Protein AF-A0A2V8FG40-F1 (afdb_monomer_lite)

Radius of gyration: 34.97 Å; chains: 1; bounding box: 81×65×98 Å

Sequence (656 aa):
MHMAAQNCEMTGKLGSESTKFAVLLLALVCLGGAVWPSAQQGVVAGVGQDVTSVRITSPLGRTGLVTKVRIVAQIHVQTGSSISAVSFFVDGMLVGMVETGPPYAVDWVDDNPFERRELVVQAADASGQVFKDTIVLPPFEVNDKTEVTSILLETSVYDKSGKFVSNLKPELFGVTENGSPQKIDLVARETIPTNLLLLVDNSQSMGRRMDFVRAAAERLARSLRENDRAIVAPFNAHVGTITGPTDDPATIAQAIAAMQAKGGTAMFDAMIEGMRLLNGLEGRRAVVLITDGYDENSAAGVDDVLRAAEQAGATVYTVAIGGVAGVSLKGQTILKKITEVTGGRSYIPPREAELAPLADAIATDTHSRYLITYTPVNQKKDGTWRGIAIDVPEGLKVRTRSGYFAPAAPPIRPTIEFTIMDSARNYLDVTSEDLDVIEDGIKQSVDTFQEAVDPVSIVMALDSSGSMKKAADLVRATAKEFVVAIRPEDSLALVTFADEPKFAHTLAKNREWSLEAIEKYKADGRTALYDAMWNSLKHLQGVQGRRAIVLLSDGKDEDNPGMAPGSQHTFEEVLELTRTVGAIAKVSGGQVFYATNEMQLSNQFHQVVEGLRRRYVLSYVSTNSNHNGAWRKVEIKPRANGRVVSTRGGYFAPEN

pLDDT: mean 78.53, std 18.27, range [21.08, 96.5]

Structure (mmCIF, N/CA/C/O backbone):
data_AF-A0A2V8FG40-F1
#
_entry.id   AF-A0A2V8FG40-F1
#
loop_
_atom_site.group_PDB
_atom_site.id
_atom_site.type_symbol
_atom_site.label_atom_id
_atom_site.label_alt_id
_atom_site.label_comp_id
_atom_site.label_asym_id
_atom_site.label_entity_id
_atom_site.label_seq_id
_atom_site.pdbx_PDB_ins_code
_atom_site.Cartn_x
_atom_site.Cartn_y
_atom_site.Cartn_z
_atom_site.occupancy
_atom_site.B_iso_or_equiv
_atom_site.auth_seq_id
_atom_site.auth_comp_id
_atom_site.auth_asym_id
_atom_site.auth_atom_id
_atom_site.pdbx_PDB_model_num
ATOM 1 N N . MET A 1 1 ? -7.934 -30.411 19.807 1.00 30.98 1 MET A N 1
ATOM 2 C CA . MET A 1 1 ? -9.319 -29.997 20.145 1.00 30.98 1 MET A CA 1
ATOM 3 C C . MET A 1 1 ? -9.949 -30.833 21.281 1.00 30.98 1 MET A C 1
ATOM 5 O O . MET A 1 1 ? -11.145 -31.074 21.244 1.00 30.98 1 MET A O 1
ATOM 9 N N . HIS A 1 2 ? -9.207 -31.267 22.315 1.00 21.08 2 HIS A N 1
ATOM 10 C CA . HIS A 1 2 ? -9.780 -32.144 23.368 1.00 21.08 2 HIS A CA 1
ATOM 11 C C . HIS A 1 2 ? -9.228 -31.915 24.793 1.00 21.08 2 HIS A C 1
ATOM 13 O O . HIS A 1 2 ? -9.386 -32.759 25.660 1.00 21.08 2 HIS A O 1
ATOM 19 N N . MET A 1 3 ? -8.581 -30.770 25.047 1.00 21.30 3 MET A N 1
ATOM 20 C CA . MET A 1 3 ? -7.924 -30.468 26.336 1.00 21.30 3 MET A CA 1
ATOM 21 C C . MET A 1 3 ? -8.326 -29.092 26.912 1.00 21.30 3 MET A C 1
ATOM 23 O O . MET A 1 3 ? -7.710 -28.596 27.844 1.00 21.30 3 MET A O 1
ATOM 27 N N . ALA A 1 4 ? -9.352 -28.450 26.338 1.00 23.64 4 ALA A N 1
ATOM 28 C CA . ALA A 1 4 ? -9.807 -27.110 26.735 1.00 23.64 4 ALA A CA 1
ATOM 29 C C . ALA A 1 4 ? -11.120 -27.107 27.545 1.00 23.64 4 ALA A C 1
ATOM 31 O O . ALA A 1 4 ? -11.476 -26.076 28.107 1.00 23.64 4 ALA A O 1
ATOM 32 N N . ALA A 1 5 ? -11.830 -28.240 27.609 1.00 23.78 5 ALA A N 1
ATOM 33 C CA . ALA A 1 5 ? -13.157 -28.343 28.227 1.00 23.78 5 ALA A CA 1
ATOM 34 C C . ALA A 1 5 ? -13.129 -28.607 29.748 1.00 23.78 5 ALA A C 1
ATOM 36 O O . ALA A 1 5 ? -14.079 -28.273 30.444 1.00 23.78 5 ALA A O 1
ATOM 37 N N . GLN A 1 6 ? -12.041 -29.170 30.287 1.00 22.25 6 GLN A N 1
ATOM 38 C CA . GLN A 1 6 ? -12.010 -29.687 31.667 1.00 22.25 6 GLN A CA 1
ATOM 39 C C . GLN A 1 6 ? -11.861 -28.621 32.770 1.00 22.25 6 GLN A C 1
ATOM 41 O O . GLN A 1 6 ? -12.043 -28.937 33.939 1.00 22.25 6 GLN A O 1
ATOM 46 N N . ASN A 1 7 ? -11.580 -27.356 32.431 1.00 23.38 7 ASN A N 1
ATOM 47 C CA . ASN A 1 7 ? -11.340 -26.293 33.422 1.00 23.38 7 ASN A CA 1
ATOM 48 C C . ASN A 1 7 ? -12.563 -25.386 33.688 1.00 23.38 7 ASN A C 1
ATOM 50 O O . ASN A 1 7 ? -12.395 -24.281 34.201 1.00 23.38 7 ASN A O 1
ATOM 54 N N . CYS A 1 8 ? -13.779 -25.822 33.338 1.00 24.41 8 CYS A N 1
ATOM 55 C CA . CYS A 1 8 ? -15.023 -25.152 33.752 1.00 24.41 8 CYS A CA 1
ATOM 56 C C . CYS A 1 8 ? -15.696 -25.829 34.963 1.00 24.41 8 CYS A C 1
ATOM 58 O O . CYS A 1 8 ? -16.346 -25.153 35.756 1.00 24.41 8 CYS A O 1
ATOM 60 N N . GLU A 1 9 ? -15.478 -27.130 35.179 1.00 23.14 9 GLU A N 1
ATOM 61 C CA . GLU A 1 9 ? -16.038 -27.872 36.318 1.00 23.14 9 GLU A CA 1
ATOM 62 C C . GLU A 1 9 ? -15.198 -27.719 37.601 1.00 23.14 9 GLU A C 1
ATOM 64 O O . GLU A 1 9 ? -14.628 -28.673 38.124 1.00 23.14 9 GLU A O 1
ATOM 69 N N . MET A 1 10 ? -15.151 -26.506 38.155 1.00 22.27 10 MET A N 1
ATOM 70 C CA . MET A 1 10 ? -14.698 -26.275 39.535 1.00 22.27 10 MET A CA 1
ATOM 71 C C . MET A 1 10 ? -15.908 -26.070 40.449 1.00 22.27 10 MET A C 1
ATOM 73 O O . MET A 1 10 ? -16.240 -24.953 40.848 1.00 22.27 10 MET A O 1
ATOM 77 N N . THR A 1 11 ? -16.574 -27.178 40.787 1.00 31.20 11 THR A N 1
ATOM 78 C CA . THR A 1 11 ? -17.776 -27.251 41.640 1.00 31.20 11 THR A CA 1
ATOM 79 C C . THR A 1 11 ? -17.473 -26.996 43.124 1.00 31.20 11 THR A C 1
ATOM 81 O O . THR A 1 11 ? -17.709 -27.821 44.009 1.00 31.20 11 THR A O 1
ATOM 84 N N . GLY A 1 12 ? -16.965 -25.800 43.426 1.00 23.89 12 GLY A N 1
ATOM 85 C CA . GLY A 1 12 ? -16.813 -25.318 44.793 1.00 23.89 12 GLY A CA 1
ATOM 86 C C . GLY A 1 12 ? -18.175 -25.157 45.470 1.00 23.89 12 GLY A C 1
ATOM 87 O O . GLY A 1 12 ? -18.923 -24.237 45.141 1.00 23.89 12 GLY A O 1
ATOM 88 N N . LYS A 1 13 ? -18.484 -26.025 46.445 1.00 29.53 13 LYS A N 1
ATOM 89 C CA . LYS A 1 13 ? -19.649 -25.890 47.336 1.00 29.53 13 LYS A CA 1
ATOM 90 C C . LYS A 1 13 ? -19.553 -24.594 48.149 1.00 29.53 13 LYS A C 1
ATOM 92 O O . LYS A 1 13 ? -19.018 -24.581 49.255 1.00 29.53 13 LYS A O 1
ATOM 97 N N . LEU A 1 14 ? -20.084 -23.510 47.598 1.00 28.17 14 LEU A N 1
ATOM 98 C CA . LEU A 1 14 ? -20.317 -22.262 48.311 1.00 28.17 14 LEU A CA 1
ATOM 99 C C . LEU A 1 14 ? -21.638 -22.368 49.077 1.00 28.17 14 LEU A C 1
ATOM 101 O O . LEU A 1 14 ? -22.657 -22.767 48.515 1.00 28.17 14 LEU A O 1
ATOM 105 N N . GLY A 1 15 ? -21.599 -22.038 50.368 1.00 23.53 15 GLY A N 1
ATOM 106 C CA . GLY A 1 15 ? -22.796 -21.976 51.202 1.00 23.53 15 GLY A CA 1
ATOM 107 C C . GLY A 1 15 ? -23.762 -20.881 50.745 1.00 23.53 15 GLY A C 1
ATOM 108 O O . GLY A 1 15 ? -23.388 -19.956 50.022 1.00 23.53 15 GLY A O 1
ATOM 109 N N . SER A 1 16 ? -25.010 -20.988 51.196 1.00 29.00 16 SER A N 1
ATOM 110 C CA . SER A 1 16 ? -25.998 -19.915 51.093 1.00 29.00 16 SER A CA 1
ATOM 111 C C . SER A 1 16 ? -25.505 -18.620 51.756 1.00 29.00 16 SER A C 1
ATOM 113 O O . SER A 1 16 ? -24.651 -18.660 52.637 1.00 29.00 16 SER A O 1
ATOM 115 N N . GLU A 1 17 ? -26.111 -17.492 51.370 1.00 29.67 17 GLU A N 1
ATOM 116 C CA . GLU A 1 17 ? -25.859 -16.139 51.909 1.00 29.67 17 GLU A CA 1
ATOM 117 C C . GLU A 1 17 ? -24.615 -15.399 51.371 1.00 29.67 17 GLU A C 1
ATOM 119 O O . GLU A 1 17 ? -23.776 -14.887 52.104 1.00 29.67 17 GLU A O 1
ATOM 124 N N . SER A 1 18 ? -24.544 -15.235 50.046 1.00 26.83 18 SER A N 1
ATOM 125 C CA . SER A 1 18 ? -24.143 -13.948 49.437 1.00 26.83 18 SER A CA 1
ATOM 126 C C . SER A 1 18 ? -24.507 -13.906 47.950 1.00 26.83 18 SER A C 1
ATOM 128 O O . SER A 1 18 ? -24.046 -14.739 47.170 1.00 26.83 18 SER A O 1
ATOM 130 N N . THR A 1 19 ? -25.316 -12.925 47.536 1.00 30.84 19 THR A N 1
ATOM 131 C CA . THR A 1 19 ? -25.503 -12.620 46.108 1.00 30.84 19 THR A CA 1
ATOM 132 C C . THR A 1 19 ? -24.211 -11.998 45.582 1.00 30.84 19 THR A C 1
ATOM 134 O O . THR A 1 19 ? -23.696 -11.052 46.177 1.00 30.84 19 THR A O 1
ATOM 137 N N . LYS A 1 20 ? -23.667 -12.544 44.493 1.00 33.12 20 LYS A N 1
ATOM 138 C CA . LYS A 1 20 ? -22.465 -12.033 43.823 1.00 33.12 20 LYS A CA 1
ATOM 139 C C . LYS A 1 20 ? -22.878 -11.501 42.460 1.00 33.12 20 LYS A C 1
ATOM 141 O O . LYS A 1 20 ? -23.588 -12.197 41.745 1.00 33.12 20 LYS A O 1
ATOM 146 N N . PHE A 1 21 ? -22.427 -10.304 42.113 1.00 36.81 21 PHE A N 1
ATOM 147 C CA . PHE A 1 21 ? -22.710 -9.687 40.819 1.00 36.81 21 PHE A CA 1
ATOM 148 C C . PHE A 1 21 ? -21.544 -9.898 39.863 1.00 36.81 21 PHE A C 1
ATOM 150 O O . PHE A 1 21 ? -20.389 -9.905 40.299 1.00 36.81 21 PHE A O 1
ATOM 157 N N . ALA A 1 22 ? -21.846 -10.042 38.576 1.00 29.78 22 ALA A N 1
ATOM 158 C CA . ALA A 1 22 ? -20.873 -10.162 37.503 1.00 29.78 22 ALA A CA 1
ATOM 159 C C . ALA A 1 22 ? -21.049 -9.012 36.500 1.00 29.78 22 ALA A C 1
ATOM 161 O O . ALA A 1 22 ? -22.148 -8.745 36.012 1.00 29.78 22 ALA A O 1
ATOM 162 N N . VAL A 1 23 ? -19.944 -8.342 36.176 1.00 34.31 23 VAL A N 1
ATOM 163 C CA . VAL A 1 23 ? -19.878 -7.334 35.112 1.00 34.31 23 VAL A CA 1
ATOM 164 C C . VAL A 1 23 ? -18.970 -7.878 34.018 1.00 34.31 23 VAL A C 1
ATOM 166 O O . VAL A 1 23 ? -17.782 -8.108 34.255 1.00 34.31 23 VAL A O 1
ATOM 169 N N . LEU A 1 24 ? -19.524 -8.106 32.829 1.00 32.56 24 LEU A N 1
ATOM 170 C CA . LEU A 1 24 ? -18.806 -8.637 31.671 1.00 32.56 24 LEU A CA 1
ATOM 171 C C . LEU A 1 24 ? -18.622 -7.540 30.617 1.00 32.56 24 LEU A C 1
ATOM 173 O O . LEU A 1 24 ? -19.589 -6.935 30.156 1.00 32.56 24 LEU A O 1
ATOM 177 N N . LEU A 1 25 ? -17.373 -7.316 30.210 1.00 36.22 25 LEU A N 1
ATOM 178 C CA . LEU A 1 25 ? -16.998 -6.357 29.174 1.00 36.22 25 LEU A CA 1
ATOM 179 C C . LEU A 1 25 ? -16.476 -7.085 27.928 1.00 36.22 25 LEU A C 1
ATOM 181 O O . LEU A 1 25 ? -15.444 -7.755 27.995 1.00 36.22 25 LEU A O 1
ATOM 185 N N . LEU A 1 26 ? -17.128 -6.895 26.778 1.00 36.22 26 LEU A N 1
ATOM 186 C CA . LEU A 1 26 ? -16.591 -7.251 25.454 1.00 36.22 26 LEU A CA 1
ATOM 187 C C . LEU A 1 26 ? -16.301 -5.975 24.647 1.00 36.22 26 LEU A C 1
ATOM 189 O O . LEU A 1 26 ? -17.120 -5.064 24.638 1.00 36.22 26 LEU A O 1
ATOM 193 N N . ALA A 1 27 ? -15.179 -5.929 23.921 1.00 33.78 27 ALA A N 1
ATOM 194 C CA . ALA A 1 27 ? -14.814 -4.829 23.014 1.00 33.78 27 ALA A CA 1
ATOM 195 C C . ALA A 1 27 ? -14.564 -5.334 21.575 1.00 33.78 27 ALA A C 1
ATOM 197 O O . ALA A 1 27 ? -14.144 -6.475 21.383 1.00 33.78 27 ALA A O 1
ATOM 198 N N . LEU A 1 28 ? -14.857 -4.493 20.575 1.00 31.00 28 LEU A N 1
ATOM 199 C CA . LEU A 1 28 ? -14.966 -4.803 19.132 1.00 31.00 28 LEU A CA 1
ATOM 200 C C . LEU A 1 28 ? -14.716 -3.525 18.296 1.00 31.00 28 LEU A C 1
ATOM 202 O O . LEU A 1 28 ? -15.010 -2.458 18.807 1.00 31.00 28 LEU A O 1
ATOM 206 N N . VAL A 1 29 ? -14.212 -3.551 17.046 1.00 30.41 29 VAL A N 1
ATOM 207 C CA . VAL A 1 29 ? -13.865 -2.300 16.293 1.00 30.41 29 VAL A CA 1
ATOM 208 C C . VAL A 1 29 ? -13.925 -2.443 14.753 1.00 30.41 29 VAL A C 1
ATOM 210 O O . VAL A 1 29 ? -13.377 -3.411 14.233 1.00 30.41 29 VAL A O 1
ATOM 213 N N . CYS A 1 30 ? -14.500 -1.457 14.030 1.00 25.72 30 CYS A N 1
ATOM 214 C CA . CYS A 1 30 ? -14.302 -1.125 12.584 1.00 25.72 30 CYS A CA 1
ATOM 215 C C . CYS A 1 30 ? -14.551 0.401 12.364 1.00 25.72 30 CYS A C 1
ATOM 217 O O . CYS A 1 30 ? -15.226 0.979 13.190 1.00 25.72 30 CYS A O 1
ATOM 219 N N . LEU A 1 31 ? -14.053 1.102 11.328 1.00 25.11 31 LEU A N 1
ATOM 220 C CA . LEU A 1 31 ? -13.895 2.593 11.312 1.00 25.11 31 LEU A CA 1
ATOM 221 C C . LEU A 1 31 ? -14.983 3.458 10.598 1.00 25.11 31 LEU A C 1
ATOM 223 O O . LEU A 1 31 ? -15.507 3.055 9.563 1.00 25.11 31 LEU A O 1
ATOM 227 N N . GLY A 1 32 ? -15.248 4.696 11.082 1.00 23.61 32 GLY A N 1
ATOM 228 C CA . GLY A 1 32 ? -16.048 5.758 10.396 1.00 23.61 32 GLY A CA 1
ATOM 229 C C . GLY A 1 32 ? -16.691 6.840 11.316 1.00 23.61 32 GLY A C 1
ATOM 230 O O . GLY A 1 32 ? -16.946 6.548 12.481 1.00 23.61 32 GLY A O 1
ATOM 231 N N . GLY A 1 33 ? -16.984 8.078 10.843 1.00 24.97 33 GLY A N 1
ATOM 232 C CA . GLY A 1 33 ? -17.600 9.145 11.689 1.00 24.97 33 GLY A CA 1
ATOM 233 C C . GLY A 1 33 ? -17.928 10.531 11.057 1.00 24.97 33 GLY A C 1
ATOM 234 O O . GLY A 1 33 ? -17.705 10.726 9.868 1.00 24.97 33 GLY A O 1
ATOM 235 N N . ALA A 1 34 ? -18.468 11.475 11.869 1.00 26.38 34 ALA A N 1
ATOM 236 C CA . ALA A 1 34 ? -18.610 12.957 11.697 1.00 26.38 34 ALA A CA 1
ATOM 237 C C . ALA A 1 34 ? -19.174 13.609 13.018 1.00 26.38 34 ALA A C 1
ATOM 239 O O . ALA A 1 34 ? -19.929 12.928 13.713 1.00 26.38 34 ALA A O 1
ATOM 240 N N . VAL A 1 35 ? -18.671 14.733 13.595 1.00 26.47 35 VAL A N 1
ATOM 241 C CA . VAL A 1 35 ? -19.031 16.202 13.476 1.00 26.47 35 VAL A CA 1
ATOM 242 C C . VAL A 1 35 ? -20.560 16.499 13.400 1.00 26.47 35 VAL A C 1
ATOM 244 O O . VAL A 1 35 ? -21.235 15.742 12.715 1.00 26.47 35 VAL A O 1
ATOM 247 N N . TRP A 1 36 ? -21.250 17.484 14.033 1.00 28.55 36 TRP A N 1
ATOM 248 C CA . TRP A 1 36 ? -21.038 18.859 14.612 1.00 28.55 36 TRP A CA 1
ATOM 249 C C . TRP A 1 36 ? -21.997 19.112 15.847 1.00 28.55 36 TRP A C 1
ATOM 251 O O . TRP A 1 36 ? -22.617 18.131 16.258 1.00 28.55 36 TRP A O 1
ATOM 261 N N . PRO A 1 37 ? -22.348 20.350 16.329 1.00 31.59 37 PRO A N 1
ATOM 262 C CA . PRO A 1 37 ? -21.608 21.530 16.864 1.00 31.59 37 PRO A CA 1
ATOM 263 C C . PRO A 1 37 ? -21.968 21.878 18.361 1.00 31.59 37 PRO A C 1
ATOM 265 O O . PRO A 1 37 ? -22.418 21.001 19.092 1.00 31.59 37 PRO A O 1
ATOM 268 N N . SER A 1 38 ? -21.760 23.126 18.849 1.00 27.50 38 SER A N 1
ATOM 269 C CA . SER A 1 38 ? -21.720 23.515 20.292 1.00 27.50 38 SER A CA 1
ATOM 270 C C . SER A 1 38 ? -22.297 24.911 20.689 1.00 27.50 38 SER A C 1
ATOM 272 O O . SER A 1 38 ? -22.577 25.740 19.826 1.00 27.50 38 SER A O 1
ATOM 274 N N . ALA A 1 39 ? -22.420 25.177 22.011 1.00 25.05 39 ALA A N 1
ATOM 275 C CA . ALA A 1 39 ? -22.556 26.492 22.697 1.00 25.05 39 ALA A CA 1
ATOM 276 C C . ALA A 1 39 ? -22.123 26.346 24.196 1.00 25.05 39 ALA A C 1
ATOM 278 O O . ALA A 1 39 ? -22.530 25.372 24.818 1.00 25.05 39 ALA A O 1
ATOM 279 N N . GLN A 1 40 ? -21.116 27.072 24.733 1.00 24.88 40 GLN A N 1
ATOM 280 C CA . GLN A 1 40 ? -21.181 28.351 25.509 1.00 24.88 40 GLN A CA 1
ATOM 281 C C . GLN A 1 40 ? -22.032 28.301 26.808 1.00 24.88 40 GLN A C 1
ATOM 283 O O . GLN A 1 40 ? -23.150 27.811 26.738 1.00 24.88 40 GLN A O 1
ATOM 288 N N . GLN A 1 41 ? -21.663 28.808 28.008 1.00 25.16 41 GLN A N 1
ATOM 289 C CA . GLN A 1 41 ? -20.518 29.555 28.630 1.00 25.16 41 GLN A CA 1
ATOM 290 C C . GLN A 1 41 ? -20.582 29.328 30.187 1.00 25.16 41 GLN A C 1
ATOM 292 O O . GLN A 1 41 ? -21.553 28.723 30.630 1.00 25.16 41 GLN A O 1
ATOM 297 N N . GLY A 1 42 ? -19.698 29.765 31.114 1.00 23.55 42 GLY A N 1
ATOM 298 C CA . GLY A 1 42 ? -18.415 30.513 31.112 1.00 23.55 42 GLY A CA 1
ATOM 299 C C . GLY A 1 42 ? -18.123 31.199 32.491 1.00 23.55 42 GLY A C 1
ATOM 300 O O . GLY A 1 42 ? -19.072 31.428 33.233 1.00 23.55 42 GLY A O 1
ATOM 301 N N . VAL A 1 43 ? -16.854 31.582 32.789 1.00 24.61 43 VAL A N 1
ATOM 302 C CA . VAL A 1 43 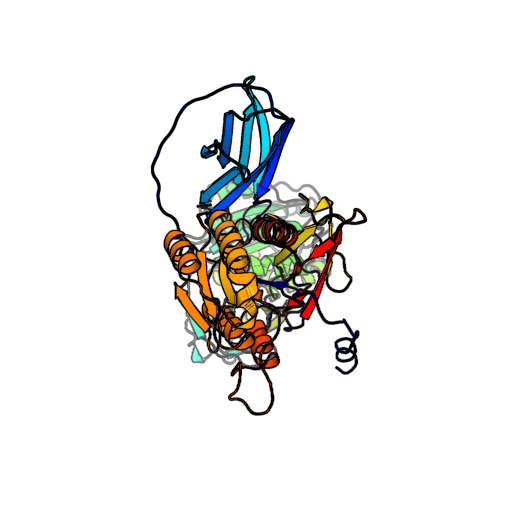? -16.324 32.388 33.959 1.00 24.61 43 VAL A CA 1
ATOM 303 C C . VAL A 1 43 ? -16.505 31.773 35.390 1.00 24.61 43 VAL A C 1
ATOM 305 O O . VAL A 1 43 ? -17.464 31.051 35.615 1.00 24.61 43 VAL A O 1
ATOM 308 N N . VAL A 1 44 ? -15.654 31.926 36.437 1.00 25.20 44 VAL A N 1
ATOM 309 C CA . VAL A 1 44 ? -14.577 32.883 36.853 1.00 25.20 44 VAL A CA 1
ATOM 310 C C . VAL A 1 44 ? -13.344 32.146 37.468 1.00 25.20 44 VAL A C 1
ATOM 312 O O . VAL A 1 44 ? -13.441 30.968 37.794 1.00 25.20 44 VAL A O 1
ATOM 315 N N . ALA A 1 45 ? -12.181 32.813 37.611 1.00 25.94 45 ALA A N 1
ATOM 316 C CA . ALA A 1 45 ? -10.834 32.213 37.763 1.00 25.94 45 ALA A CA 1
ATOM 317 C C . ALA A 1 45 ? -10.106 32.347 39.138 1.00 25.94 45 ALA A C 1
ATOM 319 O O . ALA A 1 45 ? -10.514 33.116 40.007 1.00 25.94 45 ALA A O 1
ATOM 320 N N . GLY A 1 46 ? -8.963 31.640 39.270 1.00 24.89 46 GLY A N 1
ATOM 321 C CA . GLY A 1 46 ? -7.938 31.701 40.340 1.00 24.89 46 GLY A CA 1
ATOM 322 C C . GLY A 1 46 ? -6.626 30.980 39.920 1.00 24.89 46 GLY A C 1
ATOM 323 O O . GLY A 1 46 ? -6.660 30.192 38.979 1.00 24.89 46 GLY A O 1
ATOM 324 N N . VAL A 1 47 ? -5.469 31.260 40.549 1.00 29.52 47 VAL A N 1
ATOM 325 C CA . VAL A 1 47 ? -4.086 30.885 40.098 1.00 29.52 47 VAL A CA 1
ATOM 326 C C . VAL A 1 47 ? -3.191 30.569 41.323 1.00 29.52 47 VAL A C 1
ATOM 328 O O . VAL A 1 47 ? -3.475 31.122 42.384 1.00 29.52 47 VAL A O 1
ATOM 331 N N . GLY A 1 48 ? -2.115 29.756 41.321 1.00 29.98 48 GLY A N 1
ATOM 332 C CA . GLY A 1 48 ? -1.408 28.914 40.314 1.00 29.98 48 GLY A CA 1
ATOM 333 C C . GLY A 1 48 ? -0.824 27.655 41.009 1.00 29.98 48 GLY A C 1
ATOM 334 O O . GLY A 1 48 ? -1.364 27.286 42.045 1.00 29.98 48 GLY A O 1
ATOM 335 N N . GLN A 1 49 ? 0.237 26.938 40.594 1.00 37.75 49 GLN A N 1
ATOM 336 C CA . GLN A 1 49 ? 1.365 27.158 39.657 1.00 37.75 49 GLN A CA 1
ATOM 337 C C . GLN A 1 49 ? 1.837 25.823 39.012 1.00 37.75 49 GLN A C 1
ATOM 339 O O . GLN A 1 49 ? 2.177 24.894 39.735 1.00 37.75 49 GLN A O 1
ATOM 344 N N . ASP A 1 50 ? 1.971 25.788 37.685 1.00 53.84 50 ASP A N 1
ATOM 345 C CA . ASP A 1 50 ? 3.108 25.220 36.914 1.00 53.84 50 ASP A CA 1
ATOM 346 C C . ASP A 1 50 ? 3.229 23.745 36.421 1.00 53.84 50 ASP A C 1
ATOM 348 O O . ASP A 1 50 ? 3.049 22.757 37.132 1.00 53.84 50 ASP A O 1
ATOM 352 N N . VAL A 1 51 ? 3.566 23.627 35.122 1.00 56.31 51 VAL A N 1
ATOM 353 C CA . VAL A 1 51 ? 3.648 22.410 34.274 1.00 56.31 51 VAL A CA 1
ATOM 354 C C . VAL A 1 51 ? 5.057 21.793 34.316 1.00 56.31 51 VAL A C 1
ATOM 356 O O . VAL A 1 51 ? 6.033 22.497 34.553 1.00 56.31 51 VAL A O 1
ATOM 359 N N . THR A 1 52 ? 5.201 20.483 34.060 1.00 70.94 52 THR A N 1
ATOM 360 C CA . THR A 1 52 ? 6.520 19.812 33.987 1.00 70.94 52 THR A CA 1
ATOM 361 C C . THR A 1 52 ? 6.860 19.164 32.647 1.00 70.94 52 THR A C 1
ATOM 363 O O . THR A 1 52 ? 8.038 19.151 32.288 1.00 70.94 52 THR A O 1
ATOM 366 N N . SER A 1 53 ? 5.896 18.640 31.883 1.00 82.31 53 SER A N 1
ATOM 367 C CA . SER A 1 53 ? 6.158 18.183 30.507 1.00 82.31 53 SER A CA 1
ATOM 368 C C . SER A 1 53 ? 4.899 18.093 29.647 1.00 82.31 53 SER A C 1
ATOM 370 O O . SER A 1 53 ? 3.820 17.769 30.136 1.00 82.31 53 SER A O 1
ATOM 372 N N . VAL A 1 54 ? 5.060 18.331 28.344 1.00 86.06 54 VAL A N 1
ATOM 373 C CA . VAL A 1 54 ? 4.071 18.039 27.293 1.00 86.06 54 VAL A CA 1
ATOM 374 C C . VAL A 1 54 ? 4.577 16.835 26.504 1.00 86.06 54 VAL A C 1
ATOM 376 O O . VAL A 1 54 ? 5.781 16.726 26.276 1.00 86.06 54 VAL A O 1
ATOM 379 N N . ARG A 1 55 ? 3.677 15.942 26.085 1.00 87.69 55 ARG A N 1
ATOM 380 C CA . ARG A 1 55 ? 3.990 14.828 25.185 1.00 87.69 55 ARG A CA 1
ATOM 381 C C . ARG A 1 55 ? 2.818 14.508 24.265 1.00 87.69 55 ARG A C 1
ATOM 383 O O . ARG A 1 55 ? 1.712 14.298 24.750 1.00 87.69 55 ARG A O 1
ATOM 390 N N . ILE A 1 56 ? 3.058 14.393 22.965 1.00 85.25 56 ILE A N 1
ATOM 391 C CA . ILE A 1 56 ? 2.074 13.911 21.990 1.00 85.25 56 ILE A CA 1
ATOM 392 C C . ILE A 1 56 ? 1.994 12.379 22.088 1.00 85.25 56 ILE A C 1
ATOM 394 O O . ILE A 1 56 ? 3.015 11.692 22.127 1.00 85.25 56 ILE A O 1
ATOM 398 N N . THR A 1 57 ? 0.778 11.835 22.160 1.00 82.12 57 THR A N 1
ATOM 399 C CA . THR A 1 57 ? 0.508 10.386 22.280 1.00 82.12 57 THR A CA 1
ATOM 400 C C . THR A 1 57 ? -0.421 9.843 21.192 1.00 82.12 57 THR A C 1
ATOM 402 O O . THR A 1 57 ? -0.583 8.629 21.065 1.00 82.12 57 THR A O 1
ATOM 405 N N . SER A 1 58 ? -0.999 10.718 20.368 1.00 79.69 58 SER A N 1
ATOM 406 C CA . SER A 1 58 ? -1.663 10.365 19.111 1.00 79.69 58 SER A CA 1
ATOM 407 C C . SER A 1 58 ? -1.581 11.534 18.126 1.00 79.69 58 SER A C 1
ATOM 409 O O . SER A 1 58 ? -1.711 12.679 18.563 1.00 79.69 58 SER A O 1
ATOM 411 N N . PRO A 1 59 ? -1.449 11.278 16.814 1.00 82.19 59 PRO A N 1
ATOM 412 C CA . PRO A 1 59 ? -0.835 10.073 16.236 1.00 82.19 59 PRO A CA 1
ATOM 413 C C . PRO A 1 59 ? 0.670 10.015 16.570 1.00 82.19 59 PRO A C 1
ATOM 415 O O . PRO A 1 59 ? 1.230 11.032 16.952 1.00 82.19 59 PRO A O 1
ATOM 418 N N . LEU A 1 60 ? 1.357 8.884 16.353 1.00 78.50 60 LEU A N 1
ATOM 419 C CA . LEU A 1 60 ? 2.831 8.863 16.160 1.00 78.50 60 LEU A CA 1
ATOM 420 C C . LEU A 1 60 ? 3.224 8.260 14.793 1.00 78.50 60 LEU A C 1
ATOM 422 O O . LEU A 1 60 ? 4.339 7.788 14.600 1.00 78.50 60 LEU A O 1
ATOM 426 N N . GLY A 1 61 ? 2.284 8.236 13.848 1.00 75.12 61 GLY A N 1
ATOM 427 C CA . GLY A 1 61 ? 2.422 7.694 12.495 1.00 75.12 61 GLY A CA 1
ATOM 428 C C . GLY A 1 61 ? 1.064 7.695 11.785 1.00 75.12 61 GLY A C 1
ATOM 429 O O . GLY A 1 61 ? 0.044 7.975 12.412 1.00 75.12 61 GLY A O 1
ATOM 430 N N . ARG A 1 62 ? 1.017 7.400 10.481 1.00 72.94 62 ARG A N 1
ATOM 431 C CA . ARG A 1 62 ? -0.245 7.386 9.715 1.00 72.94 62 ARG A CA 1
ATOM 432 C C . ARG A 1 62 ? -0.787 5.966 9.550 1.00 72.94 62 ARG A C 1
ATOM 434 O O . ARG A 1 62 ? -0.174 5.137 8.885 1.00 72.94 62 ARG A O 1
ATOM 441 N N . THR A 1 63 ? -1.961 5.689 10.116 1.00 57.38 63 THR A N 1
ATOM 442 C CA . THR A 1 63 ? -2.653 4.395 9.993 1.00 57.38 63 THR A CA 1
ATOM 443 C C . THR A 1 63 ? -3.747 4.443 8.921 1.00 57.38 63 THR A C 1
ATOM 445 O O . THR A 1 63 ? -4.928 4.604 9.230 1.00 57.38 63 THR A O 1
ATOM 448 N N . GLY A 1 64 ? -3.354 4.282 7.655 1.00 58.06 64 GLY A N 1
ATOM 449 C CA . GLY A 1 64 ? -4.267 4.260 6.505 1.00 58.06 64 GLY A CA 1
ATOM 450 C C . GLY A 1 64 ? -4.640 5.645 5.955 1.00 58.06 64 GLY A C 1
ATOM 451 O O . GLY A 1 64 ? -4.163 6.671 6.430 1.00 58.06 64 GLY A O 1
ATOM 452 N N . LEU A 1 65 ? -5.540 5.663 4.964 1.00 50.78 65 LEU A N 1
ATOM 453 C CA . LEU A 1 65 ? -6.047 6.855 4.251 1.00 50.78 65 LEU A CA 1
ATOM 454 C C . LEU A 1 65 ? -6.980 7.761 5.091 1.00 50.78 65 LEU A C 1
ATOM 456 O O . LEU A 1 65 ? -7.875 8.415 4.553 1.00 50.78 65 LEU A O 1
ATOM 460 N N . VAL A 1 66 ? -6.840 7.775 6.417 1.00 54.06 66 VAL A N 1
ATOM 461 C CA . VAL A 1 66 ? -7.763 8.495 7.302 1.00 54.06 66 VAL A CA 1
ATOM 462 C C . VAL A 1 66 ? -7.441 9.990 7.278 1.00 54.06 66 VAL A C 1
ATOM 464 O O . VAL A 1 66 ? -6.541 10.454 7.968 1.00 54.06 66 VAL A O 1
ATOM 467 N N . THR A 1 67 ? -8.219 10.756 6.512 1.00 61.56 67 THR A N 1
ATOM 468 C CA . THR A 1 67 ? -8.062 12.216 6.384 1.00 61.56 67 THR A CA 1
ATOM 469 C C . THR A 1 67 ? -8.379 12.989 7.661 1.00 61.56 67 THR A C 1
ATOM 471 O O . THR A 1 67 ? -8.066 14.167 7.734 1.00 61.56 67 THR A O 1
ATOM 474 N N . LYS A 1 68 ? -8.992 12.380 8.684 1.00 70.44 68 LYS A N 1
ATOM 475 C CA . LYS A 1 68 ? -9.254 13.038 9.971 1.00 70.44 68 LYS A CA 1
ATOM 476 C C . LYS A 1 68 ? -8.342 12.483 11.065 1.00 70.44 68 LYS A C 1
ATOM 478 O O . LYS A 1 68 ? -8.503 11.347 11.500 1.00 70.44 68 LYS A O 1
ATOM 483 N N . VAL A 1 69 ? -7.424 13.317 11.539 1.00 77.06 69 VAL A N 1
ATOM 484 C CA . VAL A 1 69 ? -6.385 12.973 12.512 1.00 77.06 69 VAL A CA 1
ATOM 485 C C . VAL A 1 69 ? -6.715 13.623 13.853 1.00 77.06 69 VAL A C 1
ATOM 487 O O . VAL A 1 69 ? -6.732 14.848 13.968 1.00 77.06 69 VAL A O 1
ATOM 490 N N . ARG A 1 70 ? -6.949 12.815 14.893 1.00 79.56 70 ARG A N 1
ATOM 491 C CA . ARG A 1 70 ? -7.138 13.317 16.262 1.00 79.56 70 ARG A CA 1
ATOM 492 C C . ARG A 1 70 ? -5.793 13.365 16.985 1.00 79.56 70 ARG A C 1
ATOM 494 O O . ARG A 1 70 ? -5.258 12.336 17.411 1.00 79.56 70 ARG A O 1
ATOM 501 N N . ILE A 1 71 ? -5.249 14.575 17.085 1.00 86.44 71 ILE A N 1
ATOM 502 C CA . ILE A 1 71 ? -4.004 14.871 17.792 1.00 86.44 71 ILE A CA 1
ATOM 503 C C . ILE A 1 71 ? -4.317 14.896 19.288 1.00 86.44 71 ILE A C 1
ATOM 505 O O . ILE A 1 71 ? -5.242 15.590 19.705 1.00 86.44 71 ILE A O 1
ATOM 509 N N . VAL A 1 72 ? -3.569 14.149 20.098 1.00 84.69 72 VAL A N 1
ATOM 510 C CA . VAL A 1 72 ? -3.745 14.074 21.556 1.00 84.69 72 VAL A CA 1
ATOM 511 C C . VAL A 1 72 ? -2.406 14.244 22.246 1.00 84.69 72 VAL A C 1
ATOM 513 O O . VAL A 1 72 ? -1.406 13.662 21.824 1.00 84.69 72 VAL A O 1
ATOM 516 N N . ALA A 1 73 ? -2.404 15.033 23.317 1.00 86.31 73 ALA A N 1
ATOM 517 C CA . ALA A 1 73 ? -1.256 15.214 24.183 1.00 86.31 73 ALA A CA 1
ATOM 518 C C . ALA A 1 73 ? -1.585 14.883 25.642 1.00 86.31 73 ALA A C 1
ATOM 520 O O . ALA A 1 73 ? -2.613 15.292 26.193 1.00 86.31 73 ALA A O 1
ATOM 521 N N . GLN A 1 74 ? -0.653 14.186 26.280 1.00 83.38 74 GLN A N 1
ATOM 522 C CA . GLN A 1 74 ? -0.563 14.091 27.726 1.00 83.38 74 GLN A CA 1
ATOM 523 C C . GLN A 1 74 ? 0.284 15.251 28.245 1.00 83.38 74 GLN A C 1
ATOM 525 O O . GLN A 1 74 ? 1.279 15.642 27.629 1.00 83.38 74 GLN A O 1
ATOM 530 N N . ILE A 1 75 ? -0.106 15.806 29.389 1.00 83.31 75 ILE A N 1
ATOM 531 C CA . ILE A 1 75 ? 0.639 16.880 30.041 1.00 83.31 75 ILE A CA 1
ATOM 532 C C . ILE A 1 75 ? 0.792 16.517 31.504 1.00 83.31 75 ILE A C 1
ATOM 534 O O . ILE A 1 75 ? -0.197 16.305 32.206 1.00 83.31 75 ILE A O 1
ATOM 538 N N . HIS A 1 76 ? 2.041 16.448 31.946 1.00 77.31 76 HIS A N 1
ATOM 539 C CA . HIS A 1 76 ? 2.374 16.262 33.344 1.00 77.31 76 HIS A CA 1
ATOM 540 C C . HIS A 1 76 ? 2.501 17.639 33.991 1.00 77.31 76 HIS A C 1
ATOM 542 O O . HIS A 1 76 ? 3.146 18.549 33.465 1.00 77.31 76 HIS A O 1
ATOM 548 N N . VAL A 1 77 ? 1.826 17.785 35.123 1.00 70.19 77 VAL A N 1
ATOM 549 C CA . VAL A 1 77 ? 1.679 19.020 35.898 1.00 70.19 77 VAL A CA 1
ATOM 550 C C . VAL A 1 77 ? 1.989 18.665 37.353 1.00 70.19 77 VAL A C 1
ATOM 552 O O . VAL A 1 77 ? 1.774 17.513 37.744 1.00 70.19 77 VAL A O 1
ATOM 555 N N . GLN A 1 78 ? 2.519 19.587 38.162 1.00 65.00 78 GLN A N 1
ATOM 556 C CA . GLN A 1 78 ? 2.743 19.277 39.579 1.00 65.00 78 GLN A CA 1
ATOM 557 C C . GLN A 1 78 ? 1.431 19.278 40.384 1.00 65.00 78 GLN A C 1
ATOM 559 O O . GLN A 1 78 ? 0.361 19.694 39.932 1.00 65.00 78 GLN A O 1
ATOM 564 N N . THR A 1 79 ? 1.485 18.722 41.594 1.00 53.25 79 THR A N 1
ATOM 565 C CA . THR A 1 79 ? 0.309 18.604 42.461 1.00 53.25 79 THR A CA 1
ATOM 566 C C . THR A 1 79 ? -0.062 19.974 43.030 1.00 53.25 79 THR A C 1
ATOM 568 O O . THR A 1 79 ? 0.647 20.494 43.888 1.00 53.25 79 THR A O 1
ATOM 571 N N . GLY A 1 80 ? -1.190 20.531 42.581 1.00 54.06 80 GLY A N 1
ATOM 572 C CA . GLY A 1 80 ? -1.649 21.887 42.929 1.00 54.06 80 GLY A CA 1
ATOM 573 C C . GLY A 1 80 ? -1.529 22.903 41.787 1.00 54.06 80 GLY A C 1
ATOM 574 O O . GLY A 1 80 ? -1.872 24.066 41.963 1.00 54.06 80 GLY A O 1
ATOM 575 N N . SER A 1 81 ? -1.061 22.465 40.622 1.00 58.50 81 SER A N 1
ATOM 576 C CA . SER A 1 81 ? -0.772 23.294 39.456 1.00 58.50 81 SER A CA 1
ATOM 577 C C . SER A 1 81 ? -1.951 23.429 38.486 1.00 58.50 81 SER A C 1
ATOM 579 O O . SER A 1 81 ? -2.817 22.557 38.421 1.00 58.50 81 SER A O 1
ATOM 581 N N . SER A 1 82 ? -1.951 24.484 37.664 1.00 62.31 82 SER A N 1
ATOM 582 C CA . SER A 1 82 ? -2.914 24.680 36.571 1.00 62.31 82 SER A CA 1
ATOM 583 C C . SER A 1 82 ? -2.227 25.044 35.251 1.00 62.31 82 SER A C 1
ATOM 585 O O . SER A 1 82 ? -1.151 25.644 35.232 1.00 62.31 82 SER A O 1
ATOM 587 N N . ILE A 1 83 ? -2.860 24.658 34.140 1.00 66.12 83 ILE A N 1
ATOM 588 C CA . ILE A 1 83 ? -2.465 25.015 32.770 1.00 66.12 83 ILE A CA 1
ATOM 589 C C . ILE A 1 83 ? -3.349 26.181 32.316 1.00 66.12 83 ILE A C 1
ATOM 591 O O . ILE A 1 83 ? -4.530 26.210 32.658 1.00 66.12 83 ILE A O 1
ATOM 595 N N . SER A 1 84 ? -2.803 27.124 31.546 1.00 66.94 84 SER A N 1
ATOM 596 C CA . SER A 1 84 ? -3.594 28.222 30.970 1.00 66.94 84 SER A CA 1
ATOM 597 C C . SER A 1 84 ? -4.361 27.785 29.715 1.00 66.94 84 SER A C 1
ATOM 599 O O . SER A 1 84 ? -5.581 27.910 29.661 1.00 66.94 84 SER A O 1
ATOM 601 N N . ALA A 1 85 ? -3.656 27.232 28.726 1.00 78.88 85 ALA A N 1
ATOM 602 C CA . ALA A 1 85 ? -4.220 26.595 27.539 1.00 78.88 85 ALA A CA 1
ATOM 603 C C . ALA A 1 85 ? -3.204 25.641 26.890 1.00 78.88 85 ALA A C 1
ATOM 605 O O . ALA A 1 85 ? -1.987 25.793 27.049 1.00 78.88 85 ALA A O 1
ATOM 606 N N . VAL A 1 86 ? -3.713 24.690 26.106 1.00 88.50 86 VAL A N 1
ATOM 607 C CA . VAL A 1 86 ? -2.923 23.767 25.282 1.00 88.50 86 VAL A CA 1
ATOM 608 C C . VAL A 1 86 ? -3.191 24.059 23.812 1.00 88.50 86 VAL A C 1
ATOM 610 O O . VAL A 1 86 ? -4.315 23.909 23.344 1.00 88.50 86 VAL A O 1
ATOM 613 N N . SER A 1 87 ? -2.168 24.489 23.080 1.00 93.75 87 SER A N 1
ATOM 614 C CA . SER A 1 87 ? -2.251 24.892 21.674 1.00 93.75 87 SER A CA 1
ATOM 615 C C . SER A 1 87 ? -1.682 23.812 20.759 1.00 93.75 87 SER A C 1
ATOM 617 O O . SER A 1 87 ? -0.553 23.359 20.951 1.00 93.75 87 SER A O 1
ATOM 619 N N . PHE A 1 88 ? -2.455 23.427 19.748 1.00 95.44 88 PHE A N 1
ATOM 620 C CA . PHE A 1 88 ? -2.122 22.390 18.776 1.00 95.44 88 PHE A CA 1
ATOM 621 C C . PHE A 1 88 ? -1.856 23.044 17.422 1.00 95.44 88 PHE A C 1
ATOM 623 O O . PHE A 1 88 ? -2.690 23.806 16.928 1.00 95.44 88 PHE A O 1
ATOM 630 N N . PHE A 1 89 ? -0.714 22.735 16.812 1.00 95.50 89 PHE A N 1
ATOM 631 C CA . PHE A 1 89 ? -0.290 23.288 15.529 1.00 95.50 89 PHE A CA 1
ATOM 632 C C . PHE A 1 89 ? 0.071 22.180 14.540 1.00 95.50 89 PHE A C 1
ATOM 634 O O . PHE A 1 89 ? 0.615 21.146 14.936 1.00 95.50 89 PHE A O 1
ATOM 641 N N . VAL A 1 90 ? -0.166 22.439 13.254 1.00 93.19 90 VAL A N 1
ATOM 642 C CA . VAL A 1 90 ? 0.277 21.604 12.133 1.00 93.19 90 VAL A CA 1
ATOM 643 C C . VAL A 1 90 ? 0.965 22.476 11.094 1.00 93.19 90 VAL A C 1
ATOM 645 O O . VAL A 1 90 ? 0.410 23.494 10.688 1.00 93.19 90 VAL A O 1
ATOM 648 N N . ASP A 1 91 ? 2.194 22.120 10.717 1.00 92.00 91 ASP A N 1
ATOM 649 C CA . ASP A 1 91 ? 3.065 22.903 9.824 1.00 92.00 91 ASP A CA 1
ATOM 650 C C . ASP A 1 91 ? 3.169 24.392 10.247 1.00 92.00 91 ASP A C 1
ATOM 652 O O . ASP A 1 91 ? 3.261 25.309 9.433 1.00 92.00 91 ASP A O 1
ATOM 656 N N . GLY A 1 92 ? 3.120 24.641 11.563 1.00 91.00 92 GLY A N 1
ATOM 657 C CA . GLY A 1 92 ? 3.127 25.973 12.181 1.00 91.00 92 GLY A CA 1
ATOM 658 C C . GLY A 1 92 ? 1.765 26.681 12.265 1.00 91.00 92 GLY A C 1
ATOM 659 O O . GLY A 1 92 ? 1.650 27.674 12.983 1.00 91.00 92 GLY A O 1
ATOM 660 N N . MET A 1 93 ? 0.718 26.179 11.605 1.00 93.62 93 MET A N 1
ATOM 661 C CA . MET A 1 93 ? -0.641 26.728 11.680 1.00 93.62 93 MET A CA 1
ATOM 662 C C . MET A 1 93 ? -1.387 26.193 12.906 1.00 93.62 93 MET A C 1
ATOM 664 O O . MET A 1 93 ? -1.422 24.987 13.130 1.00 93.62 93 MET A O 1
ATOM 668 N N . LEU A 1 94 ? -2.015 27.071 13.693 1.00 94.50 94 LEU A N 1
ATOM 669 C CA . LEU A 1 94 ? -2.839 26.676 14.840 1.00 94.50 94 LEU A CA 1
ATOM 670 C C . LEU A 1 94 ? -4.105 25.945 14.357 1.00 94.50 94 LEU A C 1
ATOM 672 O O . LEU A 1 94 ? -4.949 26.552 13.700 1.00 94.50 94 LEU A O 1
ATOM 676 N N . VAL A 1 95 ? -4.260 24.672 14.726 1.00 92.88 95 VAL A N 1
ATOM 677 C CA . VAL A 1 95 ? -5.449 23.857 14.405 1.00 92.88 95 VAL A CA 1
ATOM 678 C C . VAL A 1 95 ? -6.472 23.815 15.542 1.00 92.88 95 VAL A C 1
ATOM 680 O O . VAL A 1 95 ? -7.639 23.521 15.304 1.00 92.88 95 VAL A O 1
ATOM 683 N N . GLY A 1 96 ? -6.070 24.148 16.772 1.00 91.44 96 GLY A N 1
ATOM 684 C CA . GLY A 1 96 ? -6.998 24.299 17.890 1.00 91.44 96 GLY A CA 1
ATOM 685 C C . GLY A 1 96 ? -6.320 24.636 19.215 1.00 91.44 96 GLY A C 1
ATOM 686 O O . GLY A 1 96 ? -5.106 24.498 19.366 1.00 91.44 96 GLY A O 1
ATOM 687 N N . MET A 1 97 ? -7.128 25.061 20.185 1.00 90.38 97 MET A N 1
ATOM 688 C CA . MET A 1 97 ? -6.727 25.230 21.581 1.00 90.38 97 MET A CA 1
ATOM 689 C C . MET A 1 97 ? -7.670 24.440 22.490 1.00 90.38 97 MET A C 1
ATOM 691 O O . MET A 1 97 ? -8.863 24.336 22.208 1.00 90.38 97 MET A O 1
ATOM 695 N N . VAL A 1 98 ? -7.130 23.892 23.577 1.00 85.94 98 VAL A N 1
ATOM 696 C CA . VAL A 1 98 ? -7.868 23.125 24.583 1.00 85.94 98 VAL A CA 1
ATOM 697 C C . VAL A 1 98 ? -7.529 23.672 25.966 1.00 85.94 98 VAL A C 1
ATOM 699 O O . VAL A 1 98 ? -6.381 23.614 26.401 1.00 85.94 98 VAL A O 1
ATOM 702 N N . GLU A 1 99 ? -8.534 24.213 26.649 1.00 79.56 99 GLU A N 1
ATOM 703 C CA . GLU A 1 99 ? -8.413 24.787 27.998 1.00 79.56 99 GLU A CA 1
ATOM 704 C C . GLU A 1 99 ? -8.632 23.731 29.098 1.00 79.56 99 GLU A C 1
ATOM 706 O O . GLU A 1 99 ? -8.135 23.875 30.211 1.00 79.56 99 GLU A O 1
ATOM 711 N N . THR A 1 100 ? -9.357 22.647 28.795 1.00 69.25 100 THR A N 1
ATOM 712 C CA . THR A 1 100 ? -9.766 21.620 29.766 1.00 69.25 100 THR A CA 1
ATOM 713 C C . THR A 1 100 ? -9.404 20.205 29.307 1.00 69.25 100 THR A C 1
ATOM 715 O O . THR A 1 100 ? -9.608 19.823 28.158 1.00 69.25 100 THR A O 1
ATOM 718 N N . GLY A 1 101 ? -8.872 19.401 30.227 1.00 62.88 101 GLY A N 1
ATOM 719 C CA . GLY A 1 101 ? -8.461 18.018 29.988 1.00 62.88 101 GLY A CA 1
ATOM 720 C C . GLY A 1 101 ? -8.008 17.342 31.290 1.00 62.88 101 GLY A C 1
ATOM 721 O O . GLY A 1 101 ? -8.143 17.943 32.358 1.00 62.88 101 GLY A O 1
ATOM 722 N N . PRO A 1 102 ? -7.456 16.115 31.238 1.00 65.25 102 PRO A N 1
ATOM 723 C CA . PRO A 1 102 ? -7.213 15.299 30.045 1.00 65.25 102 PRO A CA 1
ATOM 724 C C . PRO A 1 102 ? -8.484 14.595 29.509 1.00 65.25 102 PRO A C 1
ATOM 726 O O . PRO A 1 102 ? -9.465 14.456 30.240 1.00 65.25 102 PRO A O 1
ATOM 729 N N . PRO A 1 103 ? -8.470 14.086 28.259 1.00 65.88 103 PRO A N 1
ATOM 730 C CA . PRO A 1 103 ? -7.388 14.193 27.279 1.00 65.88 103 PRO A CA 1
ATOM 731 C C . PRO A 1 103 ? -7.364 15.578 26.620 1.00 65.88 103 PRO A C 1
ATOM 733 O O . PRO A 1 103 ? -8.400 16.078 26.189 1.00 65.88 103 PRO A O 1
ATOM 736 N N . TYR A 1 104 ? -6.180 16.180 26.491 1.00 83.50 104 TYR A N 1
ATOM 737 C CA . TYR A 1 104 ? -6.022 17.382 25.674 1.00 83.50 104 TYR A CA 1
ATOM 738 C C . TYR A 1 104 ? -5.944 16.937 24.214 1.00 83.50 104 TYR A C 1
ATOM 740 O O . TYR A 1 104 ? -4.987 16.267 23.826 1.00 83.50 104 TYR A O 1
ATOM 748 N N . ALA A 1 105 ? -6.977 17.237 23.425 1.00 83.56 105 ALA A N 1
ATOM 749 C CA . ALA A 1 105 ? -7.155 16.657 22.098 1.00 83.56 105 ALA A CA 1
ATOM 750 C C . ALA A 1 105 ? -7.777 17.635 21.094 1.00 83.56 105 ALA A C 1
ATOM 752 O O . ALA A 1 105 ? -8.784 18.273 21.398 1.00 83.56 105 ALA A O 1
ATOM 753 N N . VAL A 1 106 ? -7.239 17.673 19.873 1.00 86.12 106 VAL A N 1
ATOM 754 C CA . VAL A 1 106 ? -7.792 18.428 18.738 1.00 86.12 106 VAL A CA 1
ATOM 755 C C . VAL A 1 106 ? -7.985 17.506 17.539 1.00 86.12 106 VAL A C 1
ATOM 757 O O . VAL A 1 106 ? -7.097 16.746 17.159 1.00 86.12 106 VAL A O 1
ATOM 760 N N . ASP A 1 107 ? -9.163 17.599 16.930 1.00 84.56 107 ASP A N 1
ATOM 761 C CA . ASP A 1 107 ? -9.456 17.003 15.632 1.00 84.56 107 ASP A CA 1
ATOM 762 C C . ASP A 1 107 ? -8.928 17.914 14.513 1.00 84.56 107 ASP A C 1
ATOM 764 O O . ASP A 1 107 ? -9.419 19.027 14.336 1.00 84.56 107 ASP A O 1
ATOM 768 N N . TRP A 1 108 ? -7.976 17.423 13.726 1.00 88.00 108 TRP A N 1
ATOM 769 C CA . TRP A 1 108 ? -7.467 18.070 12.516 1.00 88.00 108 TRP A CA 1
ATOM 770 C C . TRP A 1 108 ? -7.826 17.228 11.275 1.00 88.00 108 TRP A C 1
ATOM 772 O O . TRP A 1 108 ? -8.181 16.051 11.381 1.00 88.00 108 TRP A O 1
ATOM 782 N N . VAL A 1 109 ? -7.787 17.842 10.090 1.00 83.12 109 VAL A N 1
ATOM 783 C CA . VAL A 1 109 ? -8.007 17.173 8.801 1.00 83.12 109 VAL A CA 1
ATOM 784 C C . VAL A 1 109 ? -6.722 17.247 7.982 1.00 83.12 109 VAL A C 1
ATOM 786 O O . VAL A 1 109 ? -6.335 18.326 7.541 1.00 83.12 109 VAL A O 1
ATOM 789 N N . ASP A 1 110 ? -6.085 16.093 7.790 1.00 81.44 110 ASP A N 1
ATOM 790 C CA . ASP A 1 110 ? -4.951 15.901 6.892 1.00 81.44 110 ASP A CA 1
ATOM 791 C C . ASP A 1 110 ? -5.471 15.900 5.451 1.00 81.44 110 ASP A C 1
ATOM 793 O O . ASP A 1 110 ? -5.999 14.910 4.937 1.00 81.44 110 ASP A O 1
ATOM 797 N N . ASP A 1 111 ? -5.398 17.081 4.846 1.00 80.19 111 ASP A N 1
ATOM 798 C CA . ASP A 1 111 ? -5.852 17.409 3.498 1.00 80.19 111 ASP A CA 1
ATOM 799 C C . ASP A 1 111 ? -4.970 16.789 2.406 1.00 80.19 111 ASP A C 1
ATOM 801 O O . ASP A 1 111 ? -5.469 16.418 1.342 1.00 80.19 111 ASP A O 1
ATOM 805 N N . ASN A 1 112 ? -3.677 16.618 2.696 1.00 81.12 112 ASN A N 1
ATOM 806 C CA . ASN A 1 112 ? -2.728 15.898 1.862 1.00 81.12 112 ASN A CA 1
ATOM 807 C C . ASN A 1 112 ? -1.884 14.910 2.699 1.00 81.12 112 ASN A C 1
ATOM 809 O O . ASN A 1 112 ? -0.727 15.197 3.025 1.00 81.12 112 ASN A O 1
ATOM 813 N N . PRO A 1 113 ? -2.403 13.699 2.995 1.00 77.38 113 PRO A N 1
ATOM 814 C CA . PRO A 1 113 ? -1.660 12.691 3.752 1.00 77.38 113 PRO A CA 1
ATOM 815 C C . PRO A 1 113 ? -0.393 12.189 3.035 1.00 77.38 113 PRO A C 1
ATOM 817 O O . PRO A 1 113 ? 0.438 11.520 3.648 1.00 77.38 113 PRO A O 1
ATOM 820 N N . PHE A 1 114 ? -0.210 12.524 1.754 1.00 79.44 114 PHE A N 1
ATOM 821 C CA . PHE A 1 114 ? 0.979 12.202 0.964 1.00 79.44 114 PHE A CA 1
ATOM 822 C C . PHE A 1 114 ? 2.151 13.179 1.203 1.00 79.44 114 PHE A C 1
ATOM 824 O O . PHE A 1 114 ? 3.250 12.945 0.706 1.00 79.44 114 PHE A O 1
ATOM 831 N N . GLU A 1 115 ? 1.965 14.248 1.984 1.00 82.62 115 GLU A N 1
ATOM 832 C CA . GLU A 1 115 ? 3.032 15.174 2.395 1.00 82.62 115 GLU A CA 1
ATOM 833 C C . GLU A 1 115 ? 3.591 14.858 3.789 1.00 82.62 115 GLU A C 1
ATOM 835 O O . GLU A 1 115 ? 2.924 14.263 4.639 1.00 82.62 115 GLU A O 1
ATOM 840 N N . ARG A 1 116 ? 4.825 15.302 4.063 1.00 87.56 116 ARG A N 1
ATOM 841 C CA . ARG A 1 116 ? 5.363 15.365 5.431 1.00 87.56 116 ARG A CA 1
ATOM 842 C C . ARG A 1 116 ? 4.572 16.413 6.219 1.00 87.56 116 ARG A C 1
ATOM 844 O O . ARG A 1 116 ? 4.551 17.563 5.799 1.00 87.56 116 ARG A O 1
ATOM 851 N N . ARG A 1 117 ? 4.028 16.043 7.380 1.00 90.00 117 ARG A N 1
ATOM 852 C CA . ARG A 1 117 ? 3.326 16.963 8.297 1.00 90.00 117 ARG A CA 1
ATOM 853 C C . ARG A 1 117 ? 4.055 17.048 9.635 1.00 90.00 117 ARG A C 1
ATOM 855 O O . ARG A 1 117 ? 4.479 16.026 10.171 1.00 90.00 117 ARG A O 1
ATOM 862 N N . GLU A 1 118 ? 4.212 18.246 10.179 1.00 93.75 118 GLU A N 1
ATOM 863 C CA . GLU A 1 118 ? 4.836 18.502 11.480 1.00 93.75 118 GLU A CA 1
ATOM 864 C C . GLU A 1 118 ? 3.774 18.892 12.503 1.00 93.75 118 GLU A C 1
ATOM 866 O O . GLU A 1 118 ? 3.137 19.935 12.363 1.00 93.75 118 GLU A O 1
ATOM 871 N N . LEU A 1 119 ? 3.576 18.063 13.530 1.00 93.38 119 LEU A N 1
ATOM 872 C CA . LEU A 1 119 ? 2.614 18.333 14.598 1.00 93.38 119 LEU A CA 1
ATOM 873 C C . LEU A 1 119 ? 3.368 18.862 15.820 1.00 93.38 119 LEU A C 1
ATOM 875 O O . LEU A 1 119 ? 4.265 18.194 16.339 1.00 93.38 119 LEU A O 1
ATOM 879 N N . VAL A 1 120 ? 2.988 20.044 16.300 1.00 95.56 120 VAL A N 1
ATOM 880 C CA . VAL A 1 120 ? 3.555 20.667 17.504 1.00 95.56 120 VAL A CA 1
ATOM 881 C C . VAL A 1 120 ? 2.434 20.872 18.509 1.00 95.56 120 VAL A C 1
ATOM 883 O O . VAL A 1 120 ? 1.412 21.473 18.180 1.00 95.56 120 VAL A O 1
ATOM 886 N N . VAL A 1 121 ? 2.633 20.436 19.751 1.00 94.31 121 VAL A N 1
ATOM 887 C CA . VAL A 1 121 ? 1.723 20.770 20.854 1.00 94.31 121 VAL A CA 1
ATOM 888 C C . VAL A 1 121 ? 2.486 21.569 21.893 1.00 94.31 121 VAL A C 1
ATOM 890 O O . VAL A 1 121 ? 3.602 21.212 22.265 1.00 94.31 121 VAL A O 1
ATOM 893 N N . GLN A 1 122 ? 1.886 22.672 22.328 1.00 93.56 122 GLN A N 1
ATOM 894 C CA . GLN A 1 122 ? 2.457 23.614 23.283 1.00 93.56 122 GLN A CA 1
ATOM 895 C C . GLN A 1 122 ? 1.495 23.792 24.457 1.00 93.56 122 GLN A C 1
ATOM 897 O O . GLN A 1 122 ? 0.291 23.915 24.245 1.00 93.56 122 GLN A O 1
ATOM 902 N N . ALA A 1 123 ? 2.008 23.859 25.679 1.00 89.62 123 ALA A N 1
ATOM 903 C CA . ALA A 1 123 ? 1.234 24.224 26.859 1.00 89.62 123 ALA A CA 1
ATOM 904 C C . ALA A 1 123 ? 1.965 25.322 27.626 1.00 89.62 123 ALA A C 1
ATOM 906 O O . ALA A 1 123 ? 3.174 25.224 27.847 1.00 89.62 123 ALA A O 1
ATOM 907 N N . ALA A 1 124 ? 1.226 26.355 28.021 1.00 81.56 124 ALA A N 1
ATOM 908 C CA . ALA A 1 124 ? 1.746 27.451 28.827 1.00 81.56 124 ALA A CA 1
ATOM 909 C C . ALA A 1 124 ? 1.266 27.317 30.275 1.00 81.56 124 ALA A C 1
ATOM 911 O O . ALA A 1 124 ? 0.078 27.086 30.535 1.00 81.56 124 ALA A O 1
ATOM 912 N N . ASP A 1 125 ? 2.189 27.472 31.216 1.00 74.00 125 ASP A N 1
ATOM 913 C CA . ASP A 1 125 ? 1.869 27.468 32.638 1.00 74.00 125 ASP A CA 1
ATOM 914 C C . ASP A 1 125 ? 1.379 28.830 33.169 1.00 74.00 125 ASP A C 1
ATOM 916 O O . ASP A 1 125 ? 1.063 29.737 32.396 1.00 74.00 125 ASP A O 1
ATOM 920 N N . ALA A 1 126 ? 1.267 28.963 34.495 1.00 69.44 126 ALA A N 1
ATOM 921 C CA . ALA A 1 126 ? 0.798 30.184 35.144 1.00 69.44 126 ALA A CA 1
ATOM 922 C C . ALA A 1 126 ? 1.866 31.294 35.185 1.00 69.44 126 ALA A C 1
ATOM 924 O O . ALA A 1 126 ? 1.519 32.462 35.368 1.00 69.44 126 ALA A O 1
ATOM 925 N N . SER A 1 127 ? 3.146 30.951 35.001 1.00 69.69 127 SER A N 1
ATOM 926 C CA . SER A 1 127 ? 4.250 31.907 34.841 1.00 69.69 127 SER A CA 1
ATOM 927 C C . SER A 1 127 ? 4.392 32.427 33.401 1.00 69.69 127 SER A C 1
ATOM 929 O O . SER A 1 127 ? 5.009 33.470 33.173 1.00 69.69 127 SER A O 1
ATOM 931 N N . GLY A 1 128 ? 3.802 31.719 32.430 1.00 70.50 128 GLY A N 1
ATOM 932 C CA . GLY A 1 128 ? 3.958 31.965 30.996 1.00 70.50 128 GLY A CA 1
ATOM 933 C C . GLY A 1 128 ? 5.108 31.179 30.356 1.00 70.50 128 GLY A C 1
ATOM 934 O O . GLY A 1 128 ? 5.444 31.433 29.197 1.00 70.50 128 GLY A O 1
ATOM 935 N N . GLN A 1 129 ? 5.713 30.219 31.066 1.00 77.12 129 GLN A N 1
ATOM 936 C CA . GLN A 1 129 ? 6.691 29.309 30.481 1.00 77.12 129 GLN A CA 1
ATOM 937 C C . GLN A 1 129 ? 5.979 28.319 29.548 1.00 77.12 129 GLN A C 1
ATOM 939 O O . GLN A 1 129 ? 5.018 27.648 29.927 1.00 77.12 129 GLN A O 1
ATOM 944 N N . VAL A 1 130 ? 6.466 28.230 28.306 1.00 84.06 130 VAL A N 1
ATOM 945 C CA . VAL A 1 130 ? 5.915 27.341 27.277 1.00 84.06 130 VAL A CA 1
ATOM 946 C C . VAL A 1 130 ? 6.712 26.043 27.215 1.00 84.06 130 VAL A C 1
ATOM 948 O O . VAL A 1 130 ? 7.890 26.029 26.854 1.00 84.06 130 VAL A O 1
ATOM 951 N N . PHE A 1 131 ? 6.034 24.940 27.505 1.00 87.88 131 PHE A N 1
ATOM 952 C CA . PHE A 1 131 ? 6.507 23.583 27.259 1.00 87.88 131 PHE A CA 1
ATOM 953 C C . PHE A 1 131 ? 5.972 23.121 25.905 1.00 87.88 131 PHE A C 1
ATOM 955 O O . PHE A 1 131 ? 4.829 23.422 25.560 1.00 87.88 131 PHE A O 1
ATOM 962 N N . LYS A 1 132 ? 6.771 22.384 25.128 1.00 91.69 132 LYS A N 1
ATOM 963 C CA . LYS A 1 132 ? 6.326 21.841 23.840 1.00 91.69 132 LYS A CA 1
ATOM 964 C C . LYS A 1 132 ? 6.862 20.445 23.564 1.00 91.69 132 LYS A C 1
ATOM 966 O O . LYS A 1 132 ? 7.958 20.109 24.003 1.00 91.69 132 LYS A O 1
ATOM 971 N N . ASP A 1 133 ? 6.113 19.710 22.756 1.00 92.81 133 ASP A N 1
ATOM 972 C CA . ASP A 1 133 ? 6.558 18.499 22.070 1.00 92.81 133 ASP A CA 1
ATOM 973 C C . ASP A 1 133 ? 6.342 18.658 20.554 1.00 92.81 133 ASP A C 1
ATOM 975 O O . ASP A 1 133 ? 5.610 19.548 20.102 1.00 92.81 133 ASP A O 1
ATOM 979 N N . THR A 1 134 ? 7.044 17.876 19.738 1.00 92.75 134 THR A N 1
ATOM 980 C CA . THR A 1 134 ? 7.035 18.000 18.275 1.00 92.75 134 THR A CA 1
ATOM 981 C C . THR A 1 134 ? 7.311 16.657 17.616 1.00 92.75 134 THR A C 1
ATOM 983 O O . THR A 1 134 ? 8.354 16.050 17.848 1.00 92.75 134 THR A O 1
ATOM 986 N N . ILE A 1 135 ? 6.404 16.229 16.740 1.00 88.94 135 ILE A N 1
ATOM 987 C CA . ILE A 1 135 ? 6.525 14.990 15.968 1.00 88.94 135 ILE A CA 1
ATOM 988 C C . ILE A 1 135 ? 6.359 15.252 14.473 1.00 88.94 135 ILE A C 1
ATOM 990 O O . ILE A 1 135 ? 5.775 16.249 14.049 1.00 88.94 135 ILE A O 1
ATOM 994 N N . VAL A 1 136 ? 6.863 14.324 13.663 1.00 88.56 136 VAL A N 1
ATOM 995 C CA . VAL A 1 136 ? 6.830 14.408 12.203 1.00 88.56 136 VAL A CA 1
ATOM 996 C C . VAL A 1 136 ? 6.132 13.173 11.654 1.00 88.56 136 VAL A C 1
ATOM 998 O O . VAL A 1 136 ? 6.595 12.054 11.866 1.00 88.56 136 VAL A O 1
ATOM 1001 N N . LEU A 1 137 ? 5.041 13.377 10.921 1.00 84.44 137 LEU A N 1
ATOM 1002 C CA . LEU A 1 137 ? 4.382 12.328 10.155 1.00 84.44 137 LEU A CA 1
ATOM 1003 C C . LEU A 1 137 ? 5.057 12.213 8.778 1.00 84.44 137 LEU A C 1
ATOM 1005 O O . LEU A 1 137 ? 5.038 13.187 8.016 1.00 84.44 137 LEU A O 1
ATOM 1009 N N . PRO A 1 138 ? 5.654 11.058 8.430 1.00 81.06 138 PRO A N 1
ATOM 1010 C CA . PRO A 1 138 ? 6.184 10.830 7.091 1.00 81.06 138 PRO A CA 1
ATOM 1011 C C . PRO A 1 138 ? 5.036 10.674 6.074 1.00 81.06 138 PRO A C 1
ATOM 1013 O O . PRO A 1 138 ? 3.951 10.222 6.462 1.00 81.06 138 PRO A O 1
ATOM 1016 N N . PRO A 1 139 ? 5.251 11.032 4.791 1.00 80.56 139 PRO A N 1
ATOM 1017 C CA . PRO A 1 139 ? 4.323 10.780 3.685 1.00 80.56 139 PRO A CA 1
ATOM 1018 C C . PRO A 1 139 ? 3.634 9.411 3.740 1.00 80.56 139 PRO A C 1
ATOM 1020 O O . PRO A 1 139 ? 4.287 8.392 3.957 1.00 80.56 139 PRO A O 1
ATOM 1023 N N . PHE A 1 140 ? 2.318 9.378 3.528 1.00 73.31 140 PHE A N 1
ATOM 1024 C CA . PHE A 1 140 ? 1.570 8.126 3.463 1.00 73.31 140 PHE A CA 1
ATOM 1025 C C . PHE A 1 140 ? 1.759 7.423 2.111 1.00 73.31 140 PHE A C 1
ATOM 1027 O O . PHE A 1 140 ? 1.395 7.957 1.064 1.00 73.31 140 PHE A O 1
ATOM 1034 N N . GLU A 1 141 ? 2.277 6.195 2.129 1.00 65.50 141 GLU A N 1
ATOM 1035 C CA . GLU A 1 141 ? 2.467 5.380 0.925 1.00 65.50 141 GLU A CA 1
ATOM 1036 C C . GLU A 1 141 ? 1.261 4.464 0.650 1.00 65.50 141 GLU A C 1
ATOM 1038 O O . GLU A 1 141 ? 1.069 3.439 1.311 1.00 65.50 141 GLU A O 1
ATOM 1043 N N . VAL A 1 142 ? 0.471 4.778 -0.384 1.00 56.22 142 VAL A N 1
ATOM 1044 C CA . VAL A 1 142 ? -0.559 3.860 -0.905 1.00 56.22 142 VAL A CA 1
ATOM 1045 C C . VAL A 1 142 ? 0.100 2.782 -1.762 1.00 56.22 142 VAL A C 1
ATOM 1047 O O . VAL A 1 142 ? 0.363 2.989 -2.944 1.00 56.22 142 VAL A O 1
ATOM 1050 N N . ASN A 1 143 ? 0.316 1.612 -1.163 1.00 53.31 143 ASN A N 1
ATOM 1051 C CA . ASN A 1 143 ? 0.714 0.395 -1.879 1.00 53.31 143 ASN A CA 1
ATOM 1052 C C . ASN A 1 143 ? -0.476 -0.552 -2.153 1.00 53.31 143 ASN A C 1
ATOM 1054 O O . ASN A 1 143 ? -0.402 -1.393 -3.048 1.00 53.31 143 ASN A O 1
ATOM 1058 N N . ASP A 1 144 ? -1.596 -0.390 -1.440 1.00 46.44 144 ASP A N 1
ATOM 1059 C CA . ASP A 1 144 ? -2.814 -1.173 -1.665 1.00 46.44 144 ASP A CA 1
ATOM 1060 C C . ASP A 1 144 ? -3.670 -0.575 -2.785 1.00 46.44 144 ASP A C 1
ATOM 1062 O O . ASP A 1 144 ? -4.551 0.259 -2.569 1.00 46.44 144 ASP A O 1
ATOM 1066 N N . LYS A 1 145 ? -3.447 -1.077 -4.001 1.00 46.50 145 LYS A N 1
ATOM 1067 C CA . LYS A 1 145 ? -4.458 -1.063 -5.058 1.00 46.50 145 LYS A CA 1
ATOM 1068 C C . LYS A 1 145 ? -4.790 -2.486 -5.501 1.00 46.50 145 LYS A C 1
ATOM 1070 O O . LYS A 1 145 ? -3.912 -3.272 -5.868 1.00 46.50 145 LYS A O 1
ATOM 1075 N N . THR A 1 146 ? -6.078 -2.789 -5.596 1.00 43.69 146 THR A N 1
ATOM 1076 C CA . THR A 1 146 ? -6.611 -3.972 -6.288 1.00 43.69 146 THR A CA 1
ATOM 1077 C C . THR A 1 146 ? -6.608 -3.775 -7.809 1.00 43.69 146 THR A C 1
ATOM 1079 O O . THR A 1 146 ? -7.627 -3.910 -8.481 1.00 43.69 146 THR A O 1
ATOM 1082 N N . GLU A 1 147 ? -5.441 -3.456 -8.377 1.00 55.22 147 GLU A N 1
ATOM 1083 C CA . GLU A 1 147 ? -5.257 -3.446 -9.830 1.00 55.22 147 GLU A CA 1
ATOM 1084 C C . GLU A 1 147 ? -5.332 -4.882 -10.368 1.00 55.22 147 GLU A C 1
ATOM 1086 O O . GLU A 1 147 ? -4.549 -5.757 -9.976 1.00 55.22 147 GLU A O 1
ATOM 1091 N N . VAL A 1 148 ? -6.276 -5.114 -11.289 1.00 56.34 148 VAL A N 1
ATOM 1092 C CA . VAL A 1 148 ? -6.206 -6.239 -12.229 1.00 56.34 148 VAL A CA 1
ATOM 1093 C C . VAL A 1 148 ? -4.932 -6.035 -13.035 1.00 56.34 148 VAL A C 1
ATOM 1095 O O . VAL A 1 148 ? -4.753 -4.988 -13.656 1.00 56.34 148 VAL A O 1
ATOM 1098 N N . THR A 1 149 ? -4.027 -7.010 -13.003 1.00 71.06 149 THR A N 1
ATOM 1099 C CA . THR A 1 149 ? -2.721 -6.853 -13.649 1.00 71.06 149 THR A CA 1
ATOM 1100 C C . THR A 1 149 ? -2.908 -6.993 -15.155 1.00 71.06 149 THR A C 1
ATOM 1102 O O . THR A 1 149 ? -2.930 -8.107 -15.662 1.00 71.06 149 THR A O 1
ATOM 1105 N N . SER A 1 150 ? -3.089 -5.883 -15.872 1.00 81.62 150 SER A N 1
ATOM 1106 C CA . SER A 1 150 ? -3.071 -5.864 -17.339 1.00 81.62 150 SER A CA 1
ATOM 1107 C C . SER A 1 150 ? -1.645 -5.629 -17.828 1.00 81.62 150 SER A C 1
ATOM 1109 O O . SER A 1 150 ? -0.924 -4.784 -17.296 1.00 81.62 150 SER A O 1
ATOM 1111 N N . ILE A 1 151 ? -1.224 -6.393 -18.830 1.00 87.00 151 ILE A N 1
ATOM 1112 C CA . ILE A 1 151 ? 0.143 -6.389 -19.336 1.00 87.00 151 ILE A CA 1
ATOM 1113 C C . ILE A 1 151 ? 0.190 -5.705 -20.696 1.00 87.00 151 ILE A C 1
ATOM 1115 O O . ILE A 1 151 ? -0.316 -6.229 -21.687 1.00 87.00 151 ILE A O 1
ATOM 1119 N N . LEU A 1 152 ? 0.848 -4.544 -20.737 1.00 85.50 152 LEU A N 1
ATOM 1120 C CA . LEU A 1 152 ? 1.197 -3.837 -21.965 1.00 85.50 152 LEU A CA 1
ATOM 1121 C C . LEU A 1 152 ? 2.494 -4.405 -22.561 1.00 85.50 152 LEU A C 1
ATOM 1123 O O . LEU A 1 152 ? 3.523 -4.496 -21.887 1.00 85.50 152 LEU A O 1
ATOM 1127 N N . LEU A 1 153 ? 2.445 -4.760 -23.844 1.00 87.50 153 LEU A N 1
ATOM 1128 C CA . LEU A 1 153 ? 3.562 -5.254 -24.641 1.00 87.50 153 LEU A CA 1
ATOM 1129 C C . LEU A 1 153 ? 3.800 -4.326 -25.835 1.00 87.50 153 LEU A C 1
ATOM 1131 O O . LEU A 1 153 ? 3.092 -4.372 -26.846 1.00 87.50 153 LEU A O 1
ATOM 1135 N N . GLU A 1 154 ? 4.842 -3.503 -25.744 1.00 85.25 154 GLU A N 1
ATOM 1136 C CA . GLU A 1 154 ? 5.349 -2.776 -26.905 1.00 85.25 154 GLU A CA 1
ATOM 1137 C C . GLU A 1 154 ? 5.966 -3.754 -27.909 1.00 85.25 154 GLU A C 1
ATOM 1139 O O . GLU A 1 154 ? 6.871 -4.515 -27.563 1.00 85.25 154 GLU A O 1
ATOM 1144 N N . THR A 1 155 ? 5.477 -3.752 -29.148 1.00 87.44 155 THR A N 1
ATOM 1145 C CA . THR A 1 155 ? 5.778 -4.811 -30.118 1.00 87.44 155 THR A CA 1
ATOM 1146 C C . THR A 1 155 ? 6.147 -4.243 -31.489 1.00 87.44 155 THR A C 1
ATOM 1148 O O . THR A 1 155 ? 5.337 -3.590 -32.147 1.00 87.44 155 THR A O 1
ATOM 1151 N N . SER A 1 156 ? 7.361 -4.529 -31.960 1.00 87.50 156 SER A N 1
ATOM 1152 C CA . SER A 1 156 ? 7.859 -4.142 -33.286 1.00 87.50 156 SER A CA 1
ATOM 1153 C C . SER A 1 156 ? 7.814 -5.338 -34.244 1.00 87.50 156 SER A C 1
ATOM 1155 O O . SER A 1 156 ? 8.351 -6.400 -33.926 1.00 87.50 156 SER A O 1
ATOM 1157 N N . VAL A 1 157 ? 7.215 -5.178 -35.431 1.00 90.00 157 VAL A N 1
ATOM 1158 C CA . VAL A 1 157 ? 7.107 -6.237 -36.456 1.00 90.00 157 VAL A CA 1
ATOM 1159 C C . VAL A 1 157 ? 7.831 -5.814 -37.732 1.00 90.00 157 VAL A C 1
ATOM 1161 O O . VAL A 1 157 ? 7.624 -4.706 -38.223 1.00 90.00 157 VAL A O 1
ATOM 1164 N N . TYR A 1 158 ? 8.654 -6.702 -38.286 1.00 88.19 158 TYR A N 1
ATOM 1165 C CA . TYR A 1 158 ? 9.492 -6.457 -39.460 1.00 88.19 158 TYR A CA 1
ATOM 1166 C C . TYR A 1 158 ? 9.309 -7.529 -40.534 1.00 88.19 158 TYR A C 1
ATOM 1168 O O . TYR A 1 158 ? 9.062 -8.692 -40.221 1.00 88.19 158 TYR A O 1
ATOM 1176 N N . ASP A 1 159 ? 9.484 -7.154 -41.798 1.00 89.19 159 ASP A N 1
ATOM 1177 C CA . ASP A 1 159 ? 9.546 -8.098 -42.916 1.00 89.19 159 ASP A CA 1
ATOM 1178 C C . ASP A 1 159 ? 10.960 -8.688 -43.128 1.00 89.19 159 ASP A C 1
ATOM 1180 O O . ASP A 1 159 ? 11.917 -8.380 -42.409 1.00 89.19 159 ASP A O 1
ATOM 1184 N N . LYS A 1 160 ? 11.114 -9.538 -44.155 1.00 88.19 160 LYS A N 1
ATOM 1185 C CA . LYS A 1 160 ? 12.402 -10.162 -44.524 1.00 88.19 160 LYS A CA 1
ATOM 1186 C C . LYS A 1 160 ? 13.490 -9.156 -44.943 1.00 88.19 160 LYS A C 1
ATOM 1188 O O . LYS A 1 160 ? 14.662 -9.521 -44.908 1.00 88.19 160 LYS A O 1
ATOM 1193 N N . SER A 1 161 ? 13.130 -7.921 -45.310 1.00 83.25 161 SER A N 1
ATOM 1194 C CA . SER A 1 161 ? 14.066 -6.827 -45.625 1.00 83.25 161 SER A CA 1
ATOM 1195 C C . SER A 1 161 ? 14.459 -5.988 -44.401 1.00 83.25 161 SER A C 1
ATOM 1197 O O . SER A 1 161 ? 15.364 -5.162 -44.487 1.00 83.25 161 SER A O 1
ATOM 1199 N N . GLY A 1 162 ? 13.812 -6.210 -43.250 1.00 77.81 162 GLY A N 1
ATOM 1200 C CA . GLY A 1 162 ? 14.012 -5.424 -42.033 1.00 77.81 162 GLY A CA 1
ATOM 1201 C C . GLY A 1 162 ? 13.169 -4.147 -41.969 1.00 77.81 162 GLY A C 1
ATOM 1202 O O . GLY A 1 162 ? 13.387 -3.324 -41.082 1.00 77.81 162 GLY A O 1
ATOM 1203 N N . LYS A 1 163 ? 12.198 -3.968 -42.873 1.00 82.00 163 LYS A N 1
ATOM 1204 C CA . LYS A 1 163 ? 11.271 -2.830 -42.864 1.00 82.00 163 LYS A CA 1
ATOM 1205 C C . LYS A 1 163 ? 10.126 -3.083 -41.881 1.00 82.00 163 LYS A C 1
ATOM 1207 O O . LYS A 1 163 ? 9.598 -4.191 -41.820 1.00 82.00 163 LYS A O 1
ATOM 1212 N N . PHE A 1 164 ? 9.731 -2.057 -41.123 1.00 82.62 164 PHE A N 1
ATOM 1213 C CA . PHE A 1 164 ? 8.608 -2.144 -40.184 1.00 82.62 164 PHE A CA 1
ATOM 1214 C C . PHE A 1 164 ? 7.269 -2.344 -40.916 1.00 82.62 164 PHE A C 1
ATOM 1216 O O . PHE A 1 164 ? 6.945 -1.613 -41.857 1.00 82.62 164 PHE A O 1
ATOM 1223 N N . VAL A 1 165 ? 6.479 -3.317 -40.458 1.00 88.19 165 VAL A N 1
ATOM 1224 C CA . VAL A 1 165 ? 5.157 -3.663 -40.998 1.00 88.19 165 VAL A CA 1
ATOM 1225 C C . VAL A 1 165 ? 4.092 -2.995 -40.136 1.00 88.19 165 VAL A C 1
ATOM 1227 O O . VAL A 1 165 ? 3.875 -3.393 -38.997 1.00 88.19 165 VAL A O 1
ATOM 1230 N N . SER A 1 166 ? 3.428 -1.971 -40.673 1.00 82.50 166 SER A N 1
ATOM 1231 C CA . SER A 1 166 ? 2.610 -1.006 -39.915 1.00 82.50 166 SER A CA 1
ATOM 1232 C C . SER A 1 166 ? 1.088 -1.166 -40.072 1.00 82.50 166 SER A C 1
ATOM 1234 O O . SER A 1 166 ? 0.326 -0.287 -39.655 1.00 82.50 166 SER A O 1
ATOM 1236 N N . ASN A 1 167 ? 0.664 -2.258 -40.712 1.00 83.56 167 ASN A N 1
ATOM 1237 C CA . ASN A 1 167 ? -0.708 -2.564 -41.119 1.00 83.56 167 ASN A CA 1
ATOM 1238 C C . ASN A 1 167 ? -1.097 -4.043 -40.889 1.00 83.56 167 ASN A C 1
ATOM 1240 O O . ASN A 1 167 ? -1.959 -4.567 -41.597 1.00 83.56 167 ASN A O 1
ATOM 1244 N N . LEU A 1 168 ? -0.453 -4.730 -39.939 1.00 89.88 168 LEU A N 1
ATOM 1245 C CA . LEU A 1 168 ? -0.841 -6.083 -39.536 1.00 89.88 168 LEU A CA 1
ATOM 1246 C C . LEU A 1 168 ? -2.140 -6.019 -38.716 1.00 89.88 168 LEU A C 1
ATOM 1248 O O . LEU A 1 168 ? -2.302 -5.132 -37.877 1.00 89.88 168 LEU A O 1
ATOM 1252 N N . LYS A 1 169 ? -3.078 -6.934 -38.977 1.00 89.81 169 LYS A N 1
ATOM 1253 C CA . LYS A 1 169 ? -4.366 -6.971 -38.272 1.00 89.81 169 LYS A CA 1
ATOM 1254 C C . LYS A 1 169 ? -4.225 -7.531 -36.847 1.00 89.81 169 LYS A C 1
ATOM 1256 O O . LYS A 1 169 ? -3.418 -8.445 -36.671 1.00 89.81 169 LYS A O 1
ATOM 1261 N N . PRO A 1 170 ? -5.042 -7.080 -35.873 1.00 87.75 170 PRO A N 1
ATOM 1262 C CA . PRO A 1 170 ? -5.096 -7.650 -34.524 1.00 87.75 170 PRO A CA 1
ATOM 1263 C C . PRO A 1 170 ? -5.209 -9.182 -34.495 1.00 87.75 170 PRO A C 1
ATOM 1265 O O . PRO A 1 170 ? -4.479 -9.833 -33.758 1.00 87.75 170 PRO A O 1
ATOM 1268 N N . GLU A 1 171 ? -6.055 -9.765 -35.352 1.00 91.25 171 GLU A N 1
ATOM 1269 C CA . GLU A 1 171 ? -6.304 -11.220 -35.419 1.00 91.25 171 GLU A CA 1
ATOM 1270 C C . GLU A 1 171 ? -5.088 -12.064 -35.852 1.00 91.25 171 GLU A C 1
ATOM 1272 O O . GLU A 1 171 ? -5.156 -13.291 -35.839 1.00 91.25 171 GLU A O 1
ATOM 1277 N N . LEU A 1 172 ? -3.997 -11.427 -36.291 1.00 94.19 172 LEU A N 1
ATOM 1278 C CA . LEU A 1 172 ? -2.769 -12.086 -36.747 1.00 94.19 172 LEU A CA 1
ATOM 1279 C C . LEU A 1 172 ? -1.666 -12.103 -35.676 1.00 94.19 172 LEU A C 1
ATOM 1281 O O . LEU A 1 172 ? -0.570 -12.586 -35.957 1.00 94.19 172 LEU A O 1
ATOM 1285 N N . PHE A 1 173 ? -1.939 -11.583 -34.478 1.00 95.06 173 PHE A N 1
ATOM 1286 C CA . PHE A 1 173 ? -1.052 -11.678 -33.322 1.00 95.06 173 PHE A CA 1
ATOM 1287 C C . PHE A 1 173 ? -1.506 -12.803 -32.385 1.00 95.06 173 PHE A C 1
ATOM 1289 O O . PHE A 1 173 ? -2.670 -12.857 -31.991 1.00 95.06 173 PHE A O 1
ATOM 1296 N N . GLY A 1 174 ? -0.574 -13.663 -31.977 1.00 95.62 174 GLY A N 1
ATOM 1297 C CA . GLY A 1 174 ? -0.725 -14.517 -30.796 1.00 95.62 174 GLY A CA 1
ATOM 1298 C C . GLY A 1 174 ? 0.101 -13.976 -29.630 1.00 95.62 174 GLY A C 1
ATOM 1299 O O . GLY A 1 174 ? 1.146 -13.371 -29.852 1.00 95.62 174 GLY A O 1
ATOM 1300 N N . VAL A 1 175 ? -0.344 -14.202 -28.393 1.00 96.50 175 VAL A N 1
ATOM 1301 C CA . VAL A 1 175 ? 0.448 -13.973 -27.171 1.00 96.50 175 VAL A CA 1
ATOM 1302 C C . VAL A 1 175 ? 0.516 -15.287 -26.402 1.00 96.50 175 VAL A C 1
ATOM 1304 O O . VAL A 1 175 ? -0.516 -15.925 -26.183 1.00 96.50 175 VAL A O 1
ATOM 1307 N N . THR A 1 176 ? 1.702 -15.665 -25.929 1.00 96.50 176 THR A N 1
ATOM 1308 C CA . THR A 1 176 ? 1.855 -16.727 -24.925 1.00 96.50 176 THR A CA 1
ATOM 1309 C C . THR A 1 176 ? 2.633 -16.225 -23.709 1.00 96.50 176 THR A C 1
ATOM 1311 O O . THR A 1 176 ? 3.636 -15.525 -23.845 1.00 96.50 176 THR A O 1
ATOM 1314 N N . GLU A 1 177 ? 2.176 -16.610 -22.516 1.00 95.38 177 GLU A N 1
ATOM 1315 C CA . GLU A 1 177 ? 2.878 -16.419 -21.241 1.00 95.38 177 GLU A CA 1
ATOM 1316 C C . GLU A 1 177 ? 3.345 -17.787 -20.744 1.00 95.38 177 GLU A C 1
ATOM 1318 O O . GLU A 1 177 ? 2.531 -18.693 -20.558 1.00 95.38 177 GLU A O 1
ATOM 1323 N N . ASN A 1 178 ? 4.656 -17.971 -20.570 1.00 94.62 178 ASN A N 1
ATOM 1324 C CA . ASN A 1 178 ? 5.273 -19.261 -20.241 1.00 94.62 178 ASN A CA 1
ATOM 1325 C C . ASN A 1 178 ? 4.780 -20.410 -21.159 1.00 94.62 178 ASN A C 1
ATOM 1327 O O . ASN A 1 178 ? 4.552 -21.532 -20.710 1.00 94.62 178 ASN A O 1
ATOM 1331 N N . GLY A 1 179 ? 4.563 -20.114 -22.449 1.00 93.69 179 GLY A N 1
ATOM 1332 C CA . GLY A 1 179 ? 4.025 -21.047 -23.450 1.00 93.69 179 GLY A CA 1
ATOM 1333 C C . GLY A 1 179 ? 2.508 -21.288 -23.391 1.00 93.69 179 GLY A C 1
ATOM 1334 O O . GLY A 1 179 ? 1.973 -21.978 -24.254 1.00 93.69 179 GLY A O 1
ATOM 1335 N N . SER A 1 180 ? 1.793 -20.712 -22.420 1.00 95.75 180 SER A N 1
ATOM 1336 C CA . SER A 1 180 ? 0.329 -20.791 -22.322 1.00 95.75 180 SER A CA 1
ATOM 1337 C C . SER A 1 180 ? -0.328 -19.660 -23.127 1.00 95.75 180 SER A C 1
ATOM 1339 O O . SER A 1 180 ? -0.038 -18.494 -22.836 1.00 95.75 180 SER A O 1
ATOM 1341 N N . PRO A 1 181 ? -1.219 -19.943 -24.099 1.00 96.25 181 PRO A N 1
ATOM 1342 C CA . PRO A 1 181 ? -1.906 -18.910 -24.877 1.00 96.25 181 PRO A CA 1
ATOM 1343 C C . PRO A 1 181 ? -2.694 -17.929 -24.006 1.00 96.25 181 PRO A C 1
ATOM 1345 O O . PRO A 1 181 ? -3.410 -18.337 -23.093 1.00 96.25 181 PRO A O 1
ATOM 1348 N N . GLN A 1 182 ? -2.571 -16.640 -24.312 1.00 96.50 182 GLN A N 1
ATOM 1349 C CA . GLN A 1 182 ? -3.275 -15.554 -23.635 1.00 96.50 182 GLN A CA 1
ATOM 1350 C C . GLN A 1 182 ? -4.280 -14.899 -24.585 1.00 96.50 182 GLN A C 1
ATOM 1352 O O . GLN A 1 182 ? -4.045 -14.787 -25.790 1.00 96.50 182 GLN A O 1
ATOM 1357 N N . LYS A 1 183 ? -5.408 -14.435 -24.042 1.00 94.88 183 LYS A N 1
ATOM 1358 C CA . LYS A 1 183 ? -6.390 -13.662 -24.804 1.00 94.88 183 LYS A CA 1
ATOM 1359 C C . LYS A 1 183 ? -5.924 -12.207 -24.884 1.00 94.88 183 LYS A C 1
ATOM 1361 O O . LYS A 1 183 ? -5.844 -11.539 -23.859 1.00 94.88 183 LYS A O 1
ATOM 1366 N N . ILE A 1 184 ? -5.672 -11.715 -26.094 1.00 94.25 184 ILE A N 1
ATOM 1367 C CA . ILE A 1 184 ? -5.411 -10.292 -26.341 1.00 94.25 184 ILE A CA 1
ATOM 1368 C C . ILE A 1 184 ? -6.687 -9.484 -26.064 1.00 94.25 184 ILE A C 1
ATOM 1370 O O . ILE A 1 184 ? -7.773 -9.852 -26.520 1.00 94.25 184 ILE A O 1
ATOM 1374 N N . ASP A 1 185 ? -6.547 -8.379 -25.335 1.00 90.50 185 ASP A N 1
ATOM 1375 C CA . ASP A 1 185 ? -7.637 -7.452 -25.025 1.00 90.50 185 ASP A CA 1
ATOM 1376 C C . ASP A 1 185 ? -7.651 -6.246 -25.982 1.00 90.50 185 ASP A C 1
ATOM 1378 O O . ASP A 1 185 ? -8.726 -5.801 -26.384 1.00 90.50 185 ASP A O 1
ATOM 1382 N N . LEU A 1 186 ? -6.479 -5.765 -26.419 1.00 87.62 186 LEU A N 1
ATOM 1383 C CA . LEU A 1 186 ? -6.337 -4.727 -27.448 1.00 87.62 186 LEU A CA 1
ATOM 1384 C C . LEU A 1 186 ? -5.062 -4.931 -28.281 1.00 87.62 186 LEU A C 1
ATOM 1386 O O . LEU A 1 186 ? -4.008 -5.266 -27.743 1.00 87.62 186 LEU A O 1
ATOM 1390 N N . VAL A 1 187 ? -5.141 -4.636 -29.583 1.00 90.00 187 VAL A N 1
ATOM 1391 C CA . VAL A 1 187 ? -3.975 -4.282 -30.410 1.00 90.00 187 VAL A CA 1
ATOM 1392 C C . VAL A 1 187 ? -4.210 -2.889 -30.982 1.00 90.00 187 VAL A C 1
ATOM 1394 O O . VAL A 1 187 ? -5.056 -2.709 -31.858 1.00 90.00 187 VAL A O 1
ATOM 1397 N N . ALA A 1 188 ? -3.453 -1.909 -30.502 1.00 84.00 188 ALA A N 1
ATOM 1398 C CA . ALA A 1 188 ? -3.423 -0.557 -31.046 1.00 84.00 188 ALA A CA 1
ATOM 1399 C C . ALA A 1 188 ? -2.111 -0.312 -31.806 1.00 84.00 188 ALA A C 1
ATOM 1401 O O . ALA A 1 188 ? -1.093 -0.963 -31.563 1.00 84.00 188 ALA A O 1
ATOM 1402 N N . ARG A 1 189 ? -2.115 0.659 -32.720 1.00 78.50 189 ARG A N 1
ATOM 1403 C CA . ARG A 1 189 ? -0.895 1.235 -33.298 1.00 78.50 189 ARG A CA 1
ATOM 1404 C C . ARG A 1 189 ? -0.845 2.695 -32.888 1.00 78.50 189 ARG A C 1
ATOM 1406 O O . ARG A 1 189 ? -1.756 3.443 -33.229 1.00 78.50 189 ARG A O 1
ATOM 1413 N N . GLU A 1 190 ? 0.235 3.098 -32.231 1.00 67.06 190 GLU A N 1
ATOM 1414 C CA . GLU A 1 190 ? 0.336 4.438 -31.662 1.00 67.06 190 GLU A CA 1
ATOM 1415 C C . GLU A 1 190 ? 1.724 5.047 -31.880 1.00 67.06 190 GLU A C 1
ATOM 1417 O O . GLU A 1 190 ? 2.754 4.378 -31.758 1.00 67.06 190 GLU A O 1
ATOM 1422 N N . THR A 1 191 ? 1.742 6.332 -32.230 1.00 68.12 191 THR A N 1
ATOM 1423 C CA . THR A 1 191 ? 2.951 7.146 -32.415 1.00 68.12 191 THR A CA 1
ATOM 1424 C C . THR A 1 191 ? 3.060 8.136 -31.262 1.00 68.12 191 THR A C 1
ATOM 1426 O O . THR A 1 191 ? 2.912 9.341 -31.449 1.00 68.12 191 THR A O 1
ATOM 1429 N N . ILE A 1 192 ? 3.248 7.592 -30.060 1.00 73.06 192 ILE A N 1
ATOM 1430 C CA . ILE A 1 192 ? 3.396 8.353 -28.818 1.00 73.06 192 ILE A CA 1
ATOM 1431 C C . ILE A 1 192 ? 4.739 9.112 -28.837 1.00 73.06 192 ILE A C 1
ATOM 1433 O O . ILE A 1 192 ? 5.747 8.510 -29.231 1.00 73.06 192 ILE A O 1
ATOM 1437 N N . PRO A 1 193 ? 4.791 10.380 -28.380 1.00 82.88 193 PRO A N 1
ATOM 1438 C CA . PRO A 1 193 ? 6.045 11.076 -28.100 1.00 82.88 193 PRO A CA 1
ATOM 1439 C C . PRO A 1 193 ? 6.970 10.277 -27.173 1.00 82.88 193 PRO A C 1
ATOM 1441 O O . PRO A 1 193 ? 6.519 9.569 -26.270 1.00 82.88 193 PRO A O 1
ATOM 1444 N N . THR A 1 194 ? 8.274 10.376 -27.405 1.00 86.75 194 THR A N 1
ATOM 1445 C CA . THR A 1 194 ? 9.315 9.605 -26.721 1.00 86.75 194 THR A CA 1
ATOM 1446 C C . THR A 1 194 ? 10.183 10.500 -25.844 1.00 86.75 194 THR A C 1
ATOM 1448 O O . THR A 1 194 ? 10.806 11.445 -26.321 1.00 86.75 194 THR A O 1
ATOM 1451 N N . ASN A 1 195 ? 10.293 10.132 -24.569 1.00 91.94 195 ASN A N 1
ATOM 1452 C CA . ASN A 1 195 ? 11.305 10.627 -23.644 1.00 91.94 195 ASN A CA 1
ATOM 1453 C C . ASN A 1 195 ? 12.547 9.731 -23.773 1.00 91.94 195 ASN A C 1
ATOM 1455 O O . ASN A 1 195 ? 12.514 8.552 -23.404 1.00 91.94 195 ASN A O 1
ATOM 1459 N N . LEU A 1 196 ? 13.623 10.281 -24.334 1.00 92.56 196 LEU A N 1
ATOM 1460 C CA . LEU A 1 196 ? 14.866 9.588 -24.657 1.00 92.56 196 LEU A CA 1
ATOM 1461 C C . LEU A 1 196 ? 15.973 9.945 -23.656 1.00 92.56 196 LEU A C 1
ATOM 1463 O O . LEU A 1 196 ? 16.571 11.018 -23.728 1.00 92.56 196 LEU A O 1
ATOM 1467 N N . LEU A 1 197 ? 16.304 9.024 -22.757 1.00 95.38 197 LEU A N 1
ATOM 1468 C CA . LEU A 1 197 ? 17.500 9.122 -21.927 1.00 95.38 197 LEU A CA 1
ATOM 1469 C C . LEU A 1 197 ? 18.735 8.732 -22.753 1.00 95.38 197 LEU A C 1
ATOM 1471 O O . LEU A 1 197 ? 18.978 7.551 -23.004 1.00 95.38 197 LEU A O 1
ATOM 1475 N N . LEU A 1 198 ? 19.527 9.724 -23.154 1.00 94.88 198 LEU A N 1
ATOM 1476 C CA . LEU A 1 198 ? 20.868 9.545 -23.706 1.00 94.88 198 LEU A CA 1
ATOM 1477 C C . LEU A 1 198 ? 21.847 9.387 -22.533 1.00 94.88 198 LEU A C 1
ATOM 1479 O O . LEU A 1 198 ? 22.337 10.377 -21.986 1.00 94.88 198 LEU A O 1
ATOM 1483 N N . LEU A 1 199 ? 22.103 8.138 -22.136 1.00 95.69 199 LEU A N 1
ATOM 1484 C CA . LEU A 1 199 ? 23.007 7.784 -21.041 1.00 95.69 199 LEU A CA 1
ATOM 1485 C C . LEU A 1 199 ? 24.404 7.512 -21.617 1.00 95.69 199 LEU A C 1
ATOM 1487 O O . LEU A 1 199 ? 24.607 6.522 -22.321 1.00 95.69 199 LEU A O 1
ATOM 1491 N N . VAL A 1 200 ? 25.355 8.416 -21.382 1.00 94.38 200 VAL A N 1
ATOM 1492 C CA . VAL A 1 200 ? 26.606 8.481 -22.158 1.00 94.38 200 VAL A CA 1
ATOM 1493 C C . VAL A 1 200 ? 27.841 8.316 -21.279 1.00 94.38 200 VAL A C 1
ATOM 1495 O O . VAL A 1 200 ? 28.126 9.144 -20.420 1.00 94.38 200 VAL A O 1
ATOM 1498 N N . ASP A 1 201 ? 28.601 7.260 -21.535 1.00 92.44 201 ASP A N 1
ATOM 1499 C CA . ASP A 1 201 ? 29.827 6.919 -20.819 1.00 92.44 201 ASP A CA 1
ATOM 1500 C C . ASP A 1 201 ? 30.939 7.943 -21.100 1.00 92.44 201 ASP A C 1
ATOM 1502 O O . ASP A 1 201 ? 31.389 8.120 -22.239 1.00 92.44 201 ASP A O 1
ATOM 1506 N N . ASN A 1 202 ? 31.378 8.627 -20.044 1.00 93.25 202 ASN A N 1
ATOM 1507 C CA . ASN A 1 202 ? 32.527 9.523 -20.043 1.00 93.25 202 ASN A CA 1
ATOM 1508 C C . ASN A 1 202 ? 33.607 9.100 -19.035 1.00 93.25 202 ASN A C 1
ATOM 1510 O O . ASN A 1 202 ? 34.363 9.936 -18.539 1.00 93.25 202 ASN A O 1
ATOM 1514 N N . SER A 1 203 ? 33.730 7.796 -18.785 1.00 91.25 203 SER A N 1
ATOM 1515 C CA . SER A 1 203 ? 34.883 7.212 -18.099 1.00 91.25 203 SER A CA 1
ATOM 1516 C C . SER A 1 203 ? 36.209 7.475 -18.838 1.00 91.25 203 SER A C 1
ATOM 1518 O O . SER A 1 203 ? 36.267 7.952 -19.978 1.00 91.25 203 SER A O 1
ATOM 1520 N N . GLN A 1 204 ? 37.328 7.173 -18.182 1.00 88.56 204 GLN A N 1
ATOM 1521 C CA . GLN A 1 204 ? 38.669 7.415 -18.710 1.00 88.56 204 GLN A CA 1
ATOM 1522 C C . GLN A 1 204 ? 39.029 6.508 -19.906 1.00 88.56 204 GLN A C 1
ATOM 1524 O O . GLN A 1 204 ? 39.811 6.932 -20.764 1.00 88.56 204 GLN A O 1
ATOM 1529 N N . SER A 1 205 ? 38.457 5.300 -20.021 1.00 84.75 205 SER A N 1
ATOM 1530 C CA . SER A 1 205 ? 38.674 4.412 -21.181 1.00 84.75 205 SER A CA 1
ATOM 1531 C C . SER A 1 205 ? 38.137 5.033 -22.477 1.00 84.75 205 SER A C 1
ATOM 1533 O O . SER A 1 205 ? 38.772 4.949 -23.536 1.00 84.75 205 SER A O 1
ATOM 1535 N N . MET A 1 206 ? 37.023 5.763 -22.371 1.00 86.50 206 MET A N 1
ATOM 1536 C CA . MET A 1 206 ? 36.352 6.449 -23.473 1.00 86.50 206 MET A CA 1
ATOM 1537 C C . MET A 1 206 ? 37.134 7.653 -24.020 1.00 86.50 206 MET A C 1
ATOM 1539 O O . MET A 1 206 ? 36.775 8.184 -25.069 1.00 86.50 206 MET A O 1
ATOM 1543 N N . GLY A 1 207 ? 38.250 8.061 -23.402 1.00 86.38 207 GLY A N 1
ATOM 1544 C CA . GLY A 1 207 ? 39.030 9.237 -23.815 1.00 86.38 207 GLY A CA 1
ATOM 1545 C C . GLY A 1 207 ? 39.496 9.231 -25.276 1.00 86.38 207 GLY A C 1
ATOM 1546 O O . GLY A 1 207 ? 39.392 10.250 -25.951 1.00 86.38 207 GLY A O 1
ATOM 1547 N N . ARG A 1 208 ? 39.925 8.079 -25.815 1.00 84.50 208 ARG A N 1
ATOM 1548 C CA . ARG A 1 208 ? 40.299 7.941 -27.245 1.00 84.50 208 ARG A CA 1
ATOM 1549 C C . ARG A 1 208 ? 39.102 7.774 -28.192 1.00 84.50 208 ARG A C 1
ATOM 1551 O O . ARG A 1 208 ? 39.294 7.602 -29.391 1.00 84.50 208 ARG A O 1
ATOM 1558 N N . ARG A 1 209 ? 37.885 7.748 -27.649 1.00 84.25 209 ARG A N 1
ATOM 1559 C CA . ARG A 1 209 ? 36.619 7.511 -28.355 1.00 84.25 209 ARG A CA 1
ATOM 1560 C C . ARG A 1 209 ? 35.648 8.687 -28.206 1.00 84.25 209 ARG A C 1
ATOM 1562 O O . ARG A 1 209 ? 34.590 8.657 -28.816 1.00 84.25 209 ARG A O 1
ATOM 1569 N N . MET A 1 210 ? 35.982 9.710 -27.417 1.00 87.50 210 MET A N 1
ATOM 1570 C CA . MET A 1 210 ? 35.030 10.739 -26.988 1.00 87.50 210 MET A CA 1
ATOM 1571 C C . MET A 1 210 ? 34.431 11.539 -28.155 1.00 87.50 210 MET A C 1
ATOM 1573 O O . MET A 1 210 ? 33.250 11.865 -28.125 1.00 87.50 210 MET A O 1
ATOM 1577 N N . ASP A 1 211 ? 35.181 11.784 -29.230 1.00 86.69 211 ASP A N 1
ATOM 1578 C CA . ASP A 1 211 ? 34.637 12.476 -30.408 1.00 86.69 211 ASP A CA 1
ATOM 1579 C C . ASP A 1 211 ? 33.649 11.598 -31.200 1.00 86.69 211 ASP A C 1
ATOM 1581 O O . ASP A 1 211 ? 32.591 12.077 -31.606 1.00 86.69 211 ASP A O 1
ATOM 1585 N N . PHE A 1 212 ? 33.906 10.287 -31.297 1.00 83.38 212 PHE A N 1
ATOM 1586 C CA . PHE A 1 212 ? 32.951 9.293 -31.813 1.00 83.38 212 PHE A CA 1
ATOM 1587 C C . PHE A 1 212 ? 31.694 9.230 -30.927 1.00 83.38 212 PHE A C 1
ATOM 1589 O O . PHE A 1 212 ? 30.575 9.183 -31.437 1.00 83.38 212 PHE A O 1
ATOM 1596 N N . VAL A 1 213 ? 31.864 9.240 -29.597 1.00 87.56 213 VAL A N 1
ATOM 1597 C CA . VAL A 1 213 ? 30.767 9.235 -28.608 1.00 87.56 213 VAL A CA 1
ATOM 1598 C C . VAL A 1 213 ? 29.867 10.457 -28.795 1.00 87.56 213 VAL A C 1
ATOM 1600 O O . VAL A 1 213 ? 28.652 10.303 -28.924 1.00 87.56 213 VAL A O 1
ATOM 1603 N N . ARG A 1 214 ? 30.456 11.658 -28.878 1.00 89.88 214 ARG A N 1
ATOM 1604 C CA . ARG A 1 214 ? 29.731 12.908 -29.148 1.00 89.88 214 ARG A CA 1
ATOM 1605 C C . ARG A 1 214 ? 29.008 12.850 -30.490 1.00 89.88 214 ARG A C 1
ATOM 1607 O O . ARG A 1 214 ? 27.808 13.102 -30.535 1.00 89.88 214 ARG A O 1
ATOM 1614 N N . ALA A 1 215 ? 29.689 12.442 -31.563 1.00 85.50 215 ALA A N 1
ATOM 1615 C CA . ALA A 1 215 ? 29.088 12.322 -32.891 1.00 85.50 215 ALA A CA 1
ATOM 1616 C C . ALA A 1 215 ? 27.892 11.348 -32.914 1.00 85.50 215 ALA A C 1
ATOM 1618 O O . ALA A 1 215 ? 26.872 11.641 -33.545 1.00 85.50 215 ALA A O 1
ATOM 1619 N N . ALA A 1 216 ? 27.980 10.226 -32.190 1.00 83.75 216 ALA A N 1
ATOM 1620 C CA . ALA A 1 216 ? 26.881 9.276 -32.022 1.00 83.75 216 ALA A CA 1
ATOM 1621 C C . ALA A 1 216 ? 25.703 9.892 -31.247 1.00 83.75 216 ALA A C 1
ATOM 1623 O O . ALA A 1 216 ? 24.569 9.851 -31.728 1.00 83.75 216 ALA A O 1
ATOM 1624 N N . ALA A 1 217 ? 25.969 10.505 -30.089 1.00 88.50 217 ALA A N 1
ATOM 1625 C CA . ALA A 1 217 ? 24.953 11.140 -29.251 1.00 88.50 217 ALA A CA 1
ATOM 1626 C C . ALA A 1 217 ? 24.244 12.299 -29.977 1.00 88.50 217 ALA A C 1
ATOM 1628 O O . ALA A 1 217 ? 23.016 12.365 -29.979 1.00 88.50 217 ALA A O 1
ATOM 1629 N N . GLU A 1 218 ? 24.984 13.168 -30.672 1.00 87.88 218 GLU A N 1
ATOM 1630 C CA . GLU A 1 218 ? 24.395 14.248 -31.467 1.00 87.88 218 GLU A CA 1
ATOM 1631 C C . GLU A 1 218 ? 23.584 13.717 -32.660 1.00 87.88 218 GLU A C 1
ATOM 1633 O O . GLU A 1 218 ? 22.575 14.310 -33.041 1.00 87.88 218 GLU A O 1
ATOM 1638 N N . ARG A 1 219 ? 24.024 12.630 -33.314 1.00 84.62 219 ARG A N 1
ATOM 1639 C CA . ARG A 1 219 ? 23.280 12.041 -34.440 1.00 84.62 219 ARG A CA 1
ATOM 1640 C C . ARG A 1 219 ? 21.968 11.409 -33.970 1.00 84.62 219 ARG A C 1
ATOM 1642 O O . ARG A 1 219 ? 20.980 11.527 -34.687 1.00 84.62 219 ARG A O 1
ATOM 1649 N N . LEU A 1 220 ? 21.944 10.826 -32.771 1.00 83.38 220 LEU A N 1
ATOM 1650 C CA . LEU A 1 220 ? 20.722 10.361 -32.107 1.00 83.38 220 LEU A CA 1
ATOM 1651 C C . LEU A 1 220 ? 19.805 11.530 -31.724 1.00 83.38 220 LEU A C 1
ATOM 1653 O O . LEU A 1 220 ? 18.630 11.516 -32.083 1.00 83.38 220 LEU A O 1
ATOM 1657 N N . ALA A 1 221 ? 20.340 12.582 -31.099 1.00 85.75 221 ALA A N 1
ATOM 1658 C CA . ALA A 1 221 ? 19.587 13.798 -30.782 1.00 85.75 221 ALA A CA 1
ATOM 1659 C C . ALA A 1 221 ? 18.946 14.443 -32.027 1.00 85.75 221 ALA A C 1
ATOM 1661 O O . ALA A 1 221 ? 17.785 14.835 -32.003 1.00 85.75 221 ALA A O 1
ATOM 1662 N N . ARG A 1 222 ? 19.663 14.478 -33.158 1.00 85.31 222 ARG A N 1
ATOM 1663 C CA . ARG A 1 222 ? 19.150 14.973 -34.451 1.00 85.31 222 ARG A CA 1
ATOM 1664 C C . ARG A 1 222 ? 18.144 14.038 -35.145 1.00 85.31 222 ARG A C 1
ATOM 1666 O O . ARG A 1 222 ? 17.691 14.373 -36.235 1.00 85.31 222 ARG A O 1
ATOM 1673 N N . SER A 1 223 ? 17.812 12.886 -34.555 1.00 81.75 223 SER A N 1
ATOM 1674 C CA . SER A 1 223 ? 16.794 11.949 -35.065 1.00 81.75 223 SER A CA 1
ATOM 1675 C C . SER A 1 223 ? 15.473 11.967 -34.279 1.00 81.75 223 SER A C 1
ATOM 1677 O O . SER A 1 223 ? 14.534 11.271 -34.663 1.00 81.75 223 SER A O 1
ATOM 1679 N N . LEU A 1 224 ? 15.389 12.788 -33.223 1.00 82.75 224 LEU A N 1
ATOM 1680 C CA . LEU A 1 224 ? 14.153 13.095 -32.495 1.00 82.75 224 LEU A CA 1
ATOM 1681 C C . LEU A 1 224 ? 13.127 13.781 -33.413 1.00 82.75 224 LEU A C 1
ATOM 1683 O O . LEU A 1 224 ? 13.491 14.528 -34.325 1.00 82.75 224 LEU A O 1
ATOM 1687 N N . ARG A 1 225 ? 11.839 13.543 -33.161 1.00 81.25 225 ARG A N 1
ATOM 1688 C CA . ARG A 1 225 ? 10.718 14.181 -33.860 1.00 81.25 225 ARG A CA 1
ATOM 1689 C C . ARG A 1 225 ? 10.165 15.360 -33.069 1.00 81.25 225 ARG A C 1
ATOM 1691 O O . ARG A 1 225 ? 10.438 15.546 -31.889 1.00 81.25 225 ARG A O 1
ATOM 1698 N N . GLU A 1 226 ? 9.301 16.114 -33.735 1.00 76.06 226 GLU A N 1
ATOM 1699 C CA . GLU A 1 226 ? 8.405 17.080 -33.105 1.00 76.06 226 GLU A CA 1
ATOM 1700 C C . GLU A 1 226 ? 7.644 16.426 -31.929 1.00 76.06 226 GLU A C 1
ATOM 1702 O O . GLU A 1 226 ? 6.969 15.410 -32.112 1.00 76.06 226 GLU A O 1
ATOM 1707 N N . ASN A 1 227 ? 7.742 17.034 -30.740 1.00 82.81 227 ASN A N 1
ATOM 1708 C CA . ASN A 1 227 ? 7.257 16.567 -29.425 1.00 82.81 227 ASN A CA 1
ATOM 1709 C C . ASN A 1 227 ? 8.081 15.475 -28.704 1.00 82.81 227 ASN A C 1
ATOM 1711 O O . ASN A 1 227 ? 7.795 15.218 -27.534 1.00 82.81 227 ASN A O 1
ATOM 1715 N N . ASP A 1 228 ? 9.095 14.853 -29.316 1.00 88.50 228 ASP A N 1
ATOM 1716 C CA . ASP A 1 228 ? 10.026 14.004 -28.553 1.00 88.50 228 ASP A CA 1
ATOM 1717 C C . ASP A 1 228 ? 10.941 14.868 -27.666 1.00 88.50 228 ASP A C 1
ATOM 1719 O O . ASP A 1 228 ? 11.266 16.006 -28.005 1.00 88.50 228 ASP A O 1
ATOM 1723 N N . ARG A 1 229 ? 11.400 14.323 -26.533 1.00 92.69 229 ARG A N 1
ATOM 1724 C CA . ARG A 1 229 ? 12.292 15.018 -25.588 1.00 92.69 229 ARG A CA 1
ATOM 1725 C C . ARG A 1 229 ? 13.492 14.157 -25.236 1.00 92.69 229 ARG A C 1
ATOM 1727 O O . ARG A 1 229 ? 13.344 12.958 -25.026 1.00 92.69 229 ARG A O 1
ATOM 1734 N N . ALA A 1 230 ? 14.663 14.765 -25.092 1.00 93.69 230 ALA A N 1
ATOM 1735 C CA . ALA A 1 230 ? 15.862 14.101 -24.601 1.00 93.69 230 ALA A CA 1
ATOM 1736 C C . ALA A 1 230 ? 16.234 14.525 -23.177 1.00 93.69 230 ALA A C 1
ATOM 1738 O O . ALA A 1 230 ? 16.048 15.670 -22.768 1.00 93.69 230 ALA A O 1
ATOM 1739 N N . ILE A 1 231 ? 16.825 13.579 -22.453 1.00 95.56 231 ILE A N 1
ATOM 1740 C CA . ILE A 1 231 ? 17.576 13.783 -21.216 1.00 95.56 231 ILE A CA 1
ATOM 1741 C C . ILE A 1 231 ? 19.009 13.357 -21.531 1.00 95.56 231 ILE A C 1
ATOM 1743 O O . ILE A 1 231 ? 19.245 12.185 -21.820 1.00 95.56 231 ILE A O 1
ATOM 1747 N N . VAL A 1 232 ? 19.968 14.280 -21.502 1.00 96.19 232 VAL A N 1
ATOM 1748 C CA . VAL A 1 232 ? 21.391 13.945 -21.640 1.00 96.19 232 VAL A CA 1
ATOM 1749 C C . VAL A 1 232 ? 21.956 13.699 -20.248 1.00 96.19 232 VAL A C 1
ATOM 1751 O O . VAL A 1 232 ? 21.992 14.611 -19.424 1.00 96.19 232 VAL A O 1
ATOM 1754 N N . ALA A 1 233 ? 22.398 12.469 -19.994 1.00 96.00 233 ALA A N 1
ATOM 1755 C CA . ALA A 1 233 ? 22.987 12.037 -18.734 1.00 96.00 233 ALA A CA 1
ATOM 1756 C C . ALA A 1 233 ? 24.386 11.446 -18.998 1.00 96.00 233 ALA A C 1
ATOM 1758 O O . ALA A 1 233 ? 24.511 10.258 -19.303 1.00 96.00 233 ALA A O 1
ATOM 1759 N N . PRO A 1 234 ? 25.463 12.248 -18.933 1.00 95.00 234 PRO A N 1
ATOM 1760 C CA . PRO A 1 234 ? 26.815 11.707 -18.942 1.00 95.00 234 PRO A CA 1
ATOM 1761 C C . PRO A 1 234 ? 27.089 10.950 -17.634 1.00 95.00 234 PRO A C 1
ATOM 1763 O O . PRO A 1 234 ? 26.670 11.420 -16.578 1.00 95.00 234 PRO A O 1
ATOM 1766 N N . PHE A 1 235 ? 27.816 9.833 -17.661 1.00 94.81 235 PHE A N 1
ATOM 1767 C CA . PHE A 1 235 ? 28.161 9.075 -16.450 1.00 94.81 235 PHE A CA 1
ATOM 1768 C C . PHE A 1 235 ? 29.580 8.495 -16.485 1.00 94.81 235 PHE A C 1
ATOM 1770 O O . PHE A 1 235 ? 30.126 8.206 -17.548 1.00 94.81 235 PHE A O 1
ATOM 1777 N N . ASN A 1 236 ? 30.150 8.290 -15.299 1.00 91.56 236 ASN A N 1
ATOM 1778 C CA . ASN A 1 236 ? 31.396 7.559 -15.083 1.00 91.56 236 ASN A CA 1
ATOM 1779 C C . ASN A 1 236 ? 31.261 6.663 -13.834 1.00 91.56 236 ASN A C 1
ATOM 1781 O O . ASN A 1 236 ? 30.489 5.710 -13.867 1.00 91.56 236 ASN A O 1
ATOM 1785 N N . ALA A 1 237 ? 31.939 6.965 -12.722 1.00 87.31 237 ALA A N 1
ATOM 1786 C CA . ALA A 1 237 ? 31.713 6.337 -11.419 1.00 87.31 237 ALA A CA 1
ATOM 1787 C C . ALA A 1 237 ? 30.456 6.879 -10.701 1.00 87.31 237 ALA A C 1
ATOM 1789 O O . ALA A 1 237 ? 30.069 6.357 -9.662 1.00 87.31 237 ALA A O 1
ATOM 1790 N N . HIS A 1 238 ? 29.835 7.931 -11.241 1.00 86.31 238 HIS A N 1
ATOM 1791 C CA . HIS A 1 238 ? 28.522 8.455 -10.859 1.00 86.31 238 HIS A CA 1
ATOM 1792 C C . HIS A 1 238 ? 27.864 9.126 -12.081 1.00 86.31 238 HIS A C 1
ATOM 1794 O O . HIS A 1 238 ? 28.533 9.349 -13.098 1.00 86.31 238 HIS A O 1
ATOM 1800 N N . VAL A 1 239 ? 26.577 9.485 -12.010 1.00 87.94 239 VAL A N 1
ATOM 1801 C CA . VAL A 1 239 ? 25.957 10.334 -13.043 1.00 87.94 239 VAL A CA 1
ATOM 1802 C C . VAL A 1 239 ? 26.443 11.785 -12.887 1.00 87.94 239 VAL A C 1
ATOM 1804 O O . VAL A 1 239 ? 26.631 12.290 -11.779 1.00 87.94 239 VAL A O 1
ATOM 1807 N N . GLY A 1 240 ? 26.739 12.441 -14.008 1.00 84.44 240 GLY A N 1
ATOM 1808 C CA . GLY A 1 240 ? 27.250 13.809 -14.087 1.00 84.44 240 GLY A CA 1
ATOM 1809 C C . GLY A 1 240 ? 26.149 14.860 -14.255 1.00 84.44 240 GLY A C 1
ATOM 1810 O O . GLY A 1 240 ? 25.033 14.707 -13.770 1.00 84.44 240 GLY A O 1
ATOM 1811 N N . THR A 1 241 ? 26.461 15.954 -14.954 1.00 82.69 241 THR A N 1
ATOM 1812 C CA . THR A 1 241 ? 25.499 17.036 -15.216 1.00 82.69 241 THR A CA 1
ATOM 1813 C C . THR A 1 241 ? 24.390 16.572 -16.163 1.00 82.69 241 THR A C 1
ATOM 1815 O O . THR A 1 241 ? 24.605 16.460 -17.368 1.00 82.69 241 THR A O 1
ATOM 1818 N N . ILE A 1 242 ? 23.209 16.324 -15.602 1.00 89.50 242 ILE A N 1
ATOM 1819 C CA . ILE A 1 242 ? 21.980 15.925 -16.300 1.00 89.50 242 ILE A CA 1
ATOM 1820 C C . ILE A 1 242 ? 21.280 17.154 -16.908 1.00 89.50 242 ILE A C 1
ATOM 1822 O O . ILE A 1 242 ? 21.181 18.191 -16.250 1.00 89.50 242 ILE A O 1
ATOM 1826 N N . THR A 1 243 ? 20.732 17.045 -18.125 1.00 90.25 243 THR A N 1
ATOM 1827 C CA . THR A 1 243 ? 19.738 18.019 -18.628 1.00 90.25 243 THR A CA 1
ATOM 1828 C C . THR A 1 243 ? 18.334 17.668 -18.140 1.00 90.25 243 THR A C 1
ATOM 1830 O O . THR A 1 243 ? 17.985 16.495 -18.035 1.00 90.25 243 THR A O 1
ATOM 1833 N N . GLY A 1 244 ? 17.470 18.667 -17.940 1.00 89.38 244 GLY A N 1
ATOM 1834 C CA . GLY A 1 244 ? 16.028 18.397 -17.884 1.00 89.38 244 GLY A CA 1
ATOM 1835 C C . GLY A 1 244 ? 15.515 17.791 -19.208 1.00 89.38 244 GLY A C 1
ATOM 1836 O O . GLY A 1 244 ? 16.206 17.911 -20.226 1.00 89.38 244 GLY A O 1
ATOM 1837 N N . PRO A 1 245 ? 14.320 17.166 -19.228 1.00 92.06 245 PRO A N 1
ATOM 1838 C CA . PRO A 1 245 ? 13.699 16.690 -20.462 1.00 92.06 245 PRO A CA 1
ATOM 1839 C C . PRO A 1 245 ? 13.439 17.866 -21.411 1.00 92.06 245 PRO A C 1
ATOM 1841 O O . PRO A 1 245 ? 12.632 18.743 -21.102 1.00 92.06 245 PRO A O 1
ATOM 1844 N N . THR A 1 246 ? 14.127 17.900 -22.551 1.00 92.88 246 THR A N 1
ATOM 1845 C CA . THR A 1 246 ? 14.109 19.042 -23.477 1.00 92.88 246 THR A CA 1
ATOM 1846 C C . THR A 1 246 ? 14.049 18.605 -24.937 1.00 92.88 246 THR A C 1
ATOM 1848 O O . THR A 1 246 ? 14.562 17.553 -25.310 1.00 92.88 246 THR A O 1
ATOM 1851 N N . ASP A 1 247 ? 13.405 19.425 -25.755 1.00 90.75 247 ASP A N 1
ATOM 1852 C CA . ASP A 1 247 ? 13.315 19.346 -27.211 1.00 90.75 247 ASP A CA 1
ATOM 1853 C C . ASP A 1 247 ? 14.287 20.315 -27.922 1.00 90.75 247 ASP A C 1
ATOM 1855 O O . ASP A 1 247 ? 14.432 20.239 -29.141 1.00 90.75 247 ASP A O 1
ATOM 1859 N N . ASP A 1 248 ? 15.001 21.186 -27.191 1.00 92.12 248 ASP A N 1
ATOM 1860 C CA . ASP A 1 248 ? 15.947 22.153 -27.765 1.00 92.12 248 ASP A CA 1
ATOM 1861 C C . ASP A 1 248 ? 17.261 21.488 -28.237 1.00 92.12 248 ASP A C 1
ATOM 1863 O O . ASP A 1 248 ? 18.076 21.053 -27.408 1.00 92.12 248 ASP A O 1
ATOM 1867 N N . PRO A 1 249 ? 17.561 21.487 -29.554 1.00 89.00 249 PRO A N 1
ATOM 1868 C CA . PRO A 1 249 ? 18.801 20.925 -30.073 1.00 89.00 249 PRO A CA 1
ATOM 1869 C C . PRO A 1 249 ? 20.057 21.651 -29.574 1.00 89.00 249 PRO A C 1
ATOM 1871 O O . PRO A 1 249 ? 21.123 21.034 -29.525 1.00 89.00 249 PRO A O 1
ATOM 1874 N N . ALA A 1 250 ? 19.970 22.937 -29.207 1.00 91.69 250 ALA A N 1
ATOM 1875 C CA . ALA A 1 250 ? 21.121 23.704 -28.735 1.00 91.69 250 ALA A CA 1
ATOM 1876 C C . ALA A 1 250 ? 21.543 23.277 -27.320 1.00 91.69 250 ALA A C 1
ATOM 1878 O O . ALA A 1 250 ? 22.727 23.020 -27.096 1.00 91.69 250 ALA A O 1
ATOM 1879 N N . THR A 1 251 ? 20.595 23.136 -26.392 1.00 93.50 251 THR A N 1
ATOM 1880 C CA . THR A 1 251 ? 20.814 22.597 -25.040 1.00 93.50 251 THR A CA 1
ATOM 1881 C C . THR A 1 251 ? 21.371 21.173 -25.099 1.00 93.50 251 THR A C 1
ATOM 1883 O O . THR A 1 251 ? 22.368 20.874 -24.438 1.00 93.50 251 THR A O 1
ATOM 1886 N N . ILE A 1 252 ? 20.796 20.305 -25.942 1.00 93.50 252 ILE A N 1
ATOM 1887 C CA . ILE A 1 252 ? 21.264 18.920 -26.107 1.00 93.50 252 ILE A CA 1
ATOM 1888 C C . ILE A 1 252 ? 22.703 18.887 -26.654 1.00 93.50 252 ILE A C 1
ATOM 1890 O O . ILE A 1 252 ? 23.560 18.193 -26.101 1.00 93.50 252 ILE A O 1
ATOM 1894 N N . ALA A 1 253 ? 23.008 19.672 -27.693 1.00 92.81 253 ALA A N 1
ATOM 1895 C CA . ALA A 1 253 ? 24.353 19.745 -28.265 1.00 92.81 253 ALA A CA 1
ATOM 1896 C C . ALA A 1 253 ? 25.389 20.316 -27.278 1.00 92.81 253 ALA A C 1
ATOM 1898 O O . ALA A 1 253 ? 26.503 19.801 -27.199 1.00 92.81 253 ALA A O 1
ATOM 1899 N N . GLN A 1 254 ? 25.029 21.331 -26.483 1.00 93.88 254 GLN A N 1
ATOM 1900 C CA . GLN A 1 254 ? 25.907 21.889 -25.447 1.00 93.88 254 GLN A CA 1
ATOM 1901 C C . GLN A 1 254 ? 26.233 20.861 -24.355 1.00 93.88 254 GLN A C 1
ATOM 1903 O O . GLN A 1 254 ? 27.398 20.725 -23.978 1.00 93.88 254 GLN A O 1
ATOM 1908 N N . ALA A 1 255 ? 25.240 20.094 -23.891 1.00 94.25 255 ALA A N 1
ATOM 1909 C CA . ALA A 1 255 ? 25.448 19.036 -22.902 1.00 94.25 255 ALA A CA 1
ATOM 1910 C C . ALA A 1 255 ? 26.381 17.924 -23.417 1.00 94.25 255 ALA A C 1
ATOM 1912 O O . ALA A 1 255 ? 27.238 17.443 -22.675 1.00 94.25 255 ALA A O 1
ATOM 1913 N N . ILE A 1 256 ? 26.269 17.557 -24.699 1.00 93.69 256 ILE A N 1
ATOM 1914 C CA . ILE A 1 256 ? 27.148 16.574 -25.353 1.00 93.69 256 ILE A CA 1
ATOM 1915 C C . ILE A 1 256 ? 28.570 17.133 -25.547 1.00 93.69 256 ILE A C 1
ATOM 1917 O O . ILE A 1 256 ? 29.554 16.460 -25.231 1.00 93.69 256 ILE A O 1
ATOM 1921 N N . ALA A 1 257 ? 28.708 18.382 -25.999 1.00 92.88 257 ALA A N 1
ATOM 1922 C CA . ALA A 1 257 ? 30.009 19.031 -26.173 1.00 92.88 257 ALA A CA 1
ATOM 1923 C C . ALA A 1 257 ? 30.781 19.181 -24.846 1.00 92.88 257 ALA A C 1
ATOM 1925 O O . ALA A 1 257 ? 32.002 19.019 -24.818 1.00 92.88 257 ALA A O 1
ATOM 1926 N N . ALA A 1 258 ? 30.074 19.427 -23.736 1.00 92.69 258 ALA A N 1
ATOM 1927 C CA . ALA A 1 258 ? 30.651 19.577 -22.400 1.00 92.69 258 ALA A CA 1
ATOM 1928 C C . ALA A 1 258 ? 31.214 18.274 -21.788 1.00 92.69 258 ALA A C 1
ATOM 1930 O O . ALA A 1 258 ? 31.920 18.331 -20.778 1.00 92.69 258 ALA A O 1
ATOM 1931 N N . MET A 1 259 ? 30.936 17.101 -22.371 1.00 92.69 259 MET A N 1
ATOM 1932 C CA . MET A 1 259 ? 31.417 15.813 -21.858 1.00 92.69 259 MET A CA 1
ATOM 1933 C C . MET A 1 259 ? 32.949 15.715 -21.912 1.00 92.69 259 MET A C 1
ATOM 1935 O O . MET A 1 259 ? 33.568 16.043 -22.925 1.00 92.69 259 MET A O 1
ATOM 1939 N N . GLN A 1 260 ? 33.573 15.224 -20.836 1.00 89.50 260 GLN A N 1
ATOM 1940 C CA . GLN A 1 260 ? 35.023 15.022 -20.730 1.00 89.50 260 GLN A CA 1
ATOM 1941 C C . GLN A 1 260 ? 35.320 13.657 -20.104 1.00 89.50 260 GLN A C 1
ATOM 1943 O O . GLN A 1 260 ? 34.728 13.318 -19.083 1.00 89.50 260 GLN A O 1
ATOM 1948 N N . ALA A 1 261 ? 36.245 12.902 -20.701 1.00 91.31 261 ALA A N 1
ATOM 1949 C CA . ALA A 1 261 ? 36.603 11.554 -20.263 1.00 91.31 261 ALA A CA 1
ATOM 1950 C C . ALA A 1 261 ? 37.433 11.563 -18.965 1.00 91.31 261 ALA A C 1
ATOM 1952 O O . ALA A 1 261 ? 38.561 12.063 -18.962 1.00 91.31 261 ALA A O 1
ATOM 1953 N N . LYS A 1 262 ? 36.892 11.022 -17.866 1.00 89.69 262 LYS A N 1
ATOM 1954 C CA . LYS A 1 262 ? 37.536 10.971 -16.540 1.00 89.69 262 LYS A CA 1
ATOM 1955 C C . LYS A 1 262 ? 36.900 9.910 -15.632 1.00 89.69 262 LYS A C 1
ATOM 1957 O O . LYS A 1 262 ? 35.694 9.702 -15.689 1.00 89.69 262 LYS A O 1
ATOM 1962 N N . GLY A 1 263 ? 37.679 9.339 -14.713 1.00 87.38 263 GLY A N 1
ATOM 1963 C CA . GLY A 1 263 ? 37.182 8.385 -13.709 1.00 87.38 263 GLY A CA 1
ATOM 1964 C C . GLY A 1 263 ? 36.923 6.974 -14.254 1.00 87.38 263 GLY A C 1
ATOM 1965 O O . GLY A 1 263 ? 37.176 6.702 -15.426 1.00 87.38 263 GLY A O 1
ATOM 1966 N N . GLY A 1 264 ? 36.461 6.080 -13.379 1.00 87.25 264 GLY A N 1
ATOM 1967 C CA . GLY A 1 264 ? 36.072 4.705 -13.723 1.00 87.25 264 GLY A CA 1
ATOM 1968 C C . GLY A 1 264 ? 34.612 4.574 -14.170 1.00 87.25 264 GLY A C 1
ATOM 1969 O O . GLY A 1 264 ? 33.978 5.591 -14.449 1.00 87.25 264 GLY A O 1
ATOM 1970 N N . THR A 1 265 ? 34.061 3.353 -14.182 1.00 87.75 265 THR A N 1
ATOM 1971 C CA . THR A 1 265 ? 32.714 3.082 -14.747 1.00 87.75 265 THR A CA 1
ATOM 1972 C C . THR A 1 265 ? 31.774 2.322 -13.795 1.00 87.75 265 THR A C 1
ATOM 1974 O O . THR A 1 265 ? 32.049 1.186 -13.406 1.00 87.75 265 THR A O 1
ATOM 1977 N N . ALA A 1 266 ? 30.641 2.947 -13.453 1.00 91.81 266 ALA A N 1
ATOM 1978 C CA . ALA A 1 266 ? 29.515 2.411 -12.677 1.00 91.81 266 ALA A CA 1
ATOM 1979 C C . ALA A 1 266 ? 28.228 2.437 -13.532 1.00 91.81 266 ALA A C 1
ATOM 1981 O O . ALA A 1 266 ? 27.325 3.256 -13.352 1.00 91.81 266 ALA A O 1
ATOM 1982 N N . MET A 1 267 ? 28.186 1.566 -14.539 1.00 93.06 267 MET A N 1
ATOM 1983 C CA . MET A 1 267 ? 27.164 1.514 -15.584 1.00 93.06 267 MET A CA 1
ATOM 1984 C C . MET A 1 267 ? 25.791 1.074 -15.061 1.00 93.06 267 MET A C 1
ATOM 1986 O O . MET A 1 267 ? 24.777 1.627 -15.486 1.00 93.06 267 MET A O 1
ATOM 1990 N N . PHE A 1 268 ? 25.726 0.091 -14.157 1.00 94.44 268 PHE A N 1
ATOM 1991 C CA . PHE A 1 268 ? 24.449 -0.399 -13.624 1.00 94.44 268 PHE A CA 1
ATOM 1992 C C . PHE A 1 268 ? 23.800 0.625 -12.689 1.00 94.44 268 PHE A C 1
ATOM 1994 O O . PHE A 1 268 ? 22.607 0.904 -12.825 1.00 94.44 268 PHE A O 1
ATOM 2001 N N . ASP A 1 269 ? 24.589 1.244 -11.810 1.00 92.81 269 ASP A N 1
ATOM 2002 C CA . ASP A 1 269 ? 24.101 2.287 -10.903 1.00 92.81 269 ASP A CA 1
ATOM 2003 C C . ASP A 1 269 ? 23.626 3.518 -11.695 1.00 92.81 269 ASP A C 1
ATOM 2005 O O . ASP A 1 269 ? 22.509 3.994 -11.480 1.00 92.81 269 ASP A O 1
ATOM 2009 N N . ALA A 1 270 ? 24.401 3.960 -12.696 1.00 94.25 270 ALA A N 1
ATOM 2010 C CA . ALA A 1 270 ? 24.025 5.059 -13.587 1.00 94.25 270 ALA A CA 1
ATOM 2011 C C . ALA A 1 270 ? 22.772 4.761 -14.432 1.00 94.25 270 ALA A C 1
ATOM 2013 O O . ALA A 1 270 ? 21.967 5.659 -14.685 1.00 94.25 270 ALA A O 1
ATOM 2014 N N . MET A 1 271 ? 22.562 3.504 -14.845 1.00 95.62 271 MET A N 1
ATOM 2015 C CA . MET A 1 271 ? 21.315 3.082 -15.490 1.00 95.62 271 MET A CA 1
ATOM 2016 C C . MET A 1 271 ? 20.115 3.189 -14.543 1.00 95.62 271 MET A C 1
ATOM 2018 O O . MET A 1 271 ? 19.074 3.709 -14.942 1.00 95.62 271 MET A O 1
ATOM 2022 N N . ILE A 1 272 ? 20.241 2.714 -13.302 1.00 94.75 272 ILE A N 1
ATOM 2023 C CA . ILE A 1 272 ? 19.155 2.745 -12.310 1.00 94.75 272 ILE A CA 1
ATOM 2024 C C . ILE A 1 272 ? 18.823 4.188 -11.913 1.00 94.75 272 ILE A C 1
ATOM 2026 O O . ILE A 1 272 ? 17.649 4.551 -11.852 1.00 94.75 272 ILE A O 1
ATOM 2030 N N . GLU A 1 273 ? 19.836 5.025 -11.679 1.00 92.75 273 GLU A N 1
ATOM 2031 C CA . GLU A 1 273 ? 19.658 6.449 -11.389 1.00 92.75 273 GLU A CA 1
ATOM 2032 C C . GLU A 1 273 ? 19.030 7.188 -12.578 1.00 92.75 273 GLU A C 1
ATOM 2034 O O . GLU A 1 273 ? 18.002 7.847 -12.418 1.00 92.75 273 GLU A O 1
ATOM 2039 N N . GLY A 1 274 ? 19.571 7.006 -13.785 1.00 92.31 274 GLY A N 1
ATOM 2040 C CA . GLY A 1 274 ? 19.055 7.634 -14.997 1.00 92.31 274 GLY A CA 1
ATOM 2041 C C . GLY A 1 274 ? 17.606 7.247 -15.311 1.00 92.31 274 GLY A C 1
ATOM 2042 O O . GLY A 1 274 ? 16.809 8.104 -15.686 1.00 92.31 274 GLY A O 1
ATOM 2043 N N . MET A 1 275 ? 17.213 5.985 -15.106 1.00 93.75 275 MET A N 1
ATOM 2044 C CA . MET A 1 275 ? 15.829 5.550 -15.342 1.00 93.75 275 MET A CA 1
ATOM 2045 C C . MET A 1 275 ? 14.821 6.161 -14.357 1.00 93.75 275 MET A C 1
ATOM 2047 O O . MET A 1 275 ? 13.663 6.336 -14.731 1.00 93.75 275 MET A O 1
ATOM 2051 N N . ARG A 1 276 ? 15.238 6.596 -13.156 1.00 90.62 276 ARG A N 1
ATOM 2052 C CA . ARG A 1 276 ? 14.359 7.366 -12.250 1.00 90.62 276 ARG A CA 1
ATOM 2053 C C . ARG A 1 276 ? 13.956 8.720 -12.838 1.00 90.62 276 ARG A C 1
ATOM 2055 O O . ARG A 1 276 ? 12.866 9.191 -12.535 1.00 90.62 276 ARG A O 1
ATOM 2062 N N . LEU A 1 277 ? 14.776 9.310 -13.714 1.00 89.25 277 LEU A N 1
ATOM 2063 C CA . LEU A 1 277 ? 14.471 10.568 -14.415 1.00 89.25 277 LEU A CA 1
ATOM 2064 C C . LEU A 1 277 ? 13.317 10.426 -15.425 1.00 89.25 277 LEU A C 1
ATOM 2066 O O . LEU A 1 277 ? 12.764 11.428 -15.869 1.00 89.25 277 LEU A O 1
ATOM 2070 N N . LEU A 1 278 ? 12.959 9.190 -15.797 1.00 89.19 278 LEU A N 1
ATOM 2071 C CA . LEU A 1 278 ? 11.837 8.878 -16.686 1.00 89.19 278 LEU A CA 1
ATOM 2072 C C . LEU A 1 278 ? 10.523 8.638 -15.919 1.00 89.19 278 LEU A C 1
ATOM 2074 O O . LEU A 1 278 ? 9.459 8.568 -16.536 1.00 89.19 278 LEU A O 1
ATOM 2078 N N . ASN A 1 279 ? 10.565 8.524 -14.587 1.00 83.94 279 ASN A N 1
ATOM 2079 C CA . ASN A 1 279 ? 9.371 8.318 -13.771 1.00 83.94 279 ASN A CA 1
ATOM 2080 C C . ASN A 1 279 ? 8.467 9.558 -13.801 1.00 83.94 279 ASN A C 1
ATOM 2082 O O . ASN A 1 279 ? 8.933 10.692 -13.759 1.00 83.94 279 ASN A O 1
ATOM 2086 N N . GLY A 1 280 ? 7.154 9.338 -13.882 1.00 78.25 280 GLY A N 1
ATOM 2087 C CA . GLY A 1 280 ? 6.160 10.414 -13.978 1.00 78.25 280 GLY A CA 1
ATOM 2088 C C . GLY A 1 280 ? 6.081 11.114 -15.342 1.00 78.25 280 GLY A C 1
ATOM 2089 O O . GLY A 1 280 ? 5.087 11.785 -15.595 1.00 78.25 280 GLY A O 1
ATOM 2090 N N . LEU A 1 281 ? 7.050 10.929 -16.249 1.00 83.88 281 LEU A N 1
ATOM 2091 C CA . LEU A 1 281 ? 6.960 11.478 -17.605 1.00 83.88 281 LEU A CA 1
ATOM 2092 C C . LEU A 1 281 ? 5.892 10.735 -18.415 1.00 83.88 281 LEU A C 1
ATOM 2094 O O . LEU A 1 281 ? 5.932 9.504 -18.523 1.00 83.88 281 LEU A O 1
ATOM 2098 N N . GLU A 1 282 ? 4.952 11.477 -18.993 1.00 80.44 282 GLU A N 1
ATOM 2099 C CA . GLU A 1 282 ? 3.978 10.941 -19.944 1.00 80.44 282 GLU A CA 1
ATOM 2100 C C . GLU A 1 282 ? 4.644 10.591 -21.280 1.00 80.44 282 GLU A C 1
ATOM 2102 O O . GLU A 1 282 ? 5.625 11.210 -21.696 1.00 80.44 282 GLU A O 1
ATOM 2107 N N . GLY A 1 283 ? 4.085 9.599 -21.969 1.00 80.38 283 GLY A N 1
ATOM 2108 C CA . GLY A 1 283 ? 4.578 9.120 -23.256 1.00 80.38 283 GLY A CA 1
ATOM 2109 C C . GLY A 1 283 ? 5.519 7.914 -23.164 1.00 80.38 283 GLY A C 1
ATOM 2110 O O . GLY A 1 283 ? 5.692 7.304 -22.107 1.00 80.38 283 GLY A O 1
ATOM 2111 N N . ARG A 1 284 ? 6.130 7.543 -24.295 1.00 84.25 284 ARG A N 1
ATOM 2112 C CA . ARG A 1 284 ? 7.094 6.434 -24.366 1.00 84.25 284 ARG A CA 1
ATOM 2113 C C . ARG A 1 284 ? 8.378 6.807 -23.625 1.00 84.25 284 ARG A C 1
ATOM 2115 O O . ARG A 1 284 ? 8.785 7.968 -23.601 1.00 84.25 284 ARG A O 1
ATOM 2122 N N . ARG A 1 285 ? 9.042 5.807 -23.045 1.00 90.56 285 ARG A N 1
ATOM 2123 C CA . ARG A 1 285 ? 10.297 5.952 -22.299 1.00 90.56 285 ARG A CA 1
ATOM 2124 C C . ARG A 1 285 ? 11.353 5.035 -22.911 1.00 90.56 285 ARG A C 1
ATOM 2126 O O . ARG A 1 285 ? 11.142 3.828 -23.042 1.00 90.56 285 ARG A O 1
ATOM 2133 N N . ALA A 1 286 ? 12.476 5.609 -23.321 1.00 91.38 286 ALA A N 1
ATOM 2134 C CA . ALA A 1 286 ? 13.564 4.885 -23.967 1.00 91.38 286 ALA A CA 1
ATOM 2135 C C . ALA A 1 286 ? 14.914 5.306 -23.381 1.00 91.38 286 ALA A C 1
ATOM 2137 O O . ALA A 1 286 ? 15.162 6.490 -23.177 1.00 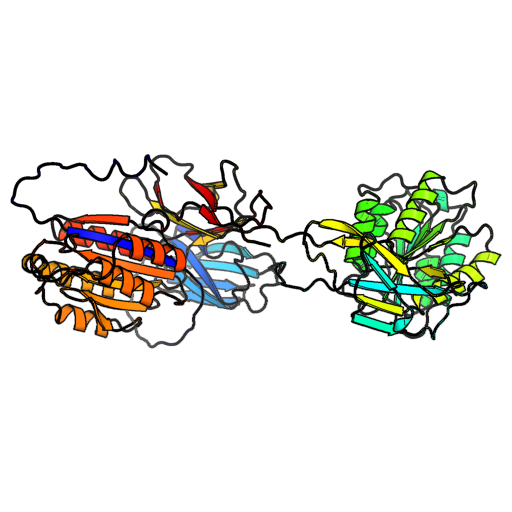91.38 286 ALA A O 1
ATOM 2138 N N . VAL A 1 287 ? 15.802 4.341 -23.152 1.00 95.06 287 VAL A N 1
ATOM 2139 C CA . VAL A 1 287 ? 17.198 4.584 -22.767 1.00 95.06 287 VAL A CA 1
ATOM 2140 C C . VAL A 1 287 ? 18.090 4.193 -23.932 1.00 95.06 287 VAL A C 1
ATOM 2142 O O . VAL A 1 287 ? 17.976 3.077 -24.429 1.00 95.06 287 VAL A O 1
ATOM 2145 N N . VAL A 1 288 ? 19.005 5.063 -24.345 1.00 94.19 288 VAL A N 1
ATOM 2146 C CA . VAL A 1 288 ? 20.119 4.701 -25.226 1.00 94.19 288 VAL A CA 1
ATOM 2147 C C . VAL A 1 288 ? 21.403 4.857 -24.427 1.00 94.19 288 VAL A C 1
ATOM 2149 O O . VAL A 1 288 ? 21.876 5.969 -24.198 1.00 94.19 288 VAL A O 1
ATOM 2152 N N . LEU A 1 289 ? 21.947 3.722 -23.994 1.00 94.69 289 LEU A N 1
ATOM 2153 C CA . LEU A 1 289 ? 23.226 3.637 -23.302 1.00 94.69 289 LEU A CA 1
ATOM 2154 C C . LEU A 1 289 ? 24.366 3.564 -24.327 1.00 94.69 289 LEU A C 1
ATOM 2156 O O . LEU A 1 289 ? 24.415 2.641 -25.142 1.00 94.69 289 LEU A O 1
ATOM 2160 N N . ILE A 1 290 ? 25.296 4.513 -24.269 1.00 91.69 290 ILE A N 1
ATOM 2161 C CA . ILE A 1 290 ? 26.499 4.575 -25.109 1.00 91.69 290 ILE A CA 1
ATOM 2162 C C . ILE A 1 290 ? 27.717 4.318 -24.212 1.00 91.69 290 ILE A C 1
ATOM 2164 O O . ILE A 1 290 ? 27.958 5.109 -23.311 1.00 91.69 290 ILE A O 1
ATOM 2168 N N . THR A 1 291 ? 28.463 3.227 -24.427 1.00 89.31 291 THR A N 1
ATOM 2169 C CA . THR A 1 291 ? 29.543 2.746 -23.524 1.00 89.31 291 THR A CA 1
ATOM 2170 C C . THR A 1 291 ? 30.523 1.815 -24.256 1.00 89.31 291 THR A C 1
ATOM 2172 O O . THR A 1 291 ? 30.195 1.321 -25.335 1.00 89.31 291 THR A O 1
ATOM 2175 N N . ASP A 1 292 ? 31.707 1.531 -23.699 1.00 79.38 292 ASP A N 1
ATOM 2176 C CA . ASP A 1 292 ? 32.541 0.391 -24.129 1.00 79.38 292 ASP A CA 1
ATOM 2177 C C . ASP A 1 292 ? 32.122 -0.955 -23.494 1.00 79.38 292 ASP A C 1
ATOM 2179 O O . ASP A 1 292 ? 32.636 -2.009 -23.879 1.00 79.38 292 ASP A O 1
ATOM 2183 N N . GLY A 1 293 ? 31.133 -0.940 -22.592 1.00 72.50 293 GLY A N 1
ATOM 2184 C CA . GLY A 1 293 ? 30.501 -2.120 -22.005 1.00 72.50 293 GLY A CA 1
ATOM 2185 C C . GLY A 1 293 ? 31.281 -2.766 -20.861 1.00 72.50 293 GLY A C 1
ATOM 2186 O O . GLY A 1 293 ? 31.029 -3.937 -20.554 1.00 72.50 293 GLY A O 1
ATOM 2187 N N . TYR A 1 294 ? 32.230 -2.047 -20.257 1.00 78.06 294 TYR A N 1
ATOM 2188 C CA . TYR A 1 294 ? 32.937 -2.475 -19.055 1.00 78.06 294 TYR A CA 1
ATOM 2189 C C . TYR A 1 294 ? 32.341 -1.820 -17.798 1.00 78.06 294 TYR A C 1
ATOM 2191 O O . TYR A 1 294 ? 32.187 -0.606 -17.734 1.00 78.06 294 TYR A O 1
ATOM 2199 N N . ASP A 1 295 ? 32.011 -2.630 -16.792 1.00 81.94 295 ASP A N 1
ATOM 2200 C CA . ASP A 1 295 ? 31.542 -2.170 -15.481 1.00 81.94 295 ASP A CA 1
ATOM 2201 C C . ASP A 1 295 ? 32.506 -2.668 -14.401 1.00 81.94 295 ASP A C 1
ATOM 2203 O O . ASP A 1 295 ? 32.918 -3.835 -14.422 1.00 81.94 295 ASP A O 1
ATOM 2207 N N . GLU A 1 296 ? 32.888 -1.768 -13.497 1.00 79.94 296 GLU A N 1
ATOM 2208 C CA . GLU A 1 296 ? 33.900 -2.014 -12.462 1.00 79.94 296 GLU A CA 1
ATOM 2209 C C . GLU A 1 296 ? 33.528 -1.458 -11.080 1.00 79.94 296 GLU A C 1
ATOM 2211 O O . GLU A 1 296 ? 33.998 -1.997 -10.080 1.00 79.94 296 GLU A O 1
ATOM 2216 N N . ASN A 1 297 ? 32.681 -0.422 -11.015 1.00 81.75 297 ASN A N 1
ATOM 2217 C CA . ASN A 1 297 ? 32.395 0.327 -9.787 1.00 81.75 297 ASN A CA 1
ATOM 2218 C C . ASN A 1 297 ? 30.922 0.282 -9.333 1.00 81.75 297 ASN A C 1
ATOM 2220 O O . ASN A 1 297 ? 30.613 0.903 -8.318 1.00 81.75 297 ASN A O 1
ATOM 2224 N N . SER A 1 298 ? 30.015 -0.402 -10.044 1.00 87.38 298 SER A N 1
ATOM 2225 C CA . SER A 1 298 ? 28.601 -0.465 -9.633 1.00 87.38 298 SER A CA 1
ATOM 2226 C C . SER A 1 298 ? 28.395 -1.314 -8.375 1.00 87.38 298 SER A C 1
ATOM 2228 O O . SER A 1 298 ? 28.960 -2.402 -8.244 1.00 87.38 298 SER A O 1
ATOM 2230 N N . ALA A 1 299 ? 27.513 -0.862 -7.484 1.00 88.00 299 ALA A N 1
ATOM 2231 C CA . ALA A 1 299 ? 27.004 -1.661 -6.373 1.00 88.00 299 ALA A CA 1
ATOM 2232 C C . ALA A 1 299 ? 25.843 -2.583 -6.797 1.00 88.00 299 ALA A C 1
ATOM 2234 O O . ALA A 1 299 ? 25.669 -3.658 -6.218 1.00 88.00 299 ALA A O 1
ATOM 2235 N N . ALA A 1 300 ? 25.046 -2.177 -7.790 1.00 88.50 300 ALA A N 1
ATOM 2236 C CA . ALA A 1 300 ? 23.902 -2.934 -8.286 1.00 88.50 300 ALA A CA 1
ATOM 2237 C C . ALA A 1 300 ? 24.279 -4.041 -9.287 1.00 88.50 300 ALA A C 1
ATOM 2239 O O . ALA A 1 300 ? 25.279 -3.967 -10.002 1.00 88.50 300 ALA A O 1
ATOM 2240 N N . GLY A 1 301 ? 23.431 -5.069 -9.380 1.00 89.38 301 GLY A N 1
ATOM 2241 C CA . GLY A 1 301 ? 23.555 -6.137 -10.367 1.00 89.38 301 GLY A CA 1
ATOM 2242 C C . GLY A 1 301 ? 22.720 -5.906 -11.630 1.00 89.38 301 GLY A C 1
ATOM 2243 O O . GLY A 1 301 ? 21.820 -5.068 -11.690 1.00 89.38 301 GLY A O 1
ATOM 2244 N N . VAL A 1 302 ? 22.951 -6.746 -12.645 1.00 88.81 302 VAL A N 1
ATOM 2245 C CA . VAL A 1 302 ? 22.166 -6.738 -13.896 1.00 88.81 302 VAL A CA 1
ATOM 2246 C C . VAL A 1 302 ? 20.664 -6.879 -13.626 1.00 88.81 302 VAL A C 1
ATOM 2248 O O . VAL A 1 302 ? 19.859 -6.239 -14.293 1.00 88.81 302 VAL A O 1
ATOM 2251 N N . ASP A 1 303 ? 20.271 -7.688 -12.643 1.00 86.00 303 ASP A N 1
ATOM 2252 C CA . ASP A 1 303 ? 18.856 -7.941 -12.353 1.00 86.00 303 ASP A CA 1
ATOM 2253 C C . ASP A 1 303 ? 18.178 -6.779 -11.600 1.00 86.00 303 ASP A C 1
ATOM 2255 O O . ASP A 1 303 ? 16.956 -6.650 -11.662 1.00 86.00 303 ASP A O 1
ATOM 2259 N N . ASP A 1 304 ? 18.947 -5.886 -10.967 1.00 88.25 304 ASP A N 1
ATOM 2260 C CA . ASP A 1 304 ? 18.448 -4.609 -10.437 1.00 88.25 304 ASP A CA 1
ATOM 2261 C C . ASP A 1 304 ? 18.154 -3.620 -11.567 1.00 88.25 304 ASP A C 1
ATOM 2263 O O . ASP A 1 304 ? 17.109 -2.972 -11.566 1.00 88.25 304 ASP A O 1
ATOM 2267 N N . VAL A 1 305 ? 19.021 -3.570 -12.586 1.00 92.25 305 VAL A N 1
ATOM 2268 C CA . VAL A 1 305 ? 18.784 -2.789 -13.812 1.00 92.25 305 VAL A CA 1
ATOM 2269 C C . VAL A 1 305 ? 17.527 -3.273 -14.536 1.00 92.25 305 VAL A C 1
ATOM 2271 O O . VAL A 1 305 ? 16.743 -2.452 -15.004 1.00 92.25 305 VAL A O 1
ATOM 2274 N N . LEU A 1 306 ? 17.294 -4.590 -14.599 1.00 89.56 306 LEU A N 1
ATOM 2275 C CA . LEU A 1 306 ? 16.073 -5.142 -15.197 1.00 89.56 306 LEU A CA 1
ATOM 2276 C C . LEU A 1 306 ? 14.812 -4.726 -14.422 1.00 89.56 306 LEU A C 1
ATOM 2278 O O . LEU A 1 306 ? 13.849 -4.282 -15.044 1.00 89.56 306 LEU A O 1
ATOM 2282 N N . ARG A 1 307 ? 14.837 -4.793 -13.082 1.00 84.62 307 ARG A N 1
ATOM 2283 C CA . ARG A 1 307 ? 13.740 -4.298 -12.228 1.00 84.62 307 ARG A CA 1
ATOM 2284 C C . ARG A 1 307 ? 13.501 -2.797 -12.407 1.00 84.62 307 ARG A C 1
ATOM 2286 O O . ARG A 1 307 ? 12.356 -2.378 -12.537 1.00 84.62 307 ARG A O 1
ATOM 2293 N N . ALA A 1 308 ? 14.560 -1.990 -12.455 1.00 88.81 308 ALA A N 1
ATOM 2294 C CA . ALA A 1 308 ? 14.449 -0.545 -12.641 1.00 88.81 308 ALA A CA 1
ATOM 2295 C C . ALA A 1 308 ? 13.906 -0.171 -14.034 1.00 88.81 308 ALA A C 1
ATOM 2297 O O . ALA A 1 308 ? 13.089 0.741 -14.141 1.00 88.81 308 ALA A O 1
ATOM 2298 N N . ALA A 1 309 ? 14.292 -0.898 -15.088 1.00 90.12 309 ALA A N 1
ATOM 2299 C CA . ALA A 1 309 ? 13.750 -0.706 -16.434 1.00 90.12 309 ALA A CA 1
ATOM 2300 C C . ALA A 1 309 ? 12.262 -1.081 -16.524 1.00 90.12 309 ALA A C 1
ATOM 2302 O O . ALA A 1 309 ? 11.490 -0.384 -17.180 1.00 90.12 309 ALA A O 1
ATOM 2303 N N . GLU A 1 310 ? 11.845 -2.143 -15.830 1.00 83.75 310 GLU A N 1
ATOM 2304 C CA . GLU A 1 310 ? 10.440 -2.537 -15.719 1.00 83.75 310 GLU A CA 1
ATOM 2305 C C . GLU A 1 310 ? 9.609 -1.505 -14.942 1.00 83.75 310 GLU A C 1
ATOM 2307 O O . GLU A 1 310 ? 8.581 -1.060 -15.446 1.00 83.75 310 GLU A O 1
ATOM 2312 N N . GLN A 1 311 ? 10.083 -1.055 -13.774 1.00 83.75 311 GLN A N 1
ATOM 2313 C CA . GLN A 1 311 ? 9.429 -0.008 -12.974 1.00 83.75 311 GLN A CA 1
ATOM 2314 C C . GLN A 1 311 ? 9.311 1.324 -13.728 1.00 83.75 311 GLN A C 1
ATOM 2316 O O . GLN A 1 311 ? 8.274 1.982 -13.668 1.00 83.75 311 GLN A O 1
ATOM 2321 N N . ALA A 1 312 ? 10.351 1.709 -14.472 1.00 86.31 312 ALA A N 1
ATOM 2322 C CA . ALA A 1 312 ? 10.326 2.900 -15.315 1.00 86.31 312 ALA A CA 1
ATOM 2323 C C . ALA A 1 312 ? 9.477 2.719 -16.588 1.00 86.31 312 ALA A C 1
ATOM 2325 O O . ALA A 1 312 ? 9.153 3.713 -17.237 1.00 86.31 312 ALA A O 1
ATOM 2326 N N . GLY A 1 313 ? 9.112 1.489 -16.971 1.00 84.12 313 GLY A N 1
ATOM 2327 C CA . GLY A 1 313 ? 8.455 1.187 -18.248 1.00 84.12 313 GLY A CA 1
ATOM 2328 C C . GLY A 1 313 ? 9.337 1.492 -19.468 1.00 84.12 313 GLY A C 1
ATOM 2329 O O . GLY A 1 313 ? 8.828 1.911 -20.506 1.00 84.12 313 GLY A O 1
ATOM 2330 N N . ALA A 1 314 ? 10.659 1.359 -19.331 1.00 90.00 314 ALA A N 1
ATOM 2331 C CA . ALA A 1 314 ? 11.638 1.874 -20.285 1.00 90.00 314 ALA A CA 1
ATOM 2332 C C . ALA A 1 314 ? 12.230 0.784 -21.200 1.00 90.00 314 ALA A C 1
ATOM 2334 O O . ALA A 1 314 ? 12.776 -0.218 -20.738 1.00 90.00 314 ALA A O 1
ATOM 2335 N N . THR A 1 315 ? 12.203 1.018 -22.517 1.00 89.69 315 THR A N 1
ATOM 2336 C CA . THR A 1 315 ? 12.937 0.179 -23.486 1.00 89.69 315 THR A CA 1
ATOM 2337 C C . THR A 1 315 ? 14.417 0.574 -23.499 1.00 89.69 315 THR A C 1
ATOM 2339 O O . THR A 1 315 ? 14.730 1.732 -23.780 1.00 89.69 315 THR A O 1
ATOM 2342 N N . VAL A 1 316 ? 15.340 -0.367 -23.263 1.00 93.12 316 VAL A N 1
ATOM 2343 C CA . VAL A 1 316 ? 16.789 -0.095 -23.282 1.00 93.12 316 VAL A CA 1
ATOM 2344 C C . VAL A 1 316 ? 17.423 -0.514 -24.610 1.00 93.12 316 VAL A C 1
ATOM 2346 O O . VAL A 1 316 ? 17.356 -1.665 -25.043 1.00 93.12 316 VAL A O 1
ATOM 2349 N N . TYR A 1 317 ? 18.133 0.428 -25.215 1.00 92.06 317 TYR A N 1
ATOM 2350 C CA . TYR A 1 317 ? 19.024 0.260 -26.353 1.00 92.06 317 TYR A CA 1
ATOM 2351 C C . TYR A 1 317 ? 20.472 0.448 -25.900 1.00 92.06 317 TYR A C 1
ATOM 2353 O O . TYR A 1 317 ? 20.749 1.231 -24.991 1.00 92.06 317 TYR A O 1
ATOM 2361 N N . THR A 1 318 ? 21.411 -0.244 -26.544 1.00 91.88 318 THR A N 1
ATOM 2362 C CA . THR A 1 318 ? 22.843 -0.112 -26.230 1.00 91.88 318 THR A CA 1
ATOM 2363 C C . THR A 1 318 ? 23.666 0.099 -27.498 1.00 91.88 318 THR A C 1
ATOM 2365 O O . THR A 1 318 ? 23.470 -0.593 -28.496 1.00 91.88 318 THR A O 1
ATOM 2368 N N . VAL A 1 319 ? 24.591 1.057 -27.460 1.00 89.12 319 VAL A N 1
ATOM 2369 C CA . VAL A 1 319 ? 25.560 1.359 -28.520 1.00 89.12 319 VAL A CA 1
ATOM 2370 C C . VAL A 1 319 ? 26.951 1.096 -27.953 1.00 89.12 319 VAL A C 1
ATOM 2372 O O . VAL A 1 319 ? 27.524 1.936 -27.261 1.00 89.12 319 VAL A O 1
ATOM 2375 N N . ALA A 1 320 ? 27.472 -0.104 -28.209 1.00 84.69 320 ALA A N 1
ATOM 2376 C CA . ALA A 1 320 ? 28.732 -0.563 -27.639 1.00 84.69 320 ALA A CA 1
ATOM 2377 C C . ALA A 1 320 ? 29.918 -0.137 -28.525 1.00 84.69 320 ALA A C 1
ATOM 2379 O O . ALA A 1 320 ? 30.126 -0.670 -29.622 1.00 84.69 320 ALA A O 1
ATOM 2380 N N . ILE A 1 321 ? 30.699 0.840 -28.062 1.00 76.81 321 ILE A N 1
ATOM 2381 C CA . ILE A 1 321 ? 31.782 1.465 -28.828 1.00 76.81 321 ILE A CA 1
ATOM 2382 C C . ILE A 1 321 ? 33.105 0.759 -28.532 1.00 76.81 321 ILE A C 1
ATOM 2384 O O . ILE A 1 321 ? 33.826 1.064 -27.586 1.00 76.81 321 ILE A O 1
ATOM 2388 N N . GLY A 1 322 ? 33.476 -0.153 -29.423 1.00 65.75 322 GLY A N 1
ATOM 2389 C CA . GLY A 1 322 ? 34.767 -0.835 -29.348 1.00 65.75 322 GLY A CA 1
ATOM 2390 C C . GLY A 1 322 ? 35.032 -1.828 -30.469 1.00 65.75 322 GLY A C 1
ATOM 2391 O O . GLY A 1 322 ? 36.190 -2.169 -30.712 1.00 65.75 322 GLY A O 1
ATOM 2392 N N . GLY A 1 323 ? 33.981 -2.275 -31.161 1.00 56.00 323 GLY A N 1
ATOM 2393 C CA . GLY A 1 323 ? 34.057 -3.424 -32.056 1.00 56.00 323 GLY A CA 1
ATOM 2394 C C . GLY A 1 323 ? 34.270 -4.731 -31.282 1.00 56.00 323 GLY A C 1
ATOM 2395 O O . GLY A 1 323 ? 34.419 -4.743 -30.059 1.00 56.00 323 GLY A O 1
ATOM 2396 N N . VAL A 1 324 ? 34.314 -5.847 -32.013 1.00 46.38 324 VAL A N 1
ATOM 2397 C CA . VAL A 1 324 ? 34.367 -7.208 -31.439 1.00 46.38 324 VAL A CA 1
ATOM 2398 C C . VAL A 1 324 ? 35.598 -7.441 -30.544 1.00 46.38 324 VAL A C 1
ATOM 2400 O O . VAL A 1 324 ? 35.545 -8.268 -29.642 1.00 46.38 324 VAL A O 1
ATOM 2403 N N . ALA A 1 325 ? 36.687 -6.694 -30.763 1.00 45.28 325 ALA A N 1
ATOM 2404 C CA . ALA A 1 325 ? 37.924 -6.776 -29.981 1.00 45.28 325 ALA A CA 1
ATOM 2405 C C . ALA A 1 325 ? 38.034 -5.747 -28.834 1.00 45.28 325 ALA A C 1
ATOM 2407 O O . ALA A 1 325 ? 38.968 -5.837 -28.043 1.00 45.28 325 ALA A O 1
ATOM 2408 N N . GLY A 1 326 ? 37.136 -4.755 -28.761 1.00 53.06 326 GLY A N 1
ATOM 2409 C CA . GLY A 1 326 ? 37.184 -3.687 -27.752 1.00 53.06 326 GLY A CA 1
ATOM 2410 C C . GLY A 1 326 ? 36.174 -3.849 -26.615 1.00 53.06 326 GLY A C 1
ATOM 2411 O O . GLY A 1 326 ? 36.481 -3.492 -25.485 1.00 53.06 326 GLY A O 1
ATOM 2412 N N . VAL A 1 327 ? 34.993 -4.405 -26.903 1.00 59.06 327 VAL A N 1
ATOM 2413 C CA . VAL A 1 327 ? 33.932 -4.650 -25.911 1.00 59.06 327 VAL A CA 1
ATOM 2414 C C . VAL A 1 327 ? 34.103 -6.063 -25.355 1.00 59.06 327 VAL A C 1
ATOM 2416 O O . VAL A 1 327 ? 34.058 -7.030 -26.119 1.00 59.06 327 VAL A O 1
ATOM 2419 N N . SER A 1 328 ? 34.266 -6.214 -24.038 1.00 68.06 328 SER A N 1
ATOM 2420 C CA . SER A 1 328 ? 34.414 -7.532 -23.395 1.00 68.06 328 SER A CA 1
ATOM 2421 C C . SER A 1 328 ? 33.254 -8.475 -23.744 1.00 68.06 328 SER A C 1
ATOM 2423 O O . SER A 1 328 ? 32.095 -8.070 -23.689 1.00 68.06 328 SER A O 1
ATOM 2425 N N . LEU A 1 329 ? 33.531 -9.755 -24.031 1.00 70.12 329 LEU A N 1
ATOM 2426 C CA . LEU A 1 329 ? 32.496 -10.771 -24.305 1.00 70.12 329 LEU A CA 1
ATOM 2427 C C . LEU A 1 329 ? 31.460 -10.879 -23.169 1.00 70.12 329 LEU A C 1
ATOM 2429 O O . LEU A 1 329 ? 30.272 -11.088 -23.425 1.00 70.12 329 LEU A O 1
ATOM 2433 N N . LYS A 1 330 ? 31.893 -10.676 -21.914 1.00 76.81 330 LYS A N 1
ATOM 2434 C CA . LYS A 1 330 ? 31.007 -10.595 -20.741 1.00 76.81 330 LYS A CA 1
ATOM 2435 C C . LYS A 1 330 ? 30.085 -9.371 -20.836 1.00 76.81 330 LYS A C 1
ATOM 2437 O O . LYS A 1 330 ? 28.877 -9.513 -20.669 1.00 76.81 330 LYS A O 1
ATOM 2442 N N . GLY A 1 331 ? 30.642 -8.206 -21.176 1.00 79.56 331 GLY A N 1
ATOM 2443 C CA . GLY A 1 331 ? 29.904 -6.959 -21.405 1.00 79.56 331 GLY A CA 1
ATOM 2444 C C . GLY A 1 331 ? 28.887 -7.079 -22.541 1.00 79.56 331 GLY A C 1
ATOM 2445 O O . GLY A 1 331 ? 27.706 -6.826 -22.326 1.00 79.56 331 GLY A O 1
ATOM 2446 N N . GLN A 1 332 ? 29.298 -7.581 -23.713 1.00 81.56 332 GLN A N 1
ATOM 2447 C CA . GLN A 1 332 ? 28.398 -7.841 -24.850 1.00 81.56 332 GLN A CA 1
ATOM 2448 C C . GLN A 1 332 ? 27.217 -8.741 -24.450 1.00 81.56 332 GLN A C 1
ATOM 2450 O O . GLN A 1 332 ? 26.075 -8.454 -24.800 1.00 81.56 332 GLN A O 1
ATOM 2455 N N . THR A 1 333 ? 27.476 -9.803 -23.680 1.00 85.62 333 THR A N 1
ATOM 2456 C CA . THR A 1 333 ? 26.437 -10.733 -23.202 1.00 85.62 333 THR A CA 1
ATOM 2457 C C . THR A 1 333 ? 25.452 -10.052 -22.243 1.00 85.62 333 THR A C 1
ATOM 2459 O O . THR A 1 333 ? 24.246 -10.273 -22.342 1.00 85.62 333 THR A O 1
ATOM 2462 N N . ILE A 1 334 ? 25.943 -9.191 -21.345 1.00 88.31 334 ILE A N 1
ATOM 2463 C CA . ILE A 1 334 ? 25.118 -8.441 -20.385 1.00 88.31 334 ILE A CA 1
ATOM 2464 C C . ILE A 1 334 ? 24.275 -7.372 -21.089 1.00 88.31 334 ILE A C 1
ATOM 2466 O O . ILE A 1 334 ? 23.056 -7.356 -20.919 1.00 88.31 334 ILE A O 1
ATOM 2470 N N . LEU A 1 335 ? 24.895 -6.526 -21.921 1.00 90.06 335 LEU A N 1
ATOM 2471 C CA . LEU A 1 335 ? 24.194 -5.504 -22.705 1.00 90.06 335 LEU A CA 1
ATOM 2472 C C . LEU A 1 335 ? 23.115 -6.151 -23.582 1.00 90.06 335 LEU A C 1
ATOM 2474 O O . LEU A 1 335 ? 21.982 -5.674 -23.620 1.00 90.06 335 LEU A O 1
ATOM 2478 N N . LYS A 1 336 ? 23.426 -7.294 -24.208 1.00 89.19 336 LYS A N 1
ATOM 2479 C CA . LYS A 1 336 ? 22.450 -8.090 -24.954 1.00 89.19 336 LYS A CA 1
ATOM 2480 C C . LYS A 1 336 ? 21.275 -8.532 -24.066 1.00 89.19 336 LYS A C 1
ATOM 2482 O O . LYS A 1 336 ? 20.149 -8.178 -24.410 1.00 89.19 336 LYS A O 1
ATOM 2487 N N . LYS A 1 337 ? 21.518 -9.199 -22.921 1.00 89.25 337 LYS A N 1
ATOM 2488 C CA . LYS A 1 337 ? 20.465 -9.632 -21.967 1.00 89.25 337 LYS A CA 1
ATOM 2489 C C . LYS A 1 337 ? 19.532 -8.473 -21.598 1.00 89.25 337 LYS A C 1
ATOM 2491 O O . LYS A 1 337 ? 18.317 -8.634 -21.653 1.00 89.25 337 LYS A O 1
ATOM 2496 N N . ILE A 1 338 ? 20.095 -7.310 -21.264 1.00 91.50 338 ILE A N 1
ATOM 2497 C CA . ILE A 1 338 ? 19.333 -6.103 -20.909 1.00 91.50 338 ILE A CA 1
ATOM 2498 C C . ILE A 1 338 ? 18.428 -5.666 -22.070 1.00 91.50 338 ILE A C 1
ATOM 2500 O O . I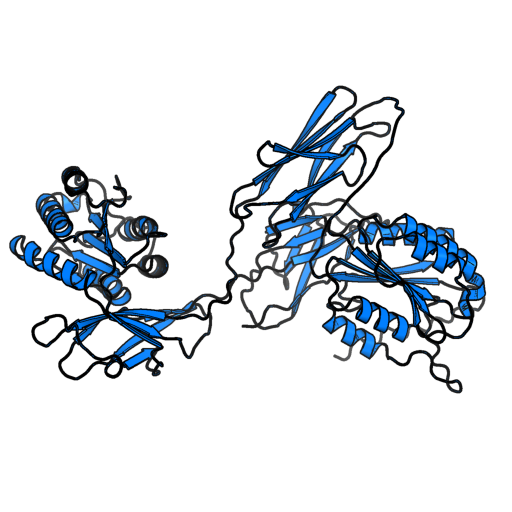LE A 1 338 ? 17.227 -5.462 -21.880 1.00 91.50 338 ILE A O 1
ATOM 2504 N N . THR A 1 339 ? 18.970 -5.568 -23.287 1.00 91.38 339 THR A N 1
ATOM 2505 C CA . THR A 1 339 ? 18.176 -5.145 -24.454 1.00 91.38 339 THR A CA 1
ATOM 2506 C C . THR A 1 339 ? 17.127 -6.169 -24.897 1.00 91.38 339 THR A C 1
ATOM 2508 O O . THR A 1 339 ? 16.072 -5.773 -25.381 1.00 91.38 339 THR A O 1
ATOM 2511 N N . GLU A 1 340 ? 17.363 -7.471 -24.703 1.00 88.31 340 GLU A N 1
ATOM 2512 C CA . GLU A 1 340 ? 16.384 -8.526 -25.009 1.00 88.31 340 GLU A CA 1
ATOM 2513 C C . GLU A 1 340 ? 15.240 -8.563 -23.985 1.00 88.31 340 GLU A C 1
ATOM 2515 O O . GLU A 1 340 ? 14.076 -8.664 -24.371 1.00 88.31 340 GLU A O 1
ATOM 2520 N N . VAL A 1 341 ? 15.544 -8.410 -22.691 1.00 87.12 341 VAL A N 1
ATOM 2521 C CA . VAL A 1 341 ? 14.518 -8.322 -21.638 1.00 87.12 341 VAL A CA 1
ATOM 2522 C C . VAL A 1 341 ? 13.649 -7.080 -21.808 1.00 87.12 341 VAL A C 1
ATOM 2524 O O . VAL A 1 341 ? 12.435 -7.183 -21.712 1.00 87.12 341 VAL A O 1
ATOM 2527 N N . THR A 1 342 ? 14.232 -5.924 -22.124 1.00 89.38 342 THR A N 1
ATOM 2528 C CA . THR A 1 342 ? 13.481 -4.660 -22.267 1.00 89.38 342 THR A CA 1
ATOM 2529 C C . THR A 1 342 ? 12.871 -4.439 -23.660 1.00 89.38 342 THR A C 1
ATOM 2531 O O . THR A 1 342 ? 12.247 -3.409 -23.896 1.00 89.38 342 THR A O 1
ATOM 2534 N N . GLY A 1 343 ? 13.035 -5.377 -24.604 1.00 86.06 343 GLY A N 1
ATOM 2535 C CA . GLY A 1 343 ? 12.476 -5.274 -25.962 1.00 86.06 343 GLY A CA 1
ATOM 2536 C C . GLY A 1 343 ? 13.150 -4.231 -26.872 1.00 86.06 343 GLY A C 1
ATOM 2537 O O . GLY A 1 343 ? 12.568 -3.810 -27.875 1.00 86.06 343 GLY A O 1
ATOM 2538 N N . GLY A 1 344 ? 14.364 -3.793 -26.533 1.00 88.50 344 GLY A N 1
ATOM 2539 C CA . GLY A 1 344 ? 15.177 -2.856 -27.312 1.00 88.50 344 GLY A CA 1
ATOM 2540 C C . GLY A 1 344 ? 16.175 -3.569 -28.226 1.00 88.50 344 GLY A C 1
ATOM 2541 O O . GLY A 1 344 ? 15.842 -4.578 -28.853 1.00 88.50 344 GLY A O 1
ATOM 2542 N N . ARG A 1 345 ? 17.394 -3.029 -28.374 1.00 87.38 345 ARG A N 1
ATOM 2543 C CA . ARG A 1 345 ? 18.455 -3.647 -29.197 1.00 87.38 345 ARG A CA 1
ATOM 2544 C C . ARG A 1 345 ? 19.863 -3.198 -28.816 1.00 87.38 345 ARG A C 1
ATOM 2546 O O . ARG A 1 345 ? 20.087 -2.020 -28.545 1.00 87.38 345 ARG A O 1
ATOM 2553 N N . SER A 1 346 ? 20.814 -4.131 -28.870 1.00 88.25 346 SER A N 1
ATOM 2554 C CA . SER A 1 346 ? 22.248 -3.833 -28.838 1.00 88.25 346 SER A CA 1
ATOM 2555 C C . SER A 1 346 ? 22.814 -3.659 -30.249 1.00 88.25 346 SER A C 1
ATOM 2557 O O . SER A 1 346 ? 22.484 -4.419 -31.167 1.00 88.25 346 SER A O 1
ATOM 2559 N N . TYR A 1 347 ? 23.673 -2.657 -30.413 1.00 86.50 347 TYR A N 1
ATOM 2560 C CA . TYR A 1 347 ? 24.348 -2.294 -31.652 1.00 86.50 347 TYR A CA 1
ATOM 2561 C C . TYR A 1 347 ? 25.843 -2.113 -31.381 1.00 86.50 347 TYR A C 1
ATOM 2563 O O . TYR A 1 347 ? 26.231 -1.496 -30.392 1.00 86.50 347 TYR A O 1
ATOM 2571 N N . ILE A 1 348 ? 26.688 -2.623 -32.279 1.00 83.31 348 ILE A N 1
ATOM 2572 C CA . ILE A 1 348 ? 28.151 -2.561 -32.153 1.00 83.31 348 ILE A CA 1
ATOM 2573 C C . ILE A 1 348 ? 28.721 -1.948 -33.446 1.00 83.31 348 ILE A C 1
ATOM 2575 O O . ILE A 1 348 ? 29.193 -2.689 -34.310 1.00 83.31 348 ILE A O 1
ATOM 2579 N N . PRO A 1 349 ? 28.609 -0.618 -33.649 1.00 79.00 349 PRO A N 1
ATOM 2580 C CA . PRO A 1 349 ? 29.084 0.032 -34.868 1.00 79.00 349 PRO A CA 1
ATOM 2581 C C . PRO A 1 349 ? 30.622 -0.051 -34.956 1.00 79.00 349 PRO A C 1
ATOM 2583 O O . PRO A 1 349 ? 31.310 0.427 -34.051 1.00 79.00 349 PRO A O 1
ATOM 2586 N N . PRO A 1 350 ? 31.202 -0.628 -36.025 1.00 72.75 350 PRO A N 1
ATOM 2587 C CA . PRO A 1 350 ? 32.652 -0.731 -36.180 1.00 72.75 350 PRO A CA 1
ATOM 2588 C C . PRO A 1 350 ? 33.299 0.559 -36.717 1.00 72.75 350 PRO A C 1
ATOM 2590 O O . PRO A 1 350 ? 34.526 0.659 -36.705 1.00 72.75 350 PRO A O 1
ATOM 2593 N N . ARG A 1 351 ? 32.511 1.523 -37.226 1.00 74.38 351 ARG A N 1
ATOM 2594 C CA . ARG A 1 351 ? 32.966 2.789 -37.837 1.00 74.38 351 ARG A CA 1
ATOM 2595 C C . ARG A 1 351 ? 31.934 3.907 -37.661 1.00 74.38 351 ARG A C 1
ATOM 2597 O O . ARG A 1 351 ? 30.741 3.636 -37.575 1.00 74.38 351 ARG A O 1
ATOM 2604 N N . GLU A 1 352 ? 32.383 5.159 -37.729 1.00 69.94 352 GLU A N 1
ATOM 2605 C CA . GLU A 1 352 ? 31.522 6.355 -37.633 1.00 69.94 352 GLU A CA 1
ATOM 2606 C C . GLU A 1 352 ? 30.474 6.446 -38.749 1.00 69.94 352 GLU A C 1
ATOM 2608 O O . GLU A 1 352 ? 29.336 6.834 -38.501 1.00 69.94 352 GLU A O 1
ATOM 2613 N N . ALA A 1 353 ? 30.816 6.018 -39.970 1.00 74.19 353 ALA A N 1
ATOM 2614 C CA . ALA A 1 353 ? 29.889 6.005 -41.107 1.00 74.19 353 ALA A CA 1
ATOM 2615 C C . ALA A 1 353 ? 28.626 5.152 -40.860 1.00 74.19 353 ALA A C 1
ATOM 2617 O O . ALA A 1 353 ? 27.602 5.349 -41.511 1.00 74.19 353 ALA A O 1
ATOM 2618 N N . GLU A 1 354 ? 28.681 4.222 -39.904 1.00 78.38 354 GLU A N 1
ATOM 2619 C CA . GLU A 1 354 ? 27.577 3.330 -39.549 1.00 78.38 354 GLU A CA 1
ATOM 2620 C C . GLU A 1 354 ? 26.702 3.908 -38.410 1.00 78.38 354 GLU A C 1
ATOM 2622 O O . GLU A 1 354 ? 25.649 3.352 -38.105 1.00 78.38 354 GLU A O 1
ATOM 2627 N N . LEU A 1 355 ? 27.064 5.073 -37.843 1.00 73.62 355 LEU A N 1
ATOM 2628 C CA . LEU A 1 355 ? 26.269 5.803 -36.840 1.00 73.62 355 LEU A CA 1
ATOM 2629 C C . LEU A 1 355 ? 25.022 6.485 -37.422 1.00 73.62 355 LEU A C 1
ATOM 2631 O O . LEU A 1 355 ? 24.010 6.601 -36.735 1.00 73.62 355 LEU A O 1
ATOM 2635 N N . ALA A 1 356 ? 25.071 6.922 -38.684 1.00 70.44 356 ALA A N 1
ATOM 2636 C CA . ALA A 1 356 ? 23.915 7.507 -39.365 1.00 70.44 356 ALA A CA 1
ATOM 2637 C C . ALA A 1 356 ? 22.746 6.505 -39.499 1.00 70.44 356 ALA A C 1
ATOM 2639 O O . ALA A 1 356 ? 21.702 6.758 -38.897 1.00 70.44 356 ALA A O 1
ATOM 2640 N N . PRO A 1 357 ? 22.903 5.341 -40.170 1.00 73.94 357 PRO A N 1
ATOM 2641 C CA . PRO A 1 357 ? 21.828 4.349 -40.259 1.00 73.94 357 PRO A CA 1
ATOM 2642 C C . PRO A 1 357 ? 21.476 3.716 -38.903 1.00 73.94 357 PRO A C 1
ATOM 2644 O O . PRO A 1 357 ? 20.361 3.228 -38.736 1.00 73.94 357 PRO A O 1
ATOM 2647 N N . LEU A 1 358 ? 22.390 3.733 -37.923 1.00 81.00 358 LEU A N 1
ATOM 2648 C CA . LEU A 1 358 ? 22.108 3.331 -36.542 1.00 81.00 358 LEU A CA 1
ATOM 2649 C C . LEU A 1 358 ? 21.079 4.252 -35.873 1.00 81.00 358 LEU A C 1
ATOM 2651 O O . LEU A 1 358 ? 20.092 3.753 -35.336 1.00 81.00 358 LEU A O 1
ATOM 2655 N N . ALA A 1 359 ? 21.289 5.570 -35.905 1.00 75.12 359 ALA A N 1
ATOM 2656 C CA . ALA A 1 359 ? 20.360 6.522 -35.299 1.00 75.12 359 ALA A CA 1
ATOM 2657 C C . ALA A 1 359 ? 18.989 6.478 -35.983 1.00 75.12 359 ALA A C 1
ATOM 2659 O O . ALA A 1 359 ? 17.969 6.359 -35.310 1.00 75.12 359 ALA A O 1
ATOM 2660 N N . ASP A 1 360 ? 18.977 6.444 -37.318 1.00 75.88 360 ASP A N 1
ATOM 2661 C CA . ASP A 1 360 ? 17.753 6.357 -38.116 1.00 75.88 360 ASP A CA 1
ATOM 2662 C C . ASP A 1 360 ? 16.968 5.058 -37.801 1.00 75.88 360 ASP A C 1
ATOM 2664 O O . ASP A 1 360 ? 15.732 5.049 -37.779 1.00 75.88 360 ASP A O 1
ATOM 2668 N N . ALA A 1 361 ? 17.670 3.958 -37.492 1.00 77.88 361 ALA A N 1
ATOM 2669 C CA . ALA A 1 361 ? 17.073 2.690 -37.069 1.00 77.88 361 ALA A CA 1
ATOM 2670 C C . ALA A 1 361 ? 16.593 2.680 -35.606 1.00 77.88 361 ALA A C 1
ATOM 2672 O O . ALA A 1 361 ? 15.566 2.058 -35.330 1.00 77.88 361 ALA A O 1
ATOM 2673 N N . ILE A 1 362 ? 17.302 3.344 -34.683 1.00 78.44 362 ILE A N 1
ATOM 2674 C CA . ILE A 1 362 ? 16.857 3.520 -33.289 1.00 78.44 362 ILE A CA 1
ATOM 2675 C C . ILE A 1 362 ? 15.580 4.362 -33.270 1.00 78.44 362 ILE A C 1
ATOM 2677 O O . ILE A 1 362 ? 14.572 3.889 -32.756 1.00 78.44 362 ILE A O 1
ATOM 2681 N N . ALA A 1 363 ? 15.580 5.524 -33.932 1.00 75.12 363 ALA A N 1
ATOM 2682 C CA . ALA A 1 363 ? 14.399 6.368 -34.107 1.00 75.12 363 ALA A CA 1
ATOM 2683 C C . ALA A 1 363 ? 13.219 5.575 -34.706 1.00 75.12 363 ALA A C 1
ATOM 2685 O O . ALA A 1 363 ? 12.108 5.558 -34.179 1.00 75.12 363 ALA A O 1
ATOM 2686 N N . THR A 1 364 ? 13.443 4.830 -35.793 1.00 74.56 364 THR A N 1
ATOM 2687 C CA . THR A 1 364 ? 12.367 4.040 -36.422 1.00 74.56 364 THR A CA 1
ATOM 2688 C C . THR A 1 364 ? 11.697 3.056 -35.449 1.00 74.56 364 THR A C 1
ATOM 2690 O O . THR A 1 364 ? 10.477 2.890 -35.505 1.00 74.56 364 THR A O 1
ATOM 2693 N N . ASP A 1 365 ? 12.462 2.440 -34.544 1.00 75.94 365 ASP A N 1
ATOM 2694 C CA . ASP A 1 365 ? 11.964 1.490 -33.541 1.00 75.94 365 ASP A CA 1
ATOM 2695 C C . ASP A 1 365 ? 11.388 2.153 -32.279 1.00 75.94 365 ASP A C 1
ATOM 2697 O O . ASP A 1 365 ? 10.428 1.632 -31.710 1.00 75.94 365 ASP A O 1
ATOM 2701 N N . THR A 1 366 ? 11.896 3.318 -31.860 1.00 73.75 366 THR A N 1
ATOM 2702 C CA . THR A 1 366 ? 11.281 4.096 -30.772 1.00 73.75 366 THR A CA 1
ATOM 2703 C C . THR A 1 366 ? 9.950 4.711 -31.191 1.00 73.75 366 THR A C 1
ATOM 2705 O O . THR A 1 366 ? 9.054 4.803 -30.360 1.00 73.75 366 THR A O 1
ATOM 2708 N N . HIS A 1 367 ? 9.746 5.080 -32.459 1.00 73.12 367 HIS A N 1
ATOM 2709 C CA . HIS A 1 367 ? 8.516 5.775 -32.873 1.00 73.12 367 HIS A CA 1
ATOM 2710 C C . HIS A 1 367 ? 7.427 4.891 -33.512 1.00 73.12 367 HIS A C 1
ATOM 2712 O O . HIS A 1 367 ? 6.323 5.387 -33.743 1.00 73.12 367 HIS A O 1
ATOM 2718 N N . SER A 1 368 ? 7.703 3.626 -33.859 1.00 72.38 368 SER A N 1
ATOM 2719 C CA . SER A 1 368 ? 6.748 2.771 -34.594 1.00 72.38 368 SER A CA 1
ATOM 2720 C C . SER A 1 368 ? 6.610 1.386 -33.967 1.00 72.38 368 SER A C 1
ATOM 2722 O O . SER A 1 368 ? 7.401 0.488 -34.248 1.00 72.38 368 SER A O 1
ATOM 2724 N N . ARG A 1 369 ? 5.574 1.205 -33.140 1.00 80.75 369 ARG A N 1
ATOM 2725 C CA . ARG A 1 369 ? 5.254 -0.064 -32.467 1.00 80.75 369 ARG A CA 1
ATOM 2726 C C . ARG A 1 369 ? 3.746 -0.315 -32.439 1.00 80.75 369 ARG A C 1
ATOM 2728 O O . ARG A 1 369 ? 2.950 0.621 -32.530 1.00 80.75 369 ARG A O 1
ATOM 2735 N N . TYR A 1 370 ? 3.370 -1.579 -32.296 1.00 87.94 370 TYR A N 1
ATOM 2736 C CA . TYR A 1 370 ? 2.052 -1.975 -31.812 1.00 87.94 370 TYR A CA 1
ATOM 2737 C C . TYR A 1 370 ? 2.065 -1.955 -30.285 1.00 87.94 370 TYR A C 1
ATOM 2739 O O . TYR A 1 370 ? 3.064 -2.322 -29.663 1.00 87.94 370 TYR A O 1
ATOM 2747 N N . LEU A 1 371 ? 0.948 -1.551 -29.695 1.00 87.25 371 LEU A N 1
ATOM 2748 C CA . LEU A 1 371 ? 0.654 -1.738 -28.284 1.00 87.25 371 LEU A CA 1
ATOM 2749 C C . LEU A 1 371 ? -0.313 -2.912 -28.183 1.00 87.25 371 LEU A C 1
ATOM 2751 O O . LEU A 1 371 ? -1.455 -2.811 -28.630 1.00 87.25 371 LEU A O 1
ATOM 2755 N N . ILE A 1 372 ? 0.165 -4.031 -27.648 1.00 90.56 372 ILE A N 1
ATOM 2756 C CA . ILE A 1 372 ? -0.648 -5.224 -27.412 1.00 90.56 372 ILE A CA 1
ATOM 2757 C C . ILE A 1 372 ? -0.909 -5.287 -25.910 1.00 90.56 372 ILE A C 1
ATOM 2759 O O . ILE A 1 372 ? 0.048 -5.344 -25.141 1.00 90.56 372 ILE A O 1
ATOM 2763 N N . THR A 1 373 ? -2.169 -5.262 -25.478 1.00 90.62 373 THR A N 1
ATOM 2764 C CA . THR A 1 373 ? -2.521 -5.517 -24.073 1.00 90.62 373 THR A CA 1
ATOM 2765 C C . THR A 1 373 ? -3.193 -6.870 -23.921 1.00 90.62 373 THR A C 1
ATOM 2767 O O . THR A 1 373 ? -3.967 -7.302 -24.779 1.00 90.62 373 THR A O 1
ATOM 2770 N N . TYR A 1 374 ? -2.902 -7.546 -22.816 1.00 92.44 374 TYR A N 1
ATOM 2771 C CA . TYR A 1 374 ? -3.599 -8.762 -22.415 1.00 92.44 374 TYR A CA 1
ATOM 2772 C C . TYR A 1 374 ? -3.706 -8.842 -20.890 1.00 92.44 374 TYR A C 1
ATOM 2774 O O . TYR A 1 374 ? -2.899 -8.260 -20.162 1.00 92.44 374 TYR A O 1
ATOM 2782 N N . THR A 1 375 ? -4.688 -9.591 -20.405 1.00 91.62 375 THR A N 1
ATOM 2783 C CA . THR A 1 375 ? -4.856 -9.894 -18.982 1.00 91.62 375 THR A CA 1
ATOM 2784 C C . THR A 1 375 ? -4.386 -11.334 -18.717 1.00 91.62 375 THR A C 1
ATOM 2786 O O . THR A 1 375 ? -5.007 -12.262 -19.239 1.00 91.62 375 THR A O 1
ATOM 2789 N N . PRO A 1 376 ? -3.308 -11.562 -17.937 1.00 91.75 376 PRO A N 1
ATOM 2790 C CA . PRO A 1 376 ? -2.797 -12.888 -17.608 1.00 91.75 376 PRO A CA 1
ATOM 2791 C C . PRO A 1 376 ? -3.839 -13.826 -17.021 1.00 91.75 376 PRO A C 1
ATOM 2793 O O . PRO A 1 376 ? -4.515 -13.491 -16.047 1.00 91.75 376 PRO A O 1
ATOM 2796 N N . VAL A 1 377 ? -3.874 -15.055 -17.535 1.00 92.00 377 VAL A N 1
ATOM 2797 C CA . VAL A 1 377 ? -4.622 -16.165 -16.923 1.00 92.00 377 VAL A CA 1
ATOM 2798 C C . VAL A 1 377 ? -4.072 -16.492 -15.522 1.00 92.00 377 VAL A C 1
ATOM 2800 O O . VAL A 1 377 ? -4.826 -16.897 -14.640 1.00 92.00 377 VAL A O 1
ATOM 2803 N N . ASN A 1 378 ? -2.773 -16.277 -15.279 1.00 89.50 378 ASN A N 1
ATOM 2804 C CA . ASN A 1 378 ? -2.135 -16.488 -13.977 1.00 89.50 378 ASN A CA 1
ATOM 2805 C C . ASN A 1 378 ? -1.942 -15.167 -13.202 1.00 89.50 378 ASN A C 1
ATOM 2807 O O . ASN A 1 378 ? -0.838 -14.620 -13.146 1.00 89.50 378 ASN A O 1
ATOM 2811 N N . GLN A 1 379 ? -3.007 -14.686 -12.554 1.00 86.06 379 GLN A N 1
ATOM 2812 C CA . GLN A 1 379 ? -3.026 -13.457 -11.733 1.00 86.06 379 GLN A CA 1
ATOM 2813 C C . GLN A 1 379 ? -2.247 -13.544 -10.395 1.00 86.06 379 GLN A C 1
ATOM 2815 O O . GLN A 1 379 ? -2.337 -12.629 -9.578 1.00 86.06 379 GLN A O 1
ATOM 2820 N N . LYS A 1 380 ? -1.483 -14.616 -10.124 1.00 85.00 380 LYS A N 1
ATOM 2821 C CA . LYS A 1 380 ? -0.723 -14.745 -8.866 1.00 85.00 380 LYS A CA 1
ATOM 2822 C C . LYS A 1 380 ? 0.307 -13.625 -8.704 1.00 85.00 380 LYS A C 1
ATOM 2824 O O . LYS A 1 380 ? 1.195 -13.483 -9.546 1.00 85.00 380 LYS A O 1
ATOM 2829 N N . LYS A 1 381 ? 0.227 -12.909 -7.578 1.00 81.31 381 LYS A N 1
ATOM 2830 C CA . LYS A 1 381 ? 1.182 -11.874 -7.149 1.00 81.31 381 LYS A CA 1
ATOM 2831 C C . LYS A 1 381 ? 2.392 -12.494 -6.432 1.00 81.31 381 LYS A C 1
ATOM 2833 O O . LYS A 1 381 ? 2.624 -12.279 -5.244 1.00 81.31 381 LYS A O 1
ATOM 2838 N N . ASP A 1 382 ? 3.122 -13.339 -7.157 1.00 82.88 382 ASP A N 1
ATOM 2839 C CA . ASP A 1 382 ? 4.185 -14.200 -6.625 1.00 82.88 382 ASP A CA 1
ATOM 2840 C C . ASP A 1 382 ? 5.621 -13.706 -6.892 1.00 82.88 382 ASP A C 1
ATOM 2842 O O . ASP A 1 382 ? 6.574 -14.395 -6.529 1.00 82.88 382 ASP A O 1
ATOM 2846 N N . GLY A 1 383 ? 5.809 -12.534 -7.512 1.00 81.69 383 GLY A N 1
ATOM 2847 C CA . GLY A 1 383 ? 7.146 -12.015 -7.835 1.00 81.69 383 GLY A CA 1
ATOM 2848 C C . GLY A 1 383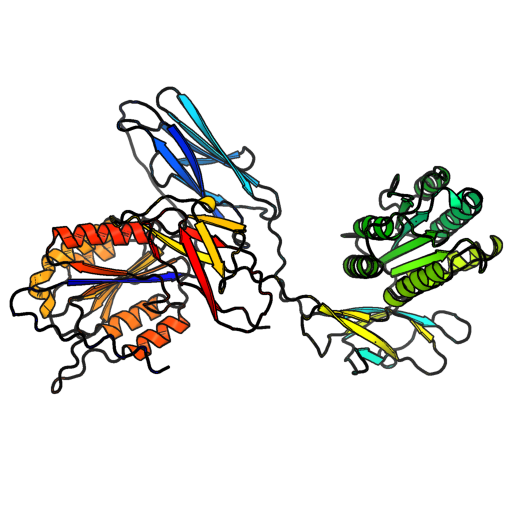 ? 7.910 -12.814 -8.904 1.00 81.69 383 GLY A C 1
ATOM 2849 O O . GLY A 1 383 ? 9.092 -12.554 -9.126 1.00 81.69 383 GLY A O 1
ATOM 2850 N N . THR A 1 384 ? 7.292 -13.819 -9.540 1.00 87.25 384 THR A N 1
ATOM 2851 C CA . THR A 1 384 ? 7.998 -14.731 -10.455 1.00 87.25 384 THR A CA 1
ATOM 2852 C C . THR A 1 384 ? 8.151 -14.159 -11.861 1.00 87.25 384 THR A C 1
ATOM 2854 O O . THR A 1 384 ? 7.311 -13.400 -12.343 1.00 87.25 384 THR A O 1
ATOM 2857 N N . TRP A 1 385 ? 9.220 -14.559 -12.552 1.00 85.81 385 TRP A N 1
ATOM 2858 C CA . TRP A 1 385 ? 9.413 -14.229 -13.963 1.00 85.81 385 TRP A CA 1
ATOM 2859 C C . TRP A 1 385 ? 8.389 -14.950 -14.852 1.00 85.81 385 TRP A C 1
ATOM 2861 O O . TRP A 1 385 ? 8.214 -16.169 -14.774 1.00 85.81 385 TRP A O 1
ATOM 2871 N N . ARG A 1 386 ? 7.750 -14.189 -15.738 1.00 90.81 386 ARG A N 1
ATOM 2872 C CA . ARG A 1 386 ? 6.773 -14.642 -16.726 1.00 90.81 386 ARG A CA 1
ATOM 2873 C C . ARG A 1 386 ? 7.332 -14.355 -18.116 1.00 90.81 386 ARG A C 1
ATOM 2875 O O . ARG A 1 386 ? 7.382 -13.206 -18.547 1.00 90.81 386 ARG A O 1
ATOM 2882 N N . GLY A 1 387 ? 7.807 -15.395 -18.799 1.00 92.44 387 GLY A N 1
ATOM 2883 C CA . GLY A 1 387 ? 8.353 -15.285 -20.151 1.00 92.44 387 GLY A CA 1
ATOM 2884 C C . GLY A 1 387 ? 7.249 -15.039 -21.177 1.00 92.44 387 GLY A C 1
ATOM 2885 O O . GLY A 1 387 ? 6.191 -15.661 -21.097 1.00 92.44 387 GLY A O 1
ATOM 2886 N N . ILE A 1 388 ? 7.503 -14.157 -22.142 1.00 94.12 388 ILE A N 1
ATOM 2887 C CA . ILE A 1 388 ? 6.535 -13.738 -23.162 1.00 94.12 388 ILE A CA 1
ATOM 2888 C C . ILE A 1 388 ? 7.064 -14.045 -24.557 1.00 94.12 388 ILE A C 1
ATOM 2890 O O . ILE A 1 388 ? 8.207 -13.726 -24.889 1.00 94.12 388 ILE A O 1
ATOM 2894 N N . ALA A 1 389 ? 6.198 -14.616 -25.391 1.00 94.44 389 ALA A N 1
ATOM 2895 C CA . ALA A 1 389 ? 6.401 -14.705 -26.829 1.00 94.44 389 ALA A CA 1
ATOM 2896 C C . ALA A 1 389 ? 5.174 -14.168 -27.578 1.00 94.44 389 ALA A C 1
ATOM 2898 O O . ALA A 1 389 ? 4.036 -14.307 -27.121 1.00 94.44 389 ALA A O 1
ATOM 2899 N N . ILE A 1 390 ? 5.435 -13.559 -28.735 1.00 94.81 390 ILE A N 1
ATOM 2900 C CA . ILE A 1 390 ? 4.420 -13.103 -29.684 1.00 94.81 390 ILE A CA 1
ATOM 2901 C C . ILE A 1 390 ? 4.532 -13.961 -30.935 1.00 94.81 390 ILE A C 1
ATOM 2903 O O . ILE A 1 390 ? 5.629 -14.118 -31.474 1.00 94.81 390 ILE A O 1
ATOM 2907 N N . ASP A 1 391 ? 3.401 -14.459 -31.414 1.00 94.50 391 ASP A N 1
ATOM 2908 C CA . ASP A 1 391 ? 3.303 -15.157 -32.690 1.00 94.50 391 ASP A CA 1
ATOM 2909 C C . ASP A 1 391 ? 2.835 -14.185 -33.780 1.00 94.50 391 ASP A C 1
ATOM 2911 O O . ASP A 1 391 ? 1.947 -13.360 -33.553 1.00 94.50 391 ASP A O 1
ATOM 2915 N N . VAL A 1 392 ? 3.439 -14.279 -34.967 1.00 94.50 392 VAL A N 1
ATOM 2916 C CA . VAL A 1 392 ? 3.097 -13.498 -36.169 1.00 94.50 392 VAL A CA 1
ATOM 2917 C C . VAL A 1 392 ? 3.187 -14.386 -37.422 1.00 94.50 392 VAL A C 1
ATOM 2919 O O . VAL A 1 392 ? 3.880 -15.406 -37.386 1.00 94.50 392 VAL A O 1
ATOM 2922 N N . PRO A 1 393 ? 2.539 -14.024 -38.550 1.00 95.00 393 PRO A N 1
ATOM 2923 C CA . PRO A 1 393 ? 2.580 -14.811 -39.783 1.00 95.00 393 PRO A CA 1
ATOM 2924 C C . PRO A 1 393 ? 3.990 -15.091 -40.325 1.00 95.00 393 PRO A C 1
ATOM 2926 O O . PRO A 1 393 ? 4.916 -14.291 -40.168 1.00 95.00 393 PRO A O 1
ATOM 2929 N N . GLU A 1 394 ? 4.131 -16.225 -41.019 1.00 91.75 394 GLU A N 1
ATOM 2930 C CA . GLU A 1 394 ? 5.420 -16.717 -41.510 1.00 91.75 394 GLU A CA 1
ATOM 2931 C C . GLU A 1 394 ? 6.155 -15.684 -42.382 1.00 91.75 394 GLU A C 1
ATOM 2933 O O . GLU A 1 394 ? 5.592 -15.045 -43.272 1.00 91.75 394 GLU A O 1
ATOM 2938 N N . GLY A 1 395 ? 7.456 -15.535 -42.138 1.00 89.81 395 GLY A N 1
ATOM 2939 C CA . GLY A 1 395 ? 8.307 -14.599 -42.863 1.00 89.81 395 GLY A CA 1
ATOM 2940 C C . GLY A 1 395 ? 8.332 -13.181 -42.295 1.00 89.81 395 GLY A C 1
ATOM 2941 O O . GLY A 1 395 ? 9.180 -12.399 -42.728 1.00 89.81 395 GLY A O 1
ATOM 2942 N N . LEU A 1 396 ? 7.486 -12.868 -41.312 1.00 93.69 396 LEU A N 1
ATOM 2943 C CA . LEU A 1 396 ? 7.676 -11.714 -40.440 1.00 93.69 396 LEU A CA 1
ATOM 2944 C C . LEU A 1 396 ? 8.625 -12.060 -39.284 1.00 93.69 396 LEU A C 1
ATOM 2946 O O . LEU A 1 396 ? 8.843 -13.223 -38.945 1.00 93.69 396 LEU A O 1
ATOM 2950 N N . LYS A 1 397 ? 9.209 -11.028 -38.676 1.00 90.62 397 LYS A N 1
ATOM 2951 C CA . LYS A 1 397 ? 9.992 -11.108 -37.441 1.00 90.62 397 LYS A CA 1
ATOM 2952 C C . LYS A 1 397 ? 9.413 -10.130 -36.437 1.00 90.62 397 LYS A C 1
ATOM 2954 O O . LYS A 1 397 ? 9.348 -8.934 -36.715 1.00 90.62 397 LYS A O 1
ATOM 2959 N N . VAL A 1 398 ? 9.022 -10.631 -35.275 1.00 90.62 398 VAL A N 1
ATOM 2960 C CA . VAL A 1 398 ? 8.515 -9.817 -34.171 1.00 90.62 398 VAL A CA 1
ATOM 2961 C C . VAL A 1 398 ? 9.577 -9.638 -33.091 1.00 90.62 398 VAL A C 1
ATOM 2963 O O . VAL A 1 398 ? 10.472 -10.468 -32.929 1.00 90.62 398 VAL A O 1
ATOM 2966 N N . ARG A 1 399 ? 9.479 -8.532 -32.359 1.00 87.81 399 ARG A N 1
ATOM 2967 C CA . ARG A 1 399 ? 10.220 -8.260 -31.132 1.00 87.81 399 ARG A CA 1
ATOM 2968 C C . ARG A 1 399 ? 9.309 -7.544 -30.145 1.00 87.81 399 ARG A C 1
ATOM 2970 O O . ARG A 1 399 ? 8.647 -6.578 -30.506 1.00 87.81 399 ARG A O 1
ATOM 2977 N N . THR A 1 400 ? 9.349 -7.992 -28.903 1.00 88.38 400 THR A N 1
ATOM 2978 C CA . THR A 1 400 ? 8.820 -7.306 -27.722 1.00 88.38 400 THR A CA 1
ATOM 2979 C C . THR A 1 400 ? 9.752 -7.623 -26.543 1.00 88.38 400 THR A C 1
ATOM 2981 O O . THR A 1 400 ? 10.819 -8.209 -26.756 1.00 88.38 400 THR A O 1
ATOM 2984 N N . ARG A 1 401 ? 9.385 -7.244 -25.317 1.00 87.12 401 ARG A N 1
ATOM 2985 C CA . ARG A 1 401 ? 10.074 -7.684 -24.098 1.00 87.12 401 ARG A CA 1
ATOM 2986 C C . ARG A 1 401 ? 9.960 -9.200 -23.924 1.00 87.12 401 ARG A C 1
ATOM 2988 O O . ARG A 1 401 ? 8.873 -9.749 -24.072 1.00 87.12 401 ARG A O 1
ATOM 2995 N N . SER A 1 402 ? 11.057 -9.883 -23.589 1.00 88.88 402 SER A N 1
ATOM 2996 C CA . SER A 1 402 ? 11.063 -11.354 -23.448 1.00 88.88 402 SER A CA 1
ATOM 2997 C C . SER A 1 402 ? 10.306 -11.881 -22.220 1.00 88.88 402 SER A C 1
ATOM 2999 O O . SER A 1 402 ? 10.187 -13.093 -22.034 1.00 88.88 402 SER A O 1
ATOM 3001 N N . GLY A 1 403 ? 9.791 -10.986 -21.378 1.00 88.94 403 GLY A N 1
ATOM 3002 C CA . GLY A 1 403 ? 8.957 -11.302 -20.230 1.00 88.94 403 GLY A CA 1
ATOM 3003 C C . GLY A 1 403 ? 8.778 -10.114 -19.294 1.00 88.94 403 GLY A C 1
ATOM 3004 O O . GLY A 1 403 ? 9.040 -8.968 -19.670 1.00 88.94 403 GLY A O 1
ATOM 3005 N N . TYR A 1 404 ? 8.305 -10.407 -18.088 1.00 84.56 404 TYR A N 1
ATOM 3006 C CA . TYR A 1 404 ? 8.075 -9.452 -17.006 1.00 84.56 404 TYR A CA 1
ATOM 3007 C C . TYR A 1 404 ? 8.110 -10.172 -15.647 1.00 84.56 404 TYR A C 1
ATOM 3009 O O . TYR A 1 404 ? 7.975 -11.398 -15.606 1.00 84.56 404 TYR A O 1
ATOM 3017 N N . PHE A 1 405 ? 8.276 -9.456 -14.535 1.00 82.69 405 PHE A N 1
ATOM 3018 C CA . PHE A 1 405 ? 8.054 -10.037 -13.205 1.00 82.69 405 PHE A CA 1
ATOM 3019 C C . PHE A 1 405 ? 6.600 -9.825 -12.772 1.00 82.69 405 PHE A C 1
ATOM 3021 O O . PHE A 1 405 ? 6.075 -8.713 -12.814 1.00 82.69 405 PHE A O 1
ATOM 3028 N N . ALA A 1 406 ? 5.930 -10.894 -12.337 1.00 84.50 406 ALA A N 1
ATOM 3029 C CA . ALA A 1 406 ? 4.620 -10.775 -11.708 1.00 84.50 406 ALA A CA 1
ATOM 3030 C C . ALA A 1 406 ? 4.712 -9.852 -10.474 1.00 84.50 406 ALA A C 1
ATOM 3032 O O . ALA A 1 406 ? 5.735 -9.883 -9.786 1.00 84.50 406 ALA A O 1
ATOM 3033 N N . PRO A 1 407 ? 3.674 -9.053 -10.151 1.00 77.44 407 PRO A N 1
ATOM 3034 C CA . PRO A 1 407 ? 3.696 -8.210 -8.959 1.00 77.44 407 PRO A CA 1
ATOM 3035 C C . PRO A 1 407 ? 4.002 -9.025 -7.698 1.00 77.44 407 PRO A C 1
ATOM 3037 O O . PRO A 1 407 ? 3.638 -10.197 -7.612 1.00 77.44 407 PRO A O 1
ATOM 3040 N N . ALA A 1 408 ? 4.635 -8.415 -6.700 1.00 74.94 408 ALA A N 1
ATOM 3041 C CA . ALA A 1 408 ? 4.706 -9.005 -5.368 1.00 74.94 408 ALA A CA 1
ATOM 3042 C C . ALA A 1 408 ? 3.388 -8.757 -4.614 1.00 74.94 408 ALA A C 1
ATOM 3044 O O . ALA A 1 408 ? 2.749 -7.717 -4.795 1.00 74.94 408 ALA A O 1
ATOM 3045 N N . ALA A 1 409 ? 2.981 -9.690 -3.754 1.00 75.88 409 ALA A N 1
ATOM 3046 C CA . ALA A 1 409 ? 1.905 -9.443 -2.800 1.00 75.88 409 ALA A CA 1
ATOM 3047 C C . ALA A 1 409 ? 2.316 -8.328 -1.806 1.00 75.88 409 ALA A C 1
ATOM 3049 O O . ALA A 1 409 ? 3.489 -8.267 -1.420 1.00 75.88 409 ALA A O 1
ATOM 3050 N N . PRO A 1 410 ? 1.392 -7.443 -1.385 1.00 75.19 410 PRO A N 1
ATOM 3051 C CA . PRO A 1 410 ? 1.723 -6.307 -0.524 1.00 75.19 410 PRO A CA 1
ATOM 3052 C C . PRO A 1 410 ? 2.224 -6.760 0.862 1.00 75.19 410 PRO A C 1
ATOM 3054 O O . PRO A 1 410 ? 1.868 -7.848 1.325 1.00 75.19 410 PRO A O 1
ATOM 3057 N N . PRO A 1 411 ? 3.046 -5.954 1.559 1.00 82.12 411 PRO A N 1
ATOM 3058 C CA . PRO A 1 411 ? 3.515 -6.284 2.901 1.00 82.12 411 PRO A CA 1
ATOM 3059 C C . PRO A 1 411 ? 2.347 -6.319 3.897 1.00 82.12 411 PRO A C 1
ATOM 3061 O O . PRO A 1 411 ? 1.577 -5.368 4.002 1.00 82.12 411 PRO A O 1
ATOM 3064 N N . ILE A 1 412 ? 2.232 -7.405 4.665 1.00 86.12 412 ILE A N 1
ATOM 3065 C CA . ILE A 1 412 ? 1.151 -7.586 5.643 1.00 86.12 412 ILE A CA 1
ATOM 3066 C C . ILE A 1 412 ? 1.402 -6.658 6.841 1.00 86.12 412 ILE A C 1
ATOM 3068 O O . ILE A 1 412 ? 2.343 -6.879 7.606 1.00 86.12 412 ILE A O 1
ATOM 3072 N N . ARG A 1 413 ? 0.562 -5.625 7.002 1.00 84.94 413 ARG A N 1
ATOM 3073 C CA . ARG A 1 413 ? 0.631 -4.651 8.106 1.00 84.94 413 ARG A CA 1
ATOM 3074 C C . ARG A 1 413 ? -0.524 -4.826 9.107 1.00 84.94 413 ARG A C 1
ATOM 3076 O O . ARG A 1 413 ? -1.569 -4.196 8.943 1.00 84.94 413 ARG A O 1
ATOM 3083 N N . PRO A 1 414 ? -0.400 -5.691 10.130 1.00 86.38 414 PRO A N 1
ATOM 3084 C CA . PRO A 1 414 ? -1.429 -5.836 11.153 1.00 86.38 414 PRO A CA 1
ATOM 3085 C C . PRO A 1 414 ? -1.497 -4.627 12.093 1.00 86.38 414 PRO A C 1
ATOM 3087 O O . PRO A 1 414 ? -0.507 -4.236 12.709 1.00 86.38 414 PRO A O 1
ATOM 3090 N N . THR A 1 415 ? -2.709 -4.118 12.302 1.00 84.00 415 THR A N 1
ATOM 3091 C CA . THR A 1 415 ? -3.029 -3.203 13.408 1.00 84.00 415 THR A CA 1
ATOM 3092 C C . THR A 1 415 ? -3.505 -4.007 14.620 1.00 84.00 415 THR A C 1
ATOM 3094 O O . THR A 1 415 ? -4.384 -4.866 14.496 1.00 84.00 415 THR A O 1
ATOM 3097 N N . ILE A 1 416 ? -2.953 -3.752 15.805 1.00 85.12 416 ILE A N 1
ATOM 3098 C CA . ILE A 1 416 ? -3.275 -4.459 17.051 1.00 85.12 416 ILE A CA 1
ATOM 3099 C C . ILE A 1 416 ? -3.658 -3.444 18.131 1.00 85.12 416 ILE A C 1
ATOM 3101 O O . ILE A 1 416 ? -2.866 -2.573 18.481 1.00 85.12 416 ILE A O 1
ATOM 3105 N N . GLU A 1 417 ? -4.860 -3.589 18.692 1.00 81.94 417 GLU A N 1
ATOM 3106 C CA . GLU A 1 417 ? -5.256 -2.862 19.901 1.00 81.94 417 GLU A CA 1
ATOM 3107 C C . GLU A 1 417 ? -4.878 -3.616 21.179 1.00 81.94 417 GLU A C 1
ATOM 3109 O O . GLU A 1 417 ? -4.964 -4.850 21.240 1.00 81.94 417 GLU A O 1
ATOM 3114 N N . PHE A 1 418 ? -4.543 -2.870 22.233 1.00 85.88 418 PHE A N 1
ATOM 3115 C CA . PHE A 1 418 ? -4.339 -3.407 23.576 1.00 85.88 418 PHE A CA 1
ATOM 3116 C C . PHE A 1 418 ? -4.653 -2.391 24.691 1.00 85.88 418 PHE A C 1
ATOM 3118 O O . PHE A 1 418 ? -4.727 -1.188 24.459 1.00 85.88 418 PHE A O 1
ATOM 3125 N N . THR A 1 419 ? -4.818 -2.879 25.920 1.00 86.50 419 THR A N 1
ATOM 3126 C CA . THR A 1 419 ? -4.743 -2.089 27.164 1.00 86.50 419 THR A CA 1
ATOM 3127 C C . THR A 1 419 ? -3.573 -2.591 27.998 1.00 86.50 419 THR A C 1
ATOM 3129 O O . THR A 1 419 ? -3.289 -3.791 27.970 1.00 86.50 419 THR A O 1
ATOM 3132 N N . ILE A 1 420 ? -2.959 -1.734 28.813 1.00 88.06 420 ILE A N 1
ATOM 3133 C CA . ILE A 1 420 ? -1.951 -2.144 29.797 1.00 88.06 420 ILE A CA 1
ATOM 3134 C C . ILE A 1 420 ? -2.299 -1.630 31.198 1.00 88.06 420 ILE A C 1
ATOM 3136 O O . ILE A 1 420 ? -2.798 -0.517 31.351 1.00 88.06 420 ILE A O 1
ATOM 3140 N N . MET A 1 421 ? -2.045 -2.460 32.208 1.00 87.56 421 MET A N 1
ATOM 3141 C CA . MET A 1 421 ? -2.278 -2.181 33.625 1.00 87.56 421 MET A CA 1
ATOM 3142 C C . MET A 1 421 ? -1.035 -2.465 34.474 1.00 87.56 421 MET A C 1
ATOM 3144 O O . MET A 1 421 ? -0.168 -3.239 34.062 1.00 87.56 421 MET A O 1
ATOM 3148 N N . ASP A 1 422 ? -0.982 -1.903 35.681 1.00 87.75 422 ASP A N 1
ATOM 3149 C CA . ASP A 1 422 ? -0.103 -2.360 36.764 1.00 87.75 422 ASP A CA 1
ATOM 3150 C C . ASP A 1 422 ? -0.710 -3.534 37.569 1.00 87.75 422 ASP A C 1
ATOM 3152 O O . ASP A 1 422 ? -1.798 -4.041 37.278 1.00 87.75 422 ASP A O 1
ATOM 3156 N N . SER A 1 423 ? -0.008 -3.963 38.621 1.00 83.88 423 SER A N 1
ATOM 3157 C CA . SER A 1 423 ? -0.457 -5.011 39.545 1.00 83.88 423 SER A CA 1
ATOM 3158 C C . SER A 1 423 ? -1.621 -4.596 40.461 1.00 83.88 423 SER A C 1
ATOM 3160 O O . SER A 1 423 ? -2.252 -5.468 41.060 1.00 83.88 423 SER A O 1
ATOM 3162 N N . ALA A 1 424 ? -1.932 -3.300 40.554 1.00 83.31 424 ALA A N 1
ATOM 3163 C CA . ALA A 1 424 ? -3.079 -2.745 41.274 1.00 83.31 424 ALA A CA 1
ATOM 3164 C C . ALA A 1 424 ? -4.305 -2.507 40.361 1.00 83.31 424 ALA A C 1
ATOM 3166 O O . ALA A 1 424 ? -5.363 -2.115 40.855 1.00 83.31 424 ALA A O 1
ATOM 3167 N N . ARG A 1 425 ? -4.195 -2.825 39.059 1.00 80.00 425 ARG A N 1
ATOM 3168 C CA . ARG A 1 425 ? -5.195 -2.602 37.994 1.00 80.00 425 ARG A CA 1
ATOM 3169 C C . ARG A 1 425 ? -5.433 -1.134 37.624 1.00 80.00 425 ARG A C 1
ATOM 3171 O O . ARG A 1 425 ? -6.474 -0.810 37.052 1.00 80.00 425 ARG A O 1
ATOM 3178 N N . ASN A 1 426 ? -4.470 -0.254 37.883 1.00 81.75 426 ASN A N 1
ATOM 3179 C CA . ASN A 1 426 ? -4.454 1.068 37.263 1.00 81.75 426 ASN A CA 1
ATOM 3180 C C . ASN A 1 426 ? -4.006 0.919 35.808 1.00 81.75 426 ASN A C 1
ATOM 3182 O O . ASN A 1 426 ? -3.045 0.195 35.538 1.00 81.75 426 ASN A O 1
ATOM 3186 N N . TYR A 1 427 ? -4.667 1.601 34.872 1.00 82.25 427 TYR A N 1
ATOM 3187 C CA . TYR A 1 427 ? -4.171 1.697 33.498 1.00 82.25 427 TYR A CA 1
ATOM 3188 C C . TYR A 1 427 ? -2.878 2.511 33.466 1.00 82.25 427 TYR A C 1
ATOM 3190 O O . TYR A 1 427 ? -2.763 3.513 34.170 1.00 82.25 427 TYR A O 1
ATOM 3198 N N . LEU A 1 428 ? -1.915 2.075 32.656 1.00 81.38 428 LEU A N 1
ATOM 3199 C CA . LEU A 1 428 ? -0.605 2.713 32.562 1.00 81.38 428 LEU A CA 1
ATOM 3200 C C . LEU A 1 428 ? -0.433 3.471 31.253 1.00 81.38 428 LEU A C 1
ATOM 3202 O O . LEU A 1 428 ? -0.711 2.940 30.178 1.00 81.38 428 LEU A O 1
ATOM 3206 N N . ASP A 1 429 ? 0.122 4.671 31.370 1.00 79.19 429 ASP A N 1
ATOM 3207 C CA . ASP A 1 429 ? 0.606 5.451 30.242 1.00 79.19 429 ASP A CA 1
ATOM 3208 C C . ASP A 1 429 ? 1.975 4.915 29.793 1.00 79.19 429 ASP A C 1
ATOM 3210 O O . ASP A 1 429 ? 2.903 4.799 30.598 1.00 79.19 429 ASP A O 1
ATOM 3214 N N . VAL A 1 430 ? 2.083 4.504 28.524 1.00 82.44 430 VAL A N 1
ATOM 3215 C CA . VAL A 1 430 ? 3.255 3.788 27.983 1.00 82.44 430 VAL A CA 1
ATOM 3216 C C . VAL A 1 430 ? 3.590 4.171 26.543 1.00 82.44 430 VAL A C 1
ATOM 3218 O O . VAL A 1 430 ? 2.810 4.801 25.833 1.00 82.44 430 VAL A O 1
ATOM 3221 N N . THR A 1 431 ? 4.772 3.742 26.109 1.00 82.31 431 THR A N 1
ATOM 3222 C CA . THR A 1 431 ? 5.348 3.973 24.783 1.00 82.31 431 THR A CA 1
ATOM 3223 C C . THR A 1 431 ? 5.550 2.667 24.006 1.00 82.31 431 THR A C 1
ATOM 3225 O O . THR A 1 431 ? 5.436 1.572 24.557 1.00 82.31 431 THR A O 1
ATOM 3228 N N . SER A 1 432 ? 5.952 2.762 22.736 1.00 83.19 432 SER A N 1
ATOM 3229 C CA . SER A 1 432 ? 6.508 1.624 21.990 1.00 83.19 432 SER A CA 1
ATOM 3230 C C . SER A 1 432 ? 7.831 1.102 22.582 1.00 83.19 432 SER A C 1
ATOM 3232 O O . SER A 1 432 ? 8.150 -0.073 22.415 1.00 83.19 432 SER A O 1
ATOM 3234 N N . GLU A 1 433 ? 8.589 1.930 23.310 1.00 85.69 433 GLU A N 1
ATOM 3235 C CA . GLU A 1 433 ? 9.855 1.554 23.958 1.00 85.69 433 GLU A CA 1
ATOM 3236 C C . GLU A 1 433 ? 9.658 0.776 25.272 1.00 85.69 433 GLU A C 1
ATOM 3238 O O . GLU A 1 433 ? 10.551 0.043 25.700 1.00 85.69 433 GLU A O 1
ATOM 3243 N N . ASP A 1 434 ? 8.483 0.869 25.898 1.00 89.94 434 ASP A N 1
ATOM 3244 C CA . ASP A 1 434 ? 8.100 0.063 27.065 1.00 89.94 434 ASP A CA 1
ATOM 3245 C C . ASP A 1 434 ? 7.837 -1.413 26.714 1.00 89.94 434 ASP A C 1
ATOM 3247 O O . ASP A 1 434 ? 7.661 -2.240 27.618 1.00 89.94 434 ASP A O 1
ATOM 3251 N N . LEU A 1 435 ? 7.754 -1.742 25.421 1.00 93.25 435 LEU A N 1
ATOM 3252 C CA . LEU A 1 435 ? 7.111 -2.946 24.907 1.00 93.25 435 LEU A CA 1
ATOM 3253 C C . LEU A 1 435 ? 7.999 -3.709 23.914 1.00 93.25 435 LEU A C 1
ATOM 3255 O O . LEU A 1 435 ? 8.804 -3.144 23.176 1.00 93.25 435 LEU A O 1
ATOM 3259 N N . ASP A 1 436 ? 7.791 -5.020 23.863 1.00 94.94 436 ASP A N 1
ATOM 3260 C CA . ASP A 1 436 ? 8.272 -5.908 22.811 1.00 94.94 436 ASP A CA 1
ATOM 3261 C C . ASP A 1 436 ? 7.068 -6.573 22.132 1.00 94.94 436 ASP A C 1
ATOM 3263 O O . ASP A 1 436 ? 6.321 -7.318 22.770 1.00 94.94 436 ASP A O 1
ATOM 3267 N N . VAL A 1 437 ? 6.882 -6.306 20.836 1.00 95.50 437 VAL A N 1
ATOM 3268 C CA . VAL A 1 437 ? 5.860 -6.953 19.997 1.00 95.50 437 VAL A CA 1
ATOM 3269 C C . VAL A 1 437 ? 6.458 -8.199 19.355 1.00 95.50 437 VAL A C 1
ATOM 3271 O O . VAL A 1 437 ? 7.557 -8.150 18.801 1.00 95.50 437 VAL A O 1
ATOM 3274 N N . ILE A 1 438 ? 5.756 -9.326 19.448 1.00 96.50 438 ILE A N 1
ATOM 3275 C CA . ILE A 1 438 ? 6.237 -10.634 18.996 1.00 96.50 438 ILE A CA 1
ATOM 3276 C C . ILE A 1 438 ? 5.126 -11.337 18.211 1.00 96.50 438 ILE A C 1
ATOM 3278 O O . ILE A 1 438 ? 4.078 -11.640 18.776 1.00 96.50 438 ILE A O 1
ATOM 3282 N N . GLU A 1 439 ? 5.373 -11.634 16.936 1.00 96.31 439 GLU A N 1
ATOM 3283 C CA . GLU A 1 439 ? 4.492 -12.425 16.067 1.00 96.31 439 GLU A CA 1
ATOM 3284 C C . GLU A 1 439 ? 5.032 -13.853 15.950 1.00 96.31 439 GLU A C 1
ATOM 3286 O O . GLU A 1 439 ? 6.174 -14.044 15.542 1.00 96.31 439 GLU A O 1
ATOM 3291 N N . ASP A 1 440 ? 4.241 -14.853 16.349 1.00 95.31 440 ASP A N 1
ATOM 3292 C CA . ASP A 1 440 ? 4.571 -16.289 16.278 1.00 95.31 440 ASP A CA 1
ATOM 3293 C C . ASP A 1 440 ? 5.966 -16.666 16.843 1.00 95.31 440 ASP A C 1
ATOM 3295 O O . ASP A 1 440 ? 6.591 -17.648 16.447 1.00 95.31 440 ASP A O 1
ATOM 3299 N N . GLY A 1 441 ? 6.451 -15.887 17.818 1.00 94.62 441 GLY A N 1
ATOM 3300 C CA . GLY A 1 441 ? 7.764 -16.036 18.463 1.00 94.62 441 GLY A CA 1
ATOM 3301 C C . GLY A 1 441 ? 8.866 -15.111 17.926 1.00 94.62 441 GLY A C 1
ATOM 3302 O O . GLY A 1 441 ? 9.900 -14.965 18.577 1.00 94.62 441 GLY A O 1
ATOM 3303 N N . ILE A 1 442 ? 8.645 -14.432 16.798 1.00 96.31 442 ILE A N 1
ATOM 3304 C CA . ILE A 1 442 ? 9.591 -13.514 16.150 1.00 96.31 442 ILE A CA 1
ATOM 3305 C C . ILE A 1 442 ? 9.297 -12.071 16.580 1.00 96.31 442 ILE A C 1
ATOM 3307 O O . ILE A 1 442 ? 8.199 -11.558 16.353 1.00 96.31 442 ILE A O 1
ATOM 3311 N N . LYS A 1 443 ? 10.282 -11.387 17.175 1.00 95.69 443 LYS A N 1
ATOM 3312 C CA . LYS A 1 443 ? 10.167 -9.968 17.553 1.00 95.69 443 LYS A CA 1
ATOM 3313 C C . LYS A 1 443 ? 10.006 -9.083 16.310 1.00 95.69 443 LYS A C 1
ATOM 3315 O O . LYS A 1 443 ? 10.778 -9.209 15.365 1.00 95.69 443 LYS A O 1
ATOM 3320 N N . GLN A 1 444 ? 9.023 -8.190 16.343 1.00 95.62 444 GLN A N 1
ATOM 3321 C CA . GLN A 1 444 ? 8.664 -7.280 15.254 1.00 95.62 444 GLN A CA 1
ATOM 3322 C C . GLN A 1 444 ? 9.090 -5.841 15.585 1.00 95.62 444 GLN A C 1
ATOM 3324 O O . GLN A 1 444 ? 9.127 -5.451 16.756 1.00 95.62 444 GLN A O 1
ATOM 3329 N N . SER A 1 445 ? 9.379 -5.042 14.557 1.00 91.31 445 SER A N 1
ATOM 3330 C CA . SER A 1 445 ? 9.625 -3.600 14.691 1.00 91.31 445 SER A CA 1
ATOM 3331 C C . SER A 1 445 ? 8.308 -2.839 14.577 1.00 91.31 445 SER A C 1
ATOM 3333 O O . SER A 1 445 ? 7.635 -2.940 13.556 1.00 91.31 445 SER A O 1
ATOM 3335 N N . VAL A 1 446 ? 7.943 -2.077 15.610 1.00 87.38 446 VAL A N 1
ATOM 3336 C CA . VAL A 1 446 ? 6.735 -1.234 15.600 1.00 87.38 446 VAL A CA 1
ATOM 3337 C C . VAL A 1 446 ? 6.904 -0.098 14.585 1.00 87.38 446 VAL A C 1
ATOM 3339 O O . VAL A 1 446 ? 7.913 0.600 14.607 1.00 87.38 446 VAL A O 1
ATOM 3342 N N . ASP A 1 447 ? 5.909 0.055 13.714 1.00 81.56 447 ASP A N 1
ATOM 3343 C CA . ASP A 1 447 ? 5.822 1.039 12.625 1.00 81.56 447 ASP A CA 1
ATOM 3344 C C . ASP A 1 447 ? 5.016 2.265 13.084 1.00 81.56 447 ASP A C 1
ATOM 3346 O O . ASP A 1 447 ? 5.474 3.400 12.981 1.00 81.56 447 ASP A O 1
ATOM 3350 N N . THR A 1 448 ? 3.858 2.039 13.722 1.00 81.69 448 THR A N 1
ATOM 3351 C CA . THR A 1 448 ? 3.087 3.097 14.397 1.00 81.69 448 THR A CA 1
ATOM 3352 C C . THR A 1 448 ? 2.673 2.689 15.809 1.00 81.69 448 THR A C 1
ATOM 3354 O O . THR A 1 448 ? 2.469 1.509 16.100 1.00 81.69 448 THR A O 1
ATOM 3357 N N . PHE A 1 449 ? 2.522 3.676 16.694 1.00 82.62 449 PHE A N 1
ATOM 3358 C CA . PHE A 1 449 ? 2.057 3.503 18.070 1.00 82.62 449 PHE A CA 1
ATOM 3359 C C . PHE A 1 449 ? 1.270 4.743 18.506 1.00 82.62 449 PHE A C 1
ATOM 3361 O O . PHE A 1 449 ? 1.766 5.848 18.333 1.00 82.62 449 PHE A O 1
ATOM 3368 N N . GLN A 1 450 ? 0.068 4.606 19.058 1.00 80.44 450 GLN A N 1
ATOM 3369 C CA . GLN A 1 450 ? -0.727 5.753 19.522 1.00 80.44 450 GLN A CA 1
ATOM 3370 C C . GLN A 1 450 ? -1.840 5.343 20.487 1.00 80.44 450 GLN A C 1
ATOM 3372 O O . GLN A 1 450 ? -2.228 4.177 20.539 1.00 80.44 450 GLN A O 1
ATOM 3377 N N . GLU A 1 451 ? -2.403 6.296 21.226 1.00 78.50 451 GLU A N 1
ATOM 3378 C CA . GLU A 1 451 ? -3.675 6.088 21.927 1.00 78.50 451 GLU A CA 1
ATOM 3379 C C . GLU A 1 451 ? -4.842 5.862 20.940 1.00 78.50 451 GLU A C 1
ATOM 3381 O O . GLU A 1 451 ? -4.903 6.436 19.852 1.00 78.50 451 GLU A O 1
ATOM 3386 N N . ALA A 1 452 ? -5.808 5.028 21.329 1.00 71.75 452 ALA A N 1
ATOM 3387 C CA . ALA A 1 452 ? -7.022 4.740 20.567 1.00 71.75 452 ALA A CA 1
ATOM 3388 C C . ALA A 1 452 ? -8.094 5.799 20.869 1.00 71.75 452 ALA A C 1
ATOM 3390 O O . ALA A 1 452 ? -8.896 5.675 21.798 1.00 71.75 452 ALA A O 1
ATOM 3391 N N . VAL A 1 453 ? -8.077 6.871 20.083 1.00 68.69 453 VAL A N 1
ATOM 3392 C CA . VAL A 1 453 ? -8.785 8.129 20.383 1.00 68.69 453 VAL A CA 1
ATOM 3393 C C . VAL A 1 453 ? -10.147 8.276 19.684 1.00 68.69 453 VAL A C 1
ATOM 3395 O O . VAL A 1 453 ? -10.858 9.258 19.914 1.00 68.69 453 VAL A O 1
ATOM 3398 N N . ASP A 1 454 ? -10.540 7.277 18.890 1.00 71.62 454 ASP A N 1
ATOM 3399 C CA . ASP A 1 454 ? -11.857 7.163 18.249 1.00 71.62 454 ASP A CA 1
ATOM 3400 C C . ASP A 1 454 ? -13.008 7.040 19.269 1.00 71.62 454 ASP A C 1
ATOM 3402 O O . ASP A 1 454 ? -12.820 6.422 20.324 1.00 71.62 454 ASP A O 1
ATOM 3406 N N . PRO A 1 455 ? -14.227 7.525 18.963 1.00 77.12 455 PRO A N 1
ATOM 3407 C CA . PRO A 1 455 ? -15.412 7.277 19.786 1.00 77.12 455 PRO A CA 1
ATOM 3408 C C . PRO A 1 455 ? -15.773 5.785 19.882 1.00 77.12 455 PRO A C 1
ATOM 3410 O O . PRO A 1 455 ? -15.492 5.003 18.967 1.00 77.12 455 PRO A O 1
ATOM 3413 N N . VAL A 1 456 ? -16.447 5.400 20.970 1.00 82.88 456 VAL A N 1
ATOM 3414 C CA . VAL A 1 456 ? -16.958 4.040 21.198 1.00 82.88 456 VAL A CA 1
ATOM 3415 C C . VAL A 1 456 ? -18.481 3.985 21.024 1.00 82.88 456 VAL A C 1
ATOM 3417 O O . VAL A 1 456 ? -19.217 4.803 21.566 1.00 82.88 456 VAL A O 1
ATOM 3420 N N . SER A 1 457 ? -18.961 2.978 20.298 1.00 88.69 457 SER A N 1
ATOM 3421 C CA . SER A 1 457 ? -20.364 2.571 20.190 1.00 88.69 457 SER A CA 1
ATOM 3422 C C . SER A 1 457 ? -20.657 1.449 21.186 1.00 88.69 457 SER A C 1
ATOM 3424 O O . SER A 1 457 ? -20.320 0.285 20.970 1.00 88.69 457 SER A O 1
ATOM 3426 N N . ILE A 1 458 ? -21.244 1.811 22.316 1.00 91.00 458 ILE A N 1
ATOM 3427 C CA . ILE A 1 458 ? -21.450 0.963 23.485 1.00 91.00 458 ILE A CA 1
ATOM 3428 C C . ILE A 1 458 ? -22.892 0.446 23.486 1.00 91.00 458 ILE A C 1
ATOM 3430 O O . ILE A 1 458 ? -23.829 1.221 23.318 1.00 91.00 458 ILE A O 1
ATOM 3434 N N . VAL A 1 459 ? -23.092 -0.846 23.735 1.00 93.00 459 VAL A N 1
ATOM 3435 C CA . VAL A 1 459 ? -24.380 -1.397 24.175 1.00 93.00 459 VAL A CA 1
ATOM 3436 C C . VAL A 1 459 ? -24.264 -1.709 25.663 1.00 93.00 459 VAL A C 1
ATOM 3438 O O . VAL A 1 459 ? -23.497 -2.590 26.052 1.00 93.00 459 VAL A O 1
ATOM 3441 N N . MET A 1 460 ? -25.002 -0.990 26.505 1.00 93.31 460 MET A N 1
ATOM 3442 C CA . MET A 1 460 ? -25.184 -1.381 27.901 1.00 93.31 460 MET A CA 1
ATOM 3443 C C . MET A 1 460 ? -26.337 -2.380 27.976 1.00 93.31 460 MET A C 1
ATOM 3445 O O . MET A 1 460 ? -27.452 -2.072 27.556 1.00 93.31 460 MET A O 1
ATOM 3449 N N . ALA A 1 461 ? -26.061 -3.559 28.524 1.00 91.38 461 ALA A N 1
ATOM 3450 C CA . ALA A 1 461 ? -27.034 -4.609 28.767 1.00 91.38 461 ALA A CA 1
ATOM 3451 C C . ALA A 1 461 ? -27.268 -4.753 30.276 1.00 91.38 461 ALA A C 1
ATOM 3453 O O . ALA A 1 461 ? -26.372 -5.155 31.020 1.00 91.38 461 ALA A O 1
ATOM 3454 N N . LEU A 1 462 ? -28.471 -4.394 30.721 1.00 91.50 462 LEU A N 1
ATOM 3455 C CA . LEU A 1 462 ? -28.899 -4.467 32.114 1.00 91.50 462 LEU A CA 1
ATOM 3456 C C . LEU A 1 462 ? -29.806 -5.677 32.324 1.00 91.50 462 LEU A C 1
ATOM 3458 O O . LEU A 1 462 ? -30.920 -5.721 31.798 1.00 91.50 462 LEU A O 1
ATOM 3462 N N . ASP A 1 463 ? -29.349 -6.625 33.132 1.00 88.50 463 ASP A N 1
ATOM 3463 C CA . ASP A 1 463 ? -30.189 -7.702 33.640 1.00 88.50 463 ASP A CA 1
ATOM 3464 C C . ASP A 1 463 ? -31.300 -7.108 34.509 1.00 88.50 463 ASP A C 1
ATOM 3466 O O . ASP A 1 463 ? -31.048 -6.402 35.490 1.00 88.50 463 ASP A O 1
ATOM 3470 N N . SER A 1 464 ? -32.537 -7.354 34.101 1.00 88.38 464 SER A N 1
ATOM 3471 C CA . SER A 1 464 ? -33.774 -6.918 34.745 1.00 88.38 464 SER A CA 1
ATOM 3472 C C . SER A 1 464 ? -34.617 -8.104 35.215 1.00 88.38 464 SER A C 1
ATOM 3474 O O . SER A 1 464 ? -35.806 -7.937 35.444 1.00 88.38 464 SER A O 1
ATOM 3476 N N . SER A 1 465 ? -34.018 -9.284 35.387 1.00 85.31 465 SER A N 1
ATOM 3477 C CA . SER A 1 465 ? -34.680 -10.481 35.914 1.00 85.31 465 SER A CA 1
ATOM 3478 C C . SER A 1 465 ? -35.136 -10.341 37.373 1.00 85.31 465 SER A C 1
ATOM 3480 O O . SER A 1 465 ? -34.742 -9.440 38.120 1.00 85.31 465 SER A O 1
ATOM 3482 N N . GLY A 1 466 ? -35.966 -11.278 37.833 1.00 83.44 466 GLY A N 1
ATOM 3483 C CA . GLY A 1 466 ? -36.493 -11.308 39.194 1.00 83.44 466 GLY A CA 1
ATOM 3484 C C . GLY A 1 466 ? -35.447 -11.530 40.295 1.00 83.44 466 GLY A C 1
ATOM 3485 O O . GLY A 1 466 ? -35.692 -11.118 41.433 1.00 83.44 466 GLY A O 1
ATOM 3486 N N . SER A 1 467 ? -34.283 -12.124 39.999 1.00 79.69 467 SER A N 1
ATOM 3487 C CA . SER A 1 467 ? -33.192 -12.281 40.977 1.00 79.69 467 SER A CA 1
ATOM 3488 C C . SER A 1 467 ? -32.534 -10.935 41.312 1.00 79.69 467 SER A C 1
ATOM 3490 O O . SER A 1 467 ? -32.214 -10.662 42.477 1.00 79.69 467 SER A O 1
ATOM 3492 N N . MET A 1 468 ? -32.457 -10.035 40.326 1.00 82.44 468 MET A N 1
ATOM 3493 C CA . MET A 1 468 ? -31.898 -8.686 40.448 1.00 82.44 468 MET A CA 1
ATOM 3494 C C . MET A 1 468 ? -32.748 -7.738 41.316 1.00 82.44 468 MET A C 1
ATOM 3496 O O . MET A 1 468 ? -32.321 -6.621 41.604 1.00 82.44 468 MET A O 1
ATOM 3500 N N . LYS A 1 469 ? -33.909 -8.169 41.841 1.00 85.50 469 LYS A N 1
ATOM 3501 C CA . LYS A 1 469 ? -34.776 -7.358 42.728 1.00 85.50 469 LYS A CA 1
ATOM 3502 C C . LYS A 1 469 ? -34.068 -6.798 43.963 1.00 85.50 469 LYS A C 1
ATOM 3504 O O . LYS A 1 469 ? -34.380 -5.688 44.378 1.00 85.50 469 LYS A O 1
ATOM 3509 N N . LYS A 1 470 ? -33.094 -7.519 44.531 1.00 82.31 470 LYS A N 1
ATOM 3510 C CA . LYS A 1 470 ? -32.271 -7.029 45.660 1.00 82.31 470 LYS A CA 1
ATOM 3511 C C . LYS A 1 470 ? -31.135 -6.085 45.240 1.00 82.31 470 LYS A C 1
ATOM 3513 O O . LYS A 1 470 ? -30.492 -5.498 46.102 1.00 82.31 470 LYS A O 1
ATOM 3518 N N . ALA A 1 471 ? -30.871 -5.977 43.941 1.00 79.88 471 ALA A N 1
ATOM 3519 C CA . ALA A 1 471 ? -29.782 -5.207 43.348 1.00 79.88 471 ALA A CA 1
ATOM 3520 C C . ALA A 1 471 ? -30.268 -3.966 42.586 1.00 79.88 471 ALA A C 1
ATOM 3522 O O . ALA A 1 471 ? -29.447 -3.155 42.172 1.00 79.88 471 ALA A O 1
ATOM 3523 N N . ALA A 1 472 ? -31.580 -3.815 42.386 1.00 84.56 472 ALA A N 1
ATOM 3524 C CA . ALA A 1 472 ? -32.159 -2.843 41.464 1.00 84.56 472 ALA A CA 1
ATOM 3525 C C . ALA A 1 472 ? -31.732 -1.389 41.728 1.00 84.56 472 ALA A C 1
ATOM 3527 O O . ALA A 1 472 ? -31.504 -0.638 40.783 1.00 84.56 472 ALA A O 1
ATOM 3528 N N . ASP A 1 473 ? -31.579 -0.985 42.989 1.00 84.62 473 ASP A N 1
ATOM 3529 C CA . ASP A 1 473 ? -31.122 0.367 43.331 1.00 84.62 473 ASP A CA 1
ATOM 3530 C C . ASP A 1 473 ? -29.641 0.576 42.990 1.00 84.62 473 ASP A C 1
ATOM 3532 O O . ASP A 1 473 ? -29.292 1.586 42.381 1.00 84.62 473 ASP A O 1
ATOM 3536 N N . LEU A 1 474 ? -28.798 -0.423 43.270 1.00 81.56 474 LEU A N 1
ATOM 3537 C CA . LEU A 1 474 ? -27.376 -0.428 42.921 1.00 81.56 474 LEU A CA 1
ATOM 3538 C C . LEU A 1 474 ? -27.163 -0.435 41.398 1.00 81.56 474 LEU A C 1
ATOM 3540 O O . LEU A 1 474 ? -26.394 0.368 40.876 1.00 81.56 474 LEU A O 1
ATOM 3544 N N . VAL A 1 475 ? -27.891 -1.287 40.666 1.00 84.88 475 VAL A N 1
ATOM 3545 C CA . VAL A 1 475 ? -27.866 -1.313 39.192 1.00 84.88 475 VAL A CA 1
ATOM 3546 C C . VAL A 1 475 ? -28.252 0.054 38.629 1.00 84.88 475 VAL A C 1
ATOM 3548 O O . VAL A 1 475 ? -27.565 0.558 37.743 1.00 84.88 475 VAL A O 1
ATOM 3551 N N . ARG A 1 476 ? -29.299 0.697 39.166 1.00 89.88 476 ARG A N 1
ATOM 3552 C CA . ARG A 1 476 ? -29.713 2.036 38.725 1.00 89.88 476 ARG A CA 1
ATOM 3553 C C . ARG A 1 476 ? -28.699 3.124 39.074 1.00 89.88 476 ARG A C 1
ATOM 3555 O O . ARG A 1 476 ? -28.487 4.004 38.246 1.00 89.88 476 ARG A O 1
ATOM 3562 N N . ALA A 1 477 ? -28.076 3.086 40.250 1.00 85.94 477 ALA A N 1
ATOM 3563 C CA . ALA A 1 477 ? -27.039 4.043 40.630 1.00 85.94 477 ALA A CA 1
ATOM 3564 C C . ALA A 1 477 ? -25.819 3.933 39.700 1.00 85.94 477 ALA A C 1
ATOM 3566 O O . ALA A 1 477 ? -25.483 4.884 38.994 1.00 85.94 477 ALA A O 1
ATOM 3567 N N . THR A 1 478 ? -25.220 2.746 39.605 1.00 82.62 478 THR A N 1
ATOM 3568 C CA . THR A 1 478 ? -23.985 2.537 38.841 1.00 82.62 478 THR A CA 1
ATOM 3569 C C . THR A 1 478 ? -24.189 2.636 37.321 1.00 82.62 478 THR A C 1
ATOM 3571 O O . THR A 1 478 ? -23.298 3.100 36.607 1.00 82.62 478 THR A O 1
ATOM 3574 N N . ALA A 1 479 ? -25.372 2.299 36.793 1.00 89.81 479 ALA A N 1
ATOM 3575 C CA . ALA A 1 479 ? -25.684 2.558 35.385 1.00 89.81 479 ALA A CA 1
ATOM 3576 C C . ALA A 1 479 ? -25.752 4.068 35.074 1.00 89.81 479 ALA A C 1
ATOM 3578 O O . ALA A 1 479 ? -25.264 4.487 34.024 1.00 89.81 479 ALA A O 1
ATOM 3579 N N . LYS A 1 480 ? -26.284 4.905 35.983 1.00 92.06 480 LYS A N 1
ATOM 3580 C CA . LYS A 1 480 ? -26.252 6.375 35.828 1.00 92.06 480 LYS A CA 1
ATOM 3581 C C . LYS A 1 480 ? -24.822 6.913 35.890 1.00 92.06 480 LYS A C 1
ATOM 3583 O O . LYS A 1 480 ? -24.461 7.719 35.036 1.00 92.06 480 LYS A O 1
ATOM 3588 N N . GLU A 1 481 ? -24.001 6.434 36.832 1.00 87.94 481 GLU A N 1
ATOM 3589 C CA . GLU A 1 481 ? -22.569 6.780 36.910 1.00 87.94 481 GLU A CA 1
ATOM 3590 C C . GLU A 1 481 ? -21.866 6.510 35.569 1.00 87.94 481 GLU A C 1
ATOM 3592 O O . GLU A 1 481 ? -21.207 7.395 35.026 1.00 87.94 481 GLU A O 1
ATOM 3597 N N . PHE A 1 482 ? -22.084 5.334 34.969 1.00 87.81 482 PHE A N 1
ATOM 3598 C CA . PHE A 1 482 ? -21.533 5.001 33.652 1.00 87.81 482 PHE A CA 1
ATOM 3599 C C . PHE A 1 482 ? -22.027 5.935 32.536 1.00 87.81 482 PHE A C 1
ATOM 3601 O O . PHE A 1 482 ? -21.221 6.413 31.739 1.00 87.81 482 PHE A O 1
ATOM 3608 N N . VAL A 1 483 ? -23.337 6.208 32.469 1.00 91.38 483 VAL A N 1
ATOM 3609 C CA . VAL A 1 483 ? -23.948 7.085 31.448 1.00 91.38 483 VAL A CA 1
ATOM 3610 C C . VAL A 1 483 ? -23.383 8.509 31.505 1.00 91.38 483 VAL A C 1
ATOM 3612 O O . VAL A 1 483 ? -23.203 9.132 30.458 1.00 91.38 483 VAL A O 1
ATOM 3615 N N . VAL A 1 484 ? -23.066 9.005 32.703 1.00 90.06 484 VAL A N 1
ATOM 3616 C CA . VAL A 1 484 ? -22.416 10.309 32.913 1.00 90.06 484 VAL A CA 1
ATOM 3617 C C . VAL A 1 484 ? -20.908 10.256 32.615 1.00 90.06 484 VAL A C 1
ATOM 3619 O O . VAL A 1 484 ? -20.341 11.248 32.164 1.00 90.06 484 VAL A O 1
ATOM 3622 N N . ALA A 1 485 ? -20.248 9.114 32.832 1.00 85.75 485 ALA A N 1
ATOM 3623 C CA . ALA A 1 485 ? -18.796 8.977 32.696 1.00 85.75 485 ALA A CA 1
ATOM 3624 C C . ALA A 1 485 ? -18.289 8.663 31.267 1.00 85.75 485 ALA A C 1
ATOM 3626 O O . ALA A 1 485 ? -17.106 8.885 30.982 1.00 85.75 485 ALA A O 1
ATOM 3627 N N . ILE A 1 486 ? -19.126 8.166 30.350 1.00 85.88 486 ILE A N 1
ATOM 3628 C CA . ILE A 1 486 ? -18.747 7.999 28.930 1.00 85.88 486 ILE A CA 1
ATOM 3629 C C . ILE A 1 486 ? -18.630 9.349 28.204 1.00 85.88 486 ILE A C 1
ATOM 3631 O O . ILE A 1 486 ? -19.351 10.297 28.516 1.00 85.88 486 ILE A O 1
ATOM 3635 N N . ARG A 1 487 ? -17.715 9.467 27.230 1.00 82.56 487 ARG A N 1
ATOM 3636 C CA . ARG A 1 487 ? -17.407 10.760 26.589 1.00 82.56 487 ARG A CA 1
ATOM 3637 C C . ARG A 1 487 ? -18.600 11.246 25.749 1.00 82.56 487 ARG A C 1
ATOM 3639 O O . ARG A 1 487 ? -19.315 10.401 25.215 1.00 82.56 487 ARG A O 1
ATOM 3646 N N . PRO A 1 488 ? -18.841 12.558 25.564 1.00 83.38 488 PRO A N 1
ATOM 3647 C CA . PRO A 1 488 ? -19.975 13.049 24.767 1.00 83.38 488 PRO A CA 1
ATOM 3648 C C . PRO A 1 488 ? -19.996 12.552 23.310 1.00 83.38 488 PRO A C 1
ATOM 3650 O O . PRO A 1 488 ? -21.066 12.427 22.714 1.00 83.38 488 PRO A O 1
ATOM 3653 N N . GLU A 1 489 ? -18.835 12.240 22.727 1.00 82.94 489 GLU A N 1
ATOM 3654 C CA . GLU A 1 489 ? -18.746 11.655 21.388 1.00 82.94 489 GLU A CA 1
ATOM 3655 C C . GLU A 1 489 ? -19.177 10.181 21.296 1.00 82.94 489 GLU A C 1
ATOM 3657 O O . GLU A 1 489 ? -19.525 9.748 20.194 1.00 82.94 489 GLU A O 1
ATOM 3662 N N . ASP A 1 490 ? -19.177 9.434 22.407 1.00 87.56 490 ASP A N 1
ATOM 3663 C CA . ASP A 1 490 ? -19.498 8.003 22.446 1.00 87.56 490 ASP A CA 1
ATOM 3664 C C . ASP A 1 490 ? -21.001 7.771 22.195 1.00 87.56 490 ASP A C 1
ATOM 3666 O O . ASP A 1 490 ? -21.867 8.470 22.734 1.00 87.56 490 ASP A O 1
ATOM 3670 N N . SER A 1 491 ? -21.344 6.759 21.405 1.00 92.50 491 SER A N 1
ATOM 3671 C CA . SER A 1 491 ? -22.740 6.358 21.190 1.00 92.50 491 SER A CA 1
ATOM 3672 C C . SER A 1 491 ? -23.117 5.282 22.202 1.00 92.50 491 SER A C 1
ATOM 3674 O O . SER A 1 491 ? -22.375 4.322 22.368 1.00 92.50 491 SER A O 1
ATOM 3676 N N . LEU A 1 492 ? -24.274 5.398 22.849 1.00 95.00 492 LEU A N 1
ATOM 3677 C CA . LEU A 1 492 ? -24.795 4.400 23.782 1.00 95.00 492 LEU A CA 1
ATOM 3678 C C . LEU A 1 492 ? -26.148 3.874 23.296 1.00 95.00 492 LEU A C 1
ATOM 3680 O O . LEU A 1 492 ? -27.038 4.656 22.971 1.00 95.00 492 LEU A O 1
ATOM 3684 N N . ALA A 1 493 ? -26.307 2.556 23.267 1.00 95.62 493 ALA A N 1
ATOM 3685 C CA . ALA A 1 493 ? -27.592 1.868 23.244 1.00 95.62 493 ALA A CA 1
ATOM 3686 C C . ALA A 1 493 ? -27.833 1.247 24.622 1.00 95.62 493 ALA A C 1
ATOM 3688 O O . ALA A 1 493 ? -26.880 0.815 25.277 1.00 95.62 493 ALA A O 1
ATOM 3689 N N . LEU A 1 494 ? -29.093 1.158 25.039 1.00 96.31 494 LEU A N 1
ATOM 3690 C CA . LEU A 1 494 ? -29.467 0.533 26.304 1.00 96.31 494 LEU A CA 1
ATOM 3691 C C . LEU A 1 494 ? -30.470 -0.590 26.049 1.00 96.31 494 LEU A C 1
ATOM 3693 O O . LEU A 1 494 ? -31.548 -0.345 25.505 1.00 96.31 494 LEU A O 1
ATOM 3697 N N . VAL A 1 495 ? -30.123 -1.806 26.467 1.00 94.06 495 VAL A N 1
ATOM 3698 C CA . VAL A 1 495 ? -31.000 -2.981 26.452 1.00 94.06 495 VAL A CA 1
ATOM 3699 C C . VAL A 1 495 ? -31.224 -3.469 27.881 1.00 94.06 495 VAL A C 1
ATOM 3701 O O . VAL A 1 495 ? -30.273 -3.709 28.620 1.00 94.06 495 VAL A O 1
ATOM 3704 N N . THR A 1 496 ? -32.484 -3.611 28.285 1.00 92.88 496 THR A N 1
ATOM 3705 C CA . THR A 1 496 ? -32.873 -4.300 29.524 1.00 92.88 496 THR A CA 1
ATOM 3706 C C . THR A 1 496 ? -33.392 -5.680 29.157 1.00 92.88 496 THR A C 1
ATOM 3708 O O . THR A 1 496 ? -34.224 -5.777 28.253 1.00 92.88 496 THR A O 1
ATOM 3711 N N . PHE A 1 497 ? -32.931 -6.739 29.815 1.00 89.56 497 PHE A N 1
ATOM 3712 C CA . PHE A 1 497 ? -33.360 -8.104 29.500 1.00 89.56 497 PHE A CA 1
ATOM 3713 C C . PHE A 1 497 ? -33.909 -8.830 30.724 1.00 89.56 497 PHE A C 1
ATOM 3715 O O . PHE A 1 497 ? -33.395 -8.685 31.829 1.00 89.56 497 PHE A O 1
ATOM 3722 N N . ALA A 1 498 ? -34.985 -9.577 30.516 1.00 85.94 498 ALA A N 1
ATOM 3723 C CA . ALA A 1 498 ? -35.554 -10.498 31.492 1.00 85.94 498 ALA A CA 1
ATOM 3724 C C . ALA A 1 498 ? -35.904 -11.787 30.733 1.00 85.94 498 ALA A C 1
ATOM 3726 O O . ALA A 1 498 ? -35.008 -12.390 30.151 1.00 85.94 498 ALA A O 1
ATOM 3727 N N . ASP A 1 499 ? -37.187 -12.138 30.619 1.00 82.31 499 ASP A N 1
ATOM 3728 C CA . ASP A 1 499 ? -37.695 -13.182 29.714 1.00 82.31 499 ASP A CA 1
ATOM 3729 C C . ASP A 1 499 ? -37.328 -12.967 28.234 1.00 82.31 499 ASP A C 1
ATOM 3731 O O . ASP A 1 499 ? -37.293 -13.920 27.464 1.00 82.31 499 ASP A O 1
ATOM 3735 N N . GLU A 1 500 ? -37.088 -11.718 27.829 1.00 84.88 500 GLU A N 1
ATOM 3736 C CA . GLU A 1 500 ? -36.605 -11.339 26.498 1.00 84.88 500 GLU A CA 1
ATOM 3737 C C . GLU A 1 500 ? -35.811 -10.011 26.581 1.00 84.88 500 GLU A C 1
ATOM 3739 O O . GLU A 1 500 ? -36.095 -9.179 27.456 1.00 84.88 500 GLU A O 1
ATOM 3744 N N . PRO A 1 501 ? -34.822 -9.767 25.700 1.00 89.38 501 PRO A N 1
ATOM 3745 C CA . PRO A 1 501 ? -34.071 -8.509 25.641 1.00 89.38 501 PRO A CA 1
ATOM 3746 C C . PRO A 1 501 ? -34.829 -7.381 24.920 1.00 89.38 501 PRO A C 1
ATOM 3748 O O . PRO A 1 501 ? -35.258 -7.528 23.776 1.00 89.38 501 PRO A O 1
ATOM 3751 N N . LYS A 1 502 ? -34.932 -6.208 25.559 1.00 92.00 502 LYS A N 1
ATOM 3752 C CA . LYS A 1 502 ? -35.674 -5.033 25.066 1.00 92.00 502 LYS A CA 1
ATOM 3753 C C . LYS A 1 502 ? -34.781 -3.801 25.015 1.00 92.00 502 LYS A C 1
ATOM 3755 O O . LYS A 1 502 ? -34.316 -3.324 26.048 1.00 92.00 502 LYS A O 1
ATOM 3760 N N . PHE A 1 503 ? -34.546 -3.265 23.818 1.00 93.00 503 PHE A N 1
ATOM 3761 C CA . PHE A 1 503 ? -33.856 -1.983 23.667 1.00 93.00 503 PHE A CA 1
ATOM 3762 C C . PHE A 1 503 ? -34.768 -0.845 24.130 1.00 93.00 503 PHE A C 1
ATOM 3764 O O . PHE A 1 503 ? -35.823 -0.618 23.541 1.00 93.00 503 PHE A O 1
ATOM 3771 N N . ALA A 1 504 ? -34.342 -0.109 25.156 1.00 93.69 504 ALA A N 1
ATOM 3772 C CA . ALA A 1 504 ? -34.973 1.145 25.555 1.00 93.69 504 ALA A CA 1
ATOM 3773 C C . ALA A 1 504 ? -34.683 2.254 24.529 1.00 93.69 504 ALA A C 1
ATOM 3775 O O . ALA A 1 504 ? -35.550 3.074 24.235 1.00 93.69 504 ALA A O 1
ATOM 3776 N N . HIS A 1 505 ? -33.479 2.242 23.948 1.00 94.88 505 HIS A N 1
ATOM 3777 C CA . HIS A 1 505 ? -33.122 2.997 22.748 1.00 94.88 505 HIS A CA 1
ATOM 3778 C C . HIS A 1 505 ? -31.933 2.344 22.021 1.00 94.88 505 HIS A C 1
ATOM 3780 O O . HIS A 1 505 ? -31.136 1.612 22.615 1.00 94.88 505 HIS A O 1
ATOM 3786 N N . THR A 1 506 ? -31.809 2.633 20.727 1.00 93.69 506 THR A N 1
ATOM 3787 C CA . THR A 1 506 ? -30.656 2.274 19.886 1.00 93.69 506 THR A CA 1
ATOM 3788 C C . THR A 1 506 ? -29.455 3.196 20.153 1.00 93.69 506 THR A C 1
ATOM 3790 O O . THR A 1 506 ? -29.542 4.108 20.979 1.00 93.69 506 THR A O 1
ATOM 3793 N N . LEU A 1 507 ? -28.321 2.958 19.477 1.00 93.00 507 LEU A N 1
ATOM 3794 C CA . LEU A 1 507 ? -27.101 3.769 19.607 1.00 93.00 507 LEU A CA 1
ATOM 3795 C C . LEU A 1 507 ? -27.372 5.272 19.406 1.00 93.00 507 LEU A C 1
ATOM 3797 O O . LEU A 1 507 ? -27.677 5.718 18.301 1.00 93.00 507 LEU A O 1
ATOM 3801 N N . ALA A 1 508 ? -27.203 6.055 20.473 1.00 93.19 508 ALA A N 1
ATOM 3802 C CA . ALA A 1 508 ? -27.428 7.495 20.494 1.00 93.19 508 ALA A CA 1
ATOM 3803 C C . ALA A 1 508 ? -26.404 8.225 21.379 1.00 93.19 508 ALA A C 1
ATOM 3805 O O . ALA A 1 508 ? -25.868 7.672 22.339 1.00 93.19 508 ALA A O 1
ATOM 3806 N N . LYS A 1 509 ? -26.157 9.508 21.089 1.00 92.81 509 LYS A N 1
ATOM 3807 C CA . LYS A 1 509 ? -25.325 10.383 21.940 1.00 92.81 509 LYS A CA 1
ATOM 3808 C C . LYS A 1 509 ? -26.123 11.082 23.047 1.00 92.81 509 LYS A C 1
ATOM 3810 O O . LYS A 1 509 ? -25.538 11.598 23.992 1.00 92.81 509 LYS A O 1
ATOM 3815 N N . ASN A 1 510 ? -27.456 11.079 22.956 1.00 93.19 510 ASN A N 1
ATOM 3816 C CA . ASN A 1 510 ? -28.319 11.662 23.979 1.00 93.19 510 ASN A CA 1
ATOM 3817 C C . ASN A 1 510 ? -28.310 10.797 25.250 1.00 93.19 510 ASN A C 1
ATOM 3819 O O . ASN A 1 510 ? -28.810 9.674 25.236 1.00 93.19 510 ASN A O 1
ATOM 3823 N N . ARG A 1 511 ? -27.750 11.330 26.340 1.00 93.25 511 ARG A N 1
ATOM 3824 C CA . ARG A 1 511 ? -27.680 10.651 27.643 1.00 93.25 511 ARG A CA 1
ATOM 3825 C C . ARG A 1 511 ? -29.014 10.634 28.380 1.00 93.25 511 ARG A C 1
ATOM 3827 O O . ARG A 1 511 ? -29.260 9.691 29.125 1.00 93.25 511 ARG A O 1
ATOM 3834 N N . GLU A 1 512 ? -29.894 11.602 28.127 1.00 94.50 512 GLU A N 1
ATOM 3835 C CA . GLU A 1 512 ? -31.179 11.710 28.825 1.00 94.50 512 GLU A CA 1
ATOM 3836 C C . GLU A 1 512 ? -32.068 10.491 28.554 1.00 94.50 512 GLU A C 1
ATOM 3838 O O . GLU A 1 512 ? -32.660 9.940 29.474 1.00 94.50 512 GLU A O 1
ATOM 3843 N N . TRP A 1 513 ? -32.064 9.973 27.319 1.00 94.31 513 TRP A N 1
ATOM 3844 C CA . TRP A 1 513 ? -32.772 8.735 26.963 1.00 94.31 513 TRP A CA 1
ATOM 3845 C C . TRP A 1 513 ? -32.301 7.524 27.779 1.00 94.31 513 TRP A C 1
ATOM 3847 O O . TRP A 1 513 ? -33.114 6.670 28.136 1.00 94.31 513 TRP A O 1
ATOM 3857 N N . SER A 1 514 ? -31.006 7.455 28.098 1.00 95.00 514 SER A N 1
ATOM 3858 C CA . SER A 1 514 ? -30.439 6.399 28.940 1.00 95.00 514 SER A CA 1
ATOM 3859 C C . SER A 1 514 ? -30.792 6.614 30.413 1.00 95.00 514 SER A C 1
ATOM 3861 O O . SER A 1 514 ? -31.224 5.670 31.069 1.00 95.00 514 SER A O 1
ATOM 3863 N N . LEU A 1 515 ? -30.671 7.843 30.928 1.00 95.50 515 LEU A N 1
ATOM 3864 C CA . LEU A 1 515 ? -31.021 8.185 32.313 1.00 95.50 515 LEU A CA 1
ATOM 3865 C C . LEU A 1 515 ? -32.513 7.938 32.595 1.00 95.50 515 LEU A C 1
ATOM 3867 O O . LEU A 1 515 ? -32.846 7.229 33.544 1.00 95.50 515 LEU A O 1
ATOM 3871 N N . GLU A 1 516 ? -33.405 8.424 31.727 1.00 94.31 516 GLU A N 1
ATOM 3872 C CA . GLU A 1 516 ? -34.848 8.171 31.784 1.00 94.31 516 GLU A CA 1
ATOM 3873 C C . GLU A 1 516 ? -35.182 6.674 31.800 1.00 94.31 516 GLU A C 1
ATOM 3875 O O . GLU A 1 516 ? -36.078 6.238 32.524 1.00 94.31 516 GLU A O 1
ATOM 3880 N N . ALA A 1 517 ? -34.505 5.882 30.967 1.00 93.81 517 ALA A N 1
ATOM 3881 C CA . ALA A 1 517 ? -34.730 4.446 30.879 1.00 93.81 517 ALA A CA 1
ATOM 3882 C C . ALA A 1 517 ? -34.205 3.700 32.118 1.00 93.81 517 ALA A C 1
ATOM 3884 O O . ALA A 1 517 ? -34.864 2.775 32.592 1.00 93.81 517 ALA A O 1
ATOM 3885 N N . ILE A 1 518 ? -33.083 4.142 32.694 1.00 94.12 518 ILE A N 1
ATOM 3886 C CA . ILE A 1 518 ? -32.556 3.607 33.955 1.00 94.12 518 ILE A CA 1
ATOM 3887 C C . ILE A 1 518 ? -33.471 3.969 35.135 1.00 94.12 518 ILE A C 1
ATOM 3889 O O . ILE A 1 518 ? -33.676 3.132 36.007 1.00 94.12 518 ILE A O 1
ATOM 3893 N N . GLU A 1 519 ? -34.108 5.145 35.171 1.00 92.69 519 GLU A N 1
ATOM 3894 C CA . GLU A 1 519 ? -35.120 5.428 36.209 1.00 92.69 519 GLU A CA 1
ATOM 3895 C C . GLU A 1 519 ? -36.345 4.510 36.105 1.00 92.69 519 GLU A C 1
ATOM 3897 O O . GLU A 1 519 ? -36.925 4.121 37.123 1.00 92.69 519 GLU A O 1
ATOM 3902 N N . LYS A 1 520 ? -36.715 4.125 34.877 1.00 90.88 520 LYS A N 1
ATOM 3903 C CA . LYS A 1 520 ? -37.833 3.216 34.577 1.00 90.88 520 LYS A CA 1
ATOM 3904 C C . LYS A 1 520 ? -37.483 1.733 34.778 1.00 90.88 520 LYS A C 1
ATOM 3906 O O . LYS A 1 520 ? -38.402 0.911 34.760 1.00 90.88 520 LYS A O 1
ATOM 3911 N N . TYR A 1 521 ? -36.207 1.388 34.989 1.00 90.81 521 TYR A N 1
ATOM 3912 C CA . TYR A 1 521 ? -35.746 0.017 35.236 1.00 90.81 521 TYR A CA 1
ATOM 3913 C C . TYR A 1 521 ? -36.472 -0.608 36.435 1.00 90.81 521 TYR A C 1
ATOM 3915 O O . TYR A 1 521 ? -36.564 -0.021 37.517 1.00 90.81 521 TYR A O 1
ATOM 3923 N N . LYS A 1 522 ? -36.954 -1.838 36.243 1.00 86.88 522 LYS A N 1
ATOM 3924 C CA . LYS A 1 522 ? -37.553 -2.684 37.276 1.00 86.88 522 LYS A CA 1
ATOM 3925 C C . LYS A 1 522 ? -37.090 -4.114 37.055 1.00 86.88 522 LYS A C 1
ATOM 3927 O O . LYS A 1 522 ? -37.156 -4.603 35.935 1.00 86.88 522 LYS A O 1
ATOM 3932 N N . ALA A 1 523 ? -36.662 -4.758 38.130 1.00 85.75 523 ALA A N 1
ATOM 3933 C CA . ALA A 1 523 ? -36.287 -6.161 38.134 1.00 85.75 523 ALA A CA 1
ATOM 3934 C C . ALA A 1 523 ? -37.545 -7.041 38.285 1.00 85.75 523 ALA A C 1
ATOM 3936 O O . ALA A 1 523 ? -38.200 -6.977 39.328 1.00 85.75 523 ALA A O 1
ATOM 3937 N N . ASP A 1 524 ? -37.909 -7.823 37.268 1.00 79.00 524 ASP A N 1
ATOM 3938 C CA . ASP A 1 524 ? -38.987 -8.821 37.278 1.00 79.00 524 ASP A CA 1
ATOM 3939 C C . ASP A 1 524 ? -38.848 -9.822 36.111 1.00 79.00 524 ASP A C 1
ATOM 3941 O O . ASP A 1 524 ? -38.208 -9.519 35.113 1.00 79.00 524 ASP A O 1
ATOM 3945 N N . GLY A 1 525 ? -39.464 -11.003 36.212 1.00 76.75 525 GLY A N 1
ATOM 3946 C CA . GLY A 1 525 ? -39.354 -12.049 35.179 1.00 76.75 525 GLY A CA 1
ATOM 3947 C C . GLY A 1 525 ? -38.136 -12.976 35.329 1.00 76.75 525 GLY A C 1
ATOM 3948 O O . GLY A 1 525 ? -37.568 -13.081 36.419 1.00 76.75 525 GLY A O 1
ATOM 3949 N N . ARG A 1 526 ? -37.775 -13.681 34.251 1.00 76.75 526 ARG A N 1
ATOM 3950 C CA . ARG A 1 526 ? -36.658 -14.662 34.176 1.00 76.75 526 ARG A CA 1
ATOM 3951 C C . ARG A 1 526 ? -35.388 -14.038 33.570 1.00 76.75 526 ARG A C 1
ATOM 3953 O O . ARG A 1 526 ? -35.350 -12.820 33.417 1.00 76.75 526 ARG A O 1
ATOM 3960 N N . THR A 1 527 ? -34.373 -14.833 33.211 1.00 80.00 527 THR A N 1
ATOM 3961 C CA . THR A 1 527 ? -33.104 -14.333 32.631 1.00 80.00 527 THR A CA 1
ATOM 3962 C C . THR A 1 527 ? -32.762 -14.972 31.277 1.00 80.00 527 THR A C 1
ATOM 3964 O O . THR A 1 527 ? -32.437 -16.156 31.216 1.00 80.00 527 THR A O 1
ATOM 3967 N N . ALA A 1 528 ? -32.786 -14.166 30.206 1.00 85.06 528 ALA A N 1
ATOM 3968 C CA . ALA A 1 528 ? -32.351 -14.501 28.842 1.00 85.06 528 ALA A CA 1
ATOM 3969 C C . ALA A 1 528 ? -31.040 -13.761 28.476 1.00 85.06 528 ALA A C 1
ATOM 3971 O O . ALA A 1 528 ? -31.016 -12.766 27.741 1.00 85.06 528 ALA A O 1
ATOM 3972 N N . LEU A 1 529 ? -29.937 -14.230 29.058 1.00 81.81 529 LEU A N 1
ATOM 3973 C CA . LEU A 1 529 ? -28.592 -13.655 29.003 1.00 81.81 529 LEU A CA 1
ATOM 3974 C C . LEU A 1 529 ? -27.931 -13.807 27.622 1.00 81.81 529 LEU A C 1
ATOM 3976 O O . LEU A 1 529 ? -27.322 -12.859 27.115 1.00 81.81 529 LEU A O 1
ATOM 3980 N N . TYR A 1 530 ? -28.048 -14.980 26.994 1.00 82.56 530 TYR A N 1
ATOM 3981 C CA . TYR A 1 530 ? -27.453 -15.240 25.678 1.00 82.56 530 TYR A CA 1
ATOM 3982 C C . TYR A 1 530 ? -28.189 -14.495 24.561 1.00 82.56 530 TYR A C 1
ATOM 3984 O O . TYR A 1 530 ? -27.530 -13.916 23.697 1.00 82.56 530 TYR A O 1
ATOM 3992 N N . ASP A 1 531 ? -29.520 -14.385 24.627 1.00 85.81 531 ASP A N 1
ATOM 3993 C CA . ASP A 1 531 ? -30.295 -13.551 23.696 1.00 85.81 531 ASP A CA 1
ATOM 3994 C C . ASP A 1 531 ? -29.923 -12.064 23.817 1.00 85.81 531 ASP A C 1
ATOM 3996 O O . ASP A 1 531 ? -29.799 -11.361 22.808 1.00 85.81 531 ASP A O 1
ATOM 4000 N N . ALA A 1 532 ? -29.682 -11.573 25.039 1.00 86.88 532 ALA A N 1
ATOM 4001 C CA . ALA A 1 532 ? -29.203 -10.212 25.268 1.00 86.88 532 ALA A CA 1
ATOM 4002 C C . ALA A 1 532 ? -27.806 -9.980 24.665 1.00 86.88 532 ALA A C 1
ATOM 4004 O O . ALA A 1 532 ? -27.575 -8.948 24.024 1.00 86.88 532 ALA A O 1
ATOM 4005 N N . MET A 1 533 ? -26.885 -10.943 24.798 1.00 84.31 533 MET A N 1
ATOM 4006 C CA . MET A 1 533 ? -25.569 -10.886 24.149 1.00 84.31 533 MET A CA 1
ATOM 4007 C C . MET A 1 533 ? -25.669 -10.956 22.619 1.00 84.31 533 MET A C 1
ATOM 4009 O O . MET A 1 533 ? -25.046 -10.141 21.936 1.00 84.31 533 MET A O 1
ATOM 4013 N N . TRP A 1 534 ? -26.471 -11.875 22.074 1.00 84.69 534 TRP A N 1
ATOM 4014 C CA . TRP A 1 534 ? -26.701 -12.028 20.634 1.00 84.69 534 TRP A CA 1
ATOM 4015 C C . TRP A 1 534 ? -27.253 -10.739 20.018 1.00 84.69 534 TRP A C 1
ATOM 4017 O O . TRP A 1 534 ? -26.674 -10.201 19.073 1.00 84.69 534 TRP A O 1
ATOM 4027 N N . ASN A 1 535 ? -28.316 -10.178 20.599 1.00 88.75 535 ASN A N 1
ATOM 4028 C CA . ASN A 1 535 ? -28.925 -8.946 20.103 1.00 88.75 535 ASN A CA 1
ATOM 4029 C C . ASN A 1 535 ? -28.010 -7.724 20.275 1.00 88.75 535 ASN A C 1
ATOM 4031 O O . ASN A 1 535 ? -27.993 -6.857 19.401 1.00 88.75 535 ASN A O 1
ATOM 4035 N N . SER A 1 536 ? -27.182 -7.676 21.323 1.00 89.06 536 SER A N 1
ATOM 4036 C CA . SER A 1 536 ? -26.145 -6.643 21.472 1.00 89.06 536 SER A CA 1
ATOM 4037 C C . SER A 1 536 ? -25.075 -6.742 20.375 1.00 89.06 536 SER A C 1
ATOM 4039 O O . SER A 1 536 ? -24.701 -5.732 19.782 1.00 89.06 536 SER A O 1
ATOM 4041 N N . LEU A 1 537 ? -24.621 -7.956 20.039 1.00 84.19 537 LEU A N 1
ATOM 4042 C CA . LEU A 1 537 ? -23.676 -8.197 18.941 1.00 84.19 537 LEU A CA 1
ATOM 4043 C C . LEU A 1 537 ? -24.286 -7.872 17.572 1.00 84.19 537 LEU A C 1
ATOM 4045 O O . LEU A 1 537 ? -23.606 -7.276 16.738 1.00 84.19 537 LEU A O 1
ATOM 4049 N N . LYS A 1 538 ? -25.566 -8.202 17.348 1.00 85.56 538 LYS A N 1
ATOM 4050 C CA . LYS A 1 538 ? -26.305 -7.818 16.136 1.00 85.56 538 LYS A CA 1
ATOM 4051 C C . LYS A 1 538 ? -26.482 -6.309 16.016 1.00 85.56 538 LYS A C 1
ATOM 4053 O O . LYS A 1 538 ? -26.272 -5.779 14.931 1.00 85.56 538 LYS A O 1
ATOM 4058 N N . HIS A 1 539 ? -26.776 -5.606 17.109 1.00 87.38 539 HIS A N 1
ATOM 4059 C CA . HIS A 1 539 ? -26.871 -4.144 17.099 1.00 87.38 539 HIS A CA 1
ATOM 4060 C C . HIS A 1 539 ? -25.522 -3.458 16.816 1.00 87.38 539 HIS A C 1
ATOM 4062 O O . HIS A 1 539 ? -25.491 -2.335 16.323 1.00 87.38 539 HIS A O 1
ATOM 4068 N N . LEU A 1 540 ? -24.405 -4.143 17.083 1.00 83.62 540 LEU A N 1
ATOM 4069 C CA . LEU A 1 540 ? -23.047 -3.706 16.750 1.00 83.62 540 LEU A CA 1
ATOM 4070 C C . LEU A 1 540 ? -22.538 -4.221 15.389 1.00 83.62 540 LEU A C 1
ATOM 4072 O O . LEU A 1 540 ? -21.441 -3.844 14.966 1.00 83.62 540 LEU A O 1
ATOM 4076 N N . GLN A 1 541 ? -23.298 -5.061 14.680 1.00 81.06 541 GLN A N 1
ATOM 4077 C CA . GLN A 1 541 ? -22.899 -5.596 13.379 1.00 81.06 541 GLN A CA 1
ATOM 4078 C C . GLN A 1 541 ? -22.993 -4.492 12.310 1.00 81.06 541 GLN A C 1
ATOM 4080 O O . GLN A 1 541 ? -24.037 -3.880 12.117 1.00 81.06 541 GLN A O 1
ATOM 4085 N N . GLY A 1 542 ? -21.883 -4.213 11.618 1.00 70.62 542 GLY A N 1
ATOM 4086 C CA . GLY A 1 542 ? -21.793 -3.132 10.623 1.00 70.62 542 GLY A CA 1
ATOM 4087 C C . GLY A 1 542 ? -21.644 -1.716 11.202 1.00 70.62 542 GLY A C 1
ATOM 4088 O O . GLY A 1 542 ? -21.393 -0.780 10.445 1.00 70.62 542 GLY A O 1
ATOM 4089 N N . VAL A 1 543 ? -21.732 -1.546 12.527 1.00 75.88 543 VAL A N 1
ATOM 4090 C CA . VAL A 1 543 ? -21.474 -0.262 13.200 1.00 75.88 543 VAL A CA 1
ATOM 4091 C C . VAL A 1 543 ? -20.014 0.143 13.023 1.00 75.88 543 VAL A C 1
ATOM 4093 O O . VAL A 1 543 ? -19.113 -0.692 13.123 1.00 75.88 543 VAL A O 1
ATOM 4096 N N . GLN A 1 544 ? -19.783 1.430 12.797 1.00 66.00 544 GLN A N 1
ATOM 4097 C CA . GLN A 1 544 ? -18.455 2.007 12.630 1.00 66.00 544 GLN A CA 1
ATOM 4098 C C . GLN A 1 544 ? -18.021 2.796 13.884 1.00 66.00 544 GLN A C 1
ATOM 4100 O O . GLN A 1 544 ? -18.847 3.160 14.724 1.00 66.00 544 GLN A O 1
ATOM 4105 N N . GLY A 1 545 ? -16.715 3.015 14.025 1.00 67.38 545 GLY A N 1
ATOM 4106 C CA . GLY A 1 545 ? -16.041 3.369 15.277 1.00 67.38 545 GLY A CA 1
ATOM 4107 C C . GLY A 1 545 ? -15.636 2.154 16.135 1.00 67.38 545 GLY A C 1
ATOM 4108 O O . GLY A 1 545 ? -15.922 0.987 15.833 1.00 67.38 545 GLY A O 1
ATOM 4109 N N . ARG A 1 546 ? -14.983 2.426 17.271 1.00 75.69 546 ARG A N 1
ATOM 4110 C CA . ARG A 1 546 ? -14.787 1.401 18.309 1.00 75.69 546 ARG A CA 1
ATOM 4111 C C . ARG A 1 546 ? -16.157 0.980 18.852 1.00 75.69 546 ARG A C 1
ATOM 4113 O O . ARG A 1 546 ? -17.136 1.705 18.710 1.00 75.69 546 ARG A O 1
ATOM 4120 N N . ARG A 1 547 ? -16.263 -0.197 19.457 1.00 80.12 547 ARG A N 1
ATOM 4121 C CA . ARG A 1 547 ? -17.519 -0.786 19.943 1.00 80.12 547 ARG A CA 1
ATOM 4122 C C . ARG A 1 547 ? -17.311 -1.514 21.271 1.00 80.12 547 ARG A C 1
ATOM 4124 O O . ARG A 1 547 ? -16.237 -2.071 21.508 1.00 80.12 547 ARG A O 1
ATOM 4131 N N . ALA A 1 548 ? -18.344 -1.582 22.105 1.00 83.31 548 ALA A N 1
ATOM 4132 C CA . ALA A 1 548 ? -18.314 -2.376 23.332 1.00 83.31 548 ALA A CA 1
ATOM 4133 C C . ALA A 1 548 ? -19.694 -2.905 23.740 1.00 83.31 548 ALA A C 1
ATOM 4135 O O . ALA A 1 548 ? -20.715 -2.309 23.411 1.00 83.31 548 ALA A O 1
ATOM 4136 N N . ILE A 1 549 ? -19.712 -3.994 24.504 1.00 85.00 549 ILE A N 1
ATOM 4137 C CA . ILE A 1 549 ? -20.877 -4.491 25.239 1.00 85.00 549 ILE A CA 1
ATOM 4138 C C . ILE A 1 549 ? -20.513 -4.469 26.724 1.00 85.00 549 ILE A C 1
ATOM 4140 O O . ILE A 1 549 ? -19.524 -5.088 27.121 1.00 85.00 549 ILE A O 1
ATOM 4144 N N . VAL A 1 550 ? -21.301 -3.745 27.518 1.00 87.00 550 VAL A N 1
ATOM 4145 C CA . VAL A 1 550 ? -21.161 -3.608 28.975 1.00 87.00 550 VAL A CA 1
ATOM 4146 C C . VAL A 1 550 ? -22.353 -4.313 29.611 1.00 87.00 550 VAL A C 1
ATOM 4148 O O . VAL A 1 550 ? -23.458 -3.778 29.610 1.00 87.00 550 VAL A O 1
ATOM 4151 N N . LEU A 1 551 ? -22.142 -5.534 30.095 1.00 84.81 551 LEU A N 1
ATOM 4152 C CA . LEU A 1 551 ? -23.192 -6.423 30.586 1.00 84.81 551 LEU A CA 1
ATOM 4153 C C . LEU A 1 551 ? -23.152 -6.513 32.116 1.00 84.81 551 LEU A C 1
ATOM 4155 O O . LEU A 1 551 ? -22.120 -6.867 32.682 1.00 84.81 551 LEU A O 1
ATOM 4159 N N . LEU A 1 552 ? -24.274 -6.212 32.771 1.00 85.19 552 LEU A N 1
ATOM 4160 C CA . LEU A 1 552 ? -24.479 -6.344 34.217 1.00 85.19 552 LEU A CA 1
ATOM 4161 C C . LEU A 1 552 ? -25.494 -7.460 34.455 1.00 85.19 552 LEU A C 1
ATOM 4163 O O . LEU A 1 552 ? -26.599 -7.357 33.933 1.00 85.19 552 LEU A O 1
ATOM 4167 N N . SER A 1 553 ? -25.145 -8.486 35.235 1.00 82.00 553 SER A N 1
ATOM 4168 C CA . SER A 1 553 ? -26.019 -9.626 35.564 1.00 82.00 553 SER A CA 1
ATOM 4169 C C . SER A 1 553 ? -25.584 -10.298 36.878 1.00 82.00 553 SER A C 1
ATOM 4171 O O . SER A 1 553 ? -24.492 -10.029 37.388 1.00 82.00 553 SER A O 1
ATOM 4173 N N . ASP A 1 554 ? -26.404 -11.190 37.439 1.00 73.12 554 ASP A N 1
ATOM 4174 C CA . ASP A 1 554 ? -25.933 -12.170 38.433 1.00 73.12 554 ASP A CA 1
ATOM 4175 C C . ASP A 1 554 ? -25.207 -13.375 37.788 1.00 73.12 554 ASP A C 1
ATOM 4177 O O . ASP A 1 554 ? -24.529 -14.143 38.477 1.00 73.12 554 ASP A O 1
ATOM 4181 N N . GLY A 1 555 ? -25.254 -13.475 36.454 1.00 64.00 555 GLY A N 1
ATOM 4182 C CA . GLY A 1 555 ? -24.442 -14.374 35.640 1.00 64.00 555 GLY A CA 1
ATOM 4183 C C . GLY A 1 555 ? -25.078 -15.727 35.326 1.00 64.00 555 GLY A C 1
ATOM 4184 O O . GLY A 1 555 ? -24.343 -16.639 34.941 1.00 64.00 555 GLY A O 1
ATOM 4185 N N . LYS A 1 556 ? -26.399 -15.883 35.484 1.00 66.06 556 LYS A N 1
ATOM 4186 C CA . LYS A 1 556 ? -27.123 -17.114 35.128 1.00 66.06 556 LYS A CA 1
ATOM 4187 C C . LYS A 1 556 ? -28.189 -16.876 34.060 1.00 66.06 556 LYS A C 1
ATOM 4189 O O . LYS A 1 556 ? -29.118 -16.110 34.280 1.00 66.06 556 LYS A O 1
ATOM 4194 N N . ASP A 1 557 ? -28.091 -17.597 32.945 1.00 66.38 557 ASP A N 1
ATOM 4195 C CA . ASP A 1 557 ? -29.266 -17.895 32.114 1.00 66.38 557 ASP A CA 1
ATOM 4196 C C . ASP A 1 557 ? -30.157 -18.903 32.870 1.00 66.38 557 ASP A C 1
ATOM 4198 O O . ASP A 1 557 ? -29.635 -19.707 33.649 1.00 66.38 557 ASP A O 1
ATOM 4202 N N . GLU A 1 558 ? -31.481 -18.867 32.689 1.00 65.94 558 GLU A N 1
ATOM 4203 C CA . GLU A 1 558 ? -32.389 -19.826 33.343 1.00 65.94 558 GLU A CA 1
ATOM 4204 C C . GLU A 1 558 ? -32.793 -20.982 32.409 1.00 65.94 558 GLU A C 1
ATOM 4206 O O . GLU A 1 558 ? -33.837 -20.959 31.756 1.00 65.94 558 GLU A O 1
ATOM 4211 N N . ASP A 1 559 ? -31.989 -22.047 32.417 1.00 53.00 559 ASP A N 1
ATOM 4212 C CA . ASP A 1 559 ? -32.155 -23.293 31.651 1.00 53.00 559 ASP A CA 1
ATOM 4213 C C . ASP A 1 559 ? -32.848 -24.427 32.449 1.00 53.00 559 ASP A C 1
ATOM 4215 O O . ASP A 1 559 ? -32.651 -25.621 32.209 1.00 53.00 559 ASP A O 1
ATOM 4219 N N . ASN A 1 560 ? -33.690 -24.063 33.423 1.00 47.03 560 ASN A N 1
ATOM 4220 C CA . ASN A 1 560 ? -34.256 -24.984 34.413 1.00 47.03 560 ASN A CA 1
ATOM 4221 C C . ASN A 1 560 ? -35.334 -25.940 33.824 1.00 47.03 560 ASN A C 1
ATOM 4223 O O . ASN A 1 560 ? -36.386 -25.467 33.371 1.00 47.03 560 ASN A O 1
ATOM 4227 N N . PRO A 1 561 ? -35.154 -27.280 33.868 1.00 37.56 561 PRO A N 1
ATOM 4228 C CA . PRO A 1 561 ? -36.080 -28.227 33.242 1.00 37.56 561 PRO A CA 1
ATOM 4229 C C . PRO A 1 561 ? -37.503 -28.182 33.821 1.00 37.56 561 PRO A C 1
ATOM 4231 O O . PRO A 1 561 ? -37.730 -28.506 34.986 1.00 37.56 561 PRO A O 1
ATOM 4234 N N . GLY A 1 562 ? -38.484 -27.853 32.975 1.00 50.53 562 GLY A N 1
ATOM 4235 C CA . GLY A 1 562 ? -39.913 -27.865 33.322 1.00 50.53 562 GLY A CA 1
ATOM 4236 C C . GLY A 1 562 ? -40.611 -26.503 33.269 1.00 50.53 562 GLY A C 1
ATOM 4237 O O . GLY A 1 562 ? -41.831 -26.458 33.416 1.00 50.53 562 GLY A O 1
ATOM 4238 N N . MET A 1 563 ? -39.883 -25.414 33.009 1.00 47.81 563 MET A N 1
ATOM 4239 C CA . MET A 1 563 ? -40.472 -24.151 32.542 1.00 47.81 563 MET A CA 1
ATOM 4240 C C . MET A 1 563 ? -40.296 -23.986 31.022 1.00 47.81 563 MET A C 1
ATOM 4242 O O . MET A 1 563 ? -39.635 -24.792 30.366 1.00 47.81 563 MET A O 1
ATOM 4246 N N . ALA A 1 564 ? -40.907 -22.943 30.454 1.00 48.72 564 ALA A N 1
ATOM 4247 C CA . ALA A 1 564 ? -40.577 -22.466 29.108 1.00 48.72 564 ALA A CA 1
ATOM 4248 C C . ALA A 1 564 ? -39.087 -22.039 29.036 1.00 48.72 564 ALA A C 1
ATOM 4250 O O . ALA A 1 564 ? -38.525 -21.695 30.079 1.00 48.72 564 ALA A O 1
ATOM 4251 N N . PRO A 1 565 ? -38.440 -22.044 27.852 1.00 54.50 565 PRO A N 1
ATOM 4252 C CA . PRO A 1 565 ? -37.011 -21.731 27.729 1.00 54.50 565 PRO A CA 1
ATOM 4253 C C . PRO A 1 565 ? -36.663 -20.309 28.196 1.00 54.50 565 PRO A C 1
ATOM 4255 O O . PRO A 1 565 ? -37.501 -19.406 28.103 1.00 54.50 565 PRO A O 1
ATOM 4258 N N . GLY A 1 566 ? -35.440 -20.140 28.711 1.00 64.88 566 GLY A N 1
ATOM 4259 C CA . GLY A 1 566 ? -34.786 -18.853 28.974 1.00 64.88 566 GLY A CA 1
ATOM 4260 C C . GLY A 1 566 ? -34.353 -18.193 27.663 1.00 64.88 566 GLY A C 1
ATOM 4261 O O . GLY A 1 566 ? -35.212 -17.794 26.878 1.00 64.88 566 GLY A O 1
ATOM 4262 N N . SER A 1 567 ? -33.045 -18.113 27.397 1.00 77.12 567 SER A N 1
ATOM 4263 C CA . SER A 1 567 ? -32.565 -17.709 26.067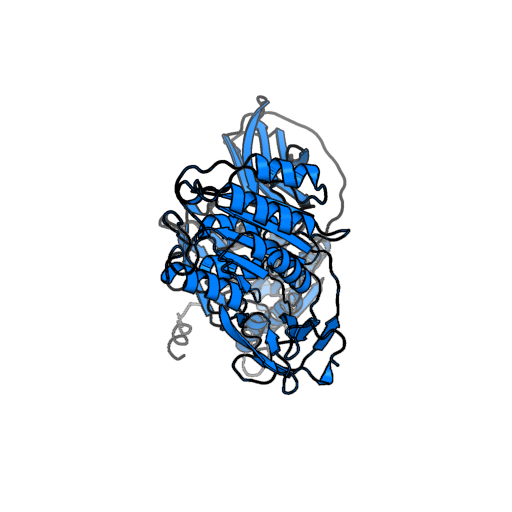 1.00 77.12 567 SER A CA 1
ATOM 4264 C C . SER A 1 567 ? -32.995 -18.688 24.965 1.00 77.12 567 SER A C 1
ATOM 4266 O O . SER A 1 567 ? -33.075 -19.900 25.177 1.00 77.12 567 SER A O 1
ATOM 4268 N N . GLN A 1 568 ? -33.228 -18.166 23.759 1.00 81.50 568 GLN A N 1
ATOM 4269 C CA . GLN A 1 568 ? -33.433 -18.960 22.544 1.00 81.50 568 GLN A CA 1
ATOM 4270 C C . GLN A 1 568 ? -32.106 -19.357 21.880 1.00 81.50 568 GLN A C 1
ATOM 4272 O O . GLN A 1 568 ? -32.033 -20.430 21.286 1.00 81.50 568 GLN A O 1
ATOM 4277 N N . HIS A 1 569 ? -31.069 -18.519 21.989 1.00 81.44 569 HIS A N 1
ATOM 4278 C CA . HIS A 1 569 ? -29.727 -18.803 21.472 1.00 81.44 569 HIS A CA 1
ATOM 4279 C C . HIS A 1 569 ? -28.837 -19.467 22.529 1.00 81.44 569 HIS A C 1
ATOM 4281 O O . HIS A 1 569 ? -28.877 -19.137 23.715 1.00 81.44 569 HIS A O 1
ATOM 4287 N N . THR A 1 570 ? -27.961 -20.356 22.074 1.00 79.69 570 THR A N 1
ATOM 4288 C CA . THR A 1 570 ? -26.908 -20.985 22.881 1.00 79.69 570 THR A CA 1
ATOM 4289 C C . THR A 1 570 ? -25.670 -20.094 23.034 1.00 79.69 570 THR A C 1
ATOM 4291 O O . THR A 1 570 ? -25.420 -19.174 22.247 1.00 79.69 570 THR A O 1
ATOM 4294 N N . PHE A 1 571 ? -24.827 -20.408 24.022 1.00 71.44 571 PHE A N 1
ATOM 4295 C CA . PHE A 1 571 ? -23.513 -19.777 24.173 1.00 71.44 571 PHE A CA 1
ATOM 4296 C C . PHE A 1 571 ? -22.620 -19.998 22.938 1.00 71.44 571 PHE A C 1
ATOM 4298 O O . PHE A 1 571 ? -21.909 -19.086 22.514 1.00 71.44 571 PHE A O 1
ATOM 4305 N N . GLU A 1 572 ? -22.687 -21.180 22.324 1.00 71.50 572 GLU A N 1
ATOM 4306 C CA . GLU A 1 572 ? -21.981 -21.545 21.095 1.00 71.50 572 GLU A CA 1
ATOM 4307 C C . GLU A 1 572 ? -22.389 -20.670 19.900 1.00 71.50 572 GLU A C 1
ATOM 4309 O O . GLU A 1 572 ? -21.518 -20.208 19.160 1.00 71.50 572 GLU A O 1
ATOM 4314 N N . GLU A 1 573 ? -23.682 -20.381 19.731 1.00 76.31 573 GLU A N 1
ATOM 4315 C CA . GLU A 1 573 ? -24.179 -19.483 18.680 1.00 76.31 573 GLU A CA 1
ATOM 4316 C C . GLU A 1 573 ? -23.736 -18.036 18.921 1.00 76.31 573 GLU A C 1
ATOM 4318 O O . GLU A 1 573 ? -23.236 -17.384 18.002 1.00 76.31 573 GLU A O 1
ATOM 4323 N N . VAL A 1 574 ? -23.818 -17.543 20.164 1.00 73.44 574 VAL A N 1
ATOM 4324 C CA . VAL A 1 574 ? -23.242 -16.240 20.545 1.00 73.44 574 VAL A CA 1
ATOM 4325 C C . VAL A 1 574 ? -21.745 -16.196 20.212 1.00 73.44 574 VAL A C 1
ATOM 4327 O O . VAL A 1 574 ? -21.261 -15.203 19.664 1.00 73.44 574 VAL A O 1
ATOM 4330 N N . LEU A 1 575 ? -21.007 -17.279 20.472 1.00 66.75 575 LEU A N 1
ATOM 4331 C CA . LEU A 1 575 ? -19.580 -17.388 20.170 1.00 66.75 575 LEU A CA 1
ATOM 4332 C C . LEU A 1 575 ? -19.300 -17.384 18.657 1.00 66.75 575 LEU A C 1
ATOM 4334 O O . LEU A 1 575 ? -18.362 -16.719 18.211 1.00 66.75 575 LEU A O 1
ATOM 4338 N N . GLU A 1 576 ? -20.108 -18.067 17.849 1.00 67.06 576 GLU A N 1
ATOM 4339 C CA . GLU A 1 576 ? -20.003 -18.037 16.386 1.00 67.06 576 GLU A CA 1
ATOM 4340 C C . GLU A 1 576 ? -20.336 -16.651 15.817 1.00 67.06 576 GLU A C 1
ATOM 4342 O O . GLU A 1 576 ? -19.572 -16.116 15.008 1.00 67.06 576 GLU A O 1
ATOM 4347 N N . LEU A 1 577 ? -21.391 -16.000 16.320 1.00 67.44 577 LEU A N 1
ATOM 4348 C CA . LEU A 1 577 ? -21.692 -14.613 15.979 1.00 67.44 577 LEU A CA 1
ATOM 4349 C C . LEU A 1 577 ? -20.514 -13.698 16.323 1.00 67.44 577 LEU A C 1
ATOM 4351 O O . LEU A 1 577 ? -20.140 -12.880 15.479 1.00 67.44 577 LEU A O 1
ATOM 4355 N N . THR A 1 578 ? -19.864 -13.867 17.488 1.00 61.53 578 THR A N 1
ATOM 4356 C CA . THR A 1 578 ? -18.667 -13.068 17.799 1.00 61.53 578 THR A CA 1
ATOM 4357 C C . THR A 1 578 ? -17.587 -13.213 16.728 1.00 61.53 578 THR A C 1
ATOM 4359 O O . THR A 1 578 ? -17.053 -12.181 16.322 1.00 61.53 578 THR A O 1
ATOM 4362 N N . ARG A 1 579 ? -17.335 -14.410 16.166 1.00 58.28 579 ARG A N 1
ATOM 4363 C CA . ARG A 1 579 ? -16.350 -14.585 15.074 1.00 58.28 579 ARG A CA 1
ATOM 4364 C C . ARG A 1 579 ? -16.679 -13.705 13.868 1.00 58.28 579 ARG A C 1
ATOM 4366 O O . ARG A 1 579 ? -15.799 -13.012 13.370 1.00 58.28 579 ARG A O 1
ATOM 4373 N N . THR A 1 580 ? -17.944 -13.688 13.439 1.00 58.12 580 THR A N 1
ATOM 4374 C CA . THR A 1 580 ? -18.393 -12.881 12.284 1.00 58.12 580 THR A CA 1
ATOM 4375 C C . THR A 1 580 ? -18.396 -11.371 12.548 1.00 58.12 580 THR A C 1
ATOM 4377 O O . THR A 1 580 ? -18.307 -10.585 11.609 1.00 58.12 580 THR A O 1
ATOM 4380 N N . VAL A 1 581 ? -18.473 -10.950 13.817 1.00 49.94 581 VAL A N 1
ATOM 4381 C CA . VAL A 1 581 ? -18.444 -9.534 14.228 1.00 49.94 581 VAL A CA 1
ATOM 4382 C C . VAL A 1 581 ? -17.016 -9.053 14.562 1.00 49.94 581 VAL A C 1
ATOM 4384 O O . VAL A 1 581 ? -16.769 -7.845 14.553 1.00 49.94 581 VAL A O 1
ATOM 4387 N N . GLY A 1 582 ? -16.069 -9.975 14.797 1.00 48.00 582 GLY A N 1
ATOM 4388 C CA . GLY A 1 582 ? -14.637 -9.708 15.016 1.00 48.00 582 GLY A CA 1
ATOM 4389 C C . GLY A 1 582 ? -14.105 -9.983 16.434 1.00 48.00 582 GLY A C 1
ATOM 4390 O O . GLY A 1 582 ? -13.053 -9.462 16.798 1.00 48.00 582 GLY A O 1
ATOM 4391 N N . ALA A 1 583 ? -14.817 -10.763 17.251 1.00 42.81 583 ALA A N 1
ATOM 4392 C CA . ALA A 1 583 ? -14.476 -11.080 18.639 1.00 42.81 583 ALA A CA 1
ATOM 4393 C C . ALA A 1 583 ? -14.511 -12.587 18.936 1.00 42.81 583 ALA A C 1
ATOM 4395 O O . ALA A 1 583 ? -15.052 -13.390 18.187 1.00 42.81 583 ALA A O 1
ATOM 4396 N N . ILE A 1 584 ? -13.966 -12.943 20.097 1.00 41.72 584 ILE A N 1
ATOM 4397 C CA . ILE A 1 584 ? -14.274 -14.142 20.891 1.00 41.72 584 ILE A CA 1
ATOM 4398 C C . ILE A 1 584 ? -14.105 -13.678 22.346 1.00 41.72 584 ILE A C 1
ATOM 4400 O O . ILE A 1 584 ? -13.205 -12.881 22.594 1.00 41.72 584 ILE A O 1
ATOM 4404 N N . ALA A 1 585 ? -14.870 -14.142 23.339 1.00 38.38 585 ALA A N 1
ATOM 4405 C CA . ALA A 1 585 ? -14.744 -13.617 24.716 1.00 38.38 585 ALA A CA 1
ATOM 4406 C C . ALA A 1 585 ? -13.319 -13.725 25.331 1.00 38.38 585 ALA A C 1
ATOM 4408 O O . ALA A 1 585 ? -12.961 -12.930 26.194 1.00 38.38 585 ALA A O 1
ATOM 4409 N N . LYS A 1 586 ? -12.480 -14.660 24.850 1.00 36.81 586 LYS A N 1
ATOM 4410 C CA . LYS A 1 586 ? -11.046 -14.802 25.201 1.00 36.81 586 LYS A CA 1
ATOM 4411 C C . LYS A 1 586 ? -10.056 -14.174 24.200 1.00 36.81 586 LYS A C 1
ATOM 4413 O O . LYS A 1 586 ? -8.855 -14.234 24.432 1.00 36.81 586 LYS A O 1
ATOM 4418 N N . VAL A 1 587 ? -10.540 -13.612 23.090 1.00 44.69 587 VAL A N 1
ATOM 4419 C CA . VAL A 1 587 ? -9.746 -13.075 21.955 1.00 44.69 587 VAL A CA 1
ATOM 4420 C C . VAL A 1 587 ? -10.233 -11.659 21.559 1.00 44.69 587 VAL A C 1
ATOM 4422 O O . VAL A 1 587 ? -9.838 -11.105 20.544 1.00 44.69 587 VAL A O 1
ATOM 4425 N N . SER A 1 588 ? -11.085 -11.033 22.377 1.00 52.50 588 SER A N 1
ATOM 4426 C CA . SER A 1 588 ? -11.516 -9.627 22.278 1.00 52.50 588 SER A CA 1
ATOM 4427 C C . SER A 1 588 ? -10.739 -8.690 23.214 1.00 52.50 588 SER A C 1
ATOM 4429 O O . SER A 1 588 ? -10.914 -7.473 23.174 1.00 52.50 588 SER A O 1
ATOM 4431 N N . GLY A 1 589 ? -9.914 -9.252 24.105 1.00 57.09 589 GLY A N 1
ATOM 4432 C CA . GLY A 1 589 ? -9.330 -8.536 25.243 1.00 57.09 589 GLY A CA 1
ATOM 4433 C C . GLY A 1 589 ? -10.343 -8.153 26.336 1.00 57.09 589 GLY A C 1
ATOM 4434 O O . GLY A 1 589 ? -10.031 -7.305 27.174 1.00 57.09 589 GLY A O 1
ATOM 4435 N N . GLY A 1 590 ? -11.547 -8.740 26.311 1.00 62.81 590 GLY A N 1
ATOM 4436 C CA . GLY A 1 590 ? -12.610 -8.510 27.291 1.00 62.81 590 GLY A CA 1
ATOM 4437 C C . GLY A 1 590 ? -12.233 -8.896 28.726 1.00 62.81 590 GLY A C 1
ATOM 4438 O O . GLY A 1 590 ? -11.301 -9.666 28.958 1.00 62.81 590 GLY A O 1
ATOM 4439 N N . GLN A 1 591 ? -12.962 -8.346 29.698 1.00 64.25 591 GLN A N 1
ATOM 4440 C CA . GLN A 1 591 ? -12.686 -8.515 31.129 1.00 64.25 591 GLN A CA 1
ATOM 4441 C C . GLN A 1 591 ? -13.960 -8.868 31.903 1.00 64.25 591 GLN A C 1
ATOM 4443 O O . GLN A 1 591 ? -15.060 -8.474 31.514 1.00 64.25 591 GLN A O 1
ATOM 4448 N N . VAL A 1 592 ? -13.800 -9.606 33.005 1.00 62.22 592 VAL A N 1
ATOM 4449 C CA . VAL A 1 592 ? -14.889 -9.968 33.924 1.00 62.22 592 VAL A CA 1
ATOM 4450 C C . VAL A 1 592 ? -14.559 -9.438 35.311 1.00 62.22 592 VAL A C 1
ATOM 4452 O O . VAL A 1 592 ? -13.489 -9.729 35.854 1.00 62.22 592 VAL A O 1
ATOM 4455 N N . PHE A 1 593 ? -15.485 -8.685 35.888 1.00 66.75 593 PHE A N 1
ATOM 4456 C CA . PHE A 1 593 ? -15.391 -8.151 37.239 1.00 66.75 593 PHE A CA 1
ATOM 4457 C C . PHE A 1 593 ? -16.485 -8.775 38.108 1.00 66.75 593 PHE A C 1
ATOM 4459 O O . PHE A 1 593 ? -17.569 -9.091 37.618 1.00 66.75 593 PHE A O 1
ATOM 4466 N N . TYR A 1 594 ? -16.193 -8.967 39.394 1.00 65.00 594 TYR A N 1
ATOM 4467 C CA . TYR A 1 594 ? -17.133 -9.533 40.358 1.00 65.00 594 TYR A CA 1
ATOM 4468 C C . TYR A 1 594 ? -17.219 -8.627 41.583 1.00 65.00 594 TYR A C 1
ATOM 4470 O O . TYR A 1 594 ? -16.192 -8.338 42.204 1.00 65.00 594 TYR A O 1
ATOM 4478 N N . ALA A 1 595 ? -18.431 -8.219 41.953 1.00 63.28 595 ALA A N 1
ATOM 4479 C CA . ALA A 1 595 ? -18.685 -7.345 43.095 1.00 63.28 595 ALA A CA 1
ATOM 4480 C C . ALA A 1 595 ? -19.584 -8.034 44.129 1.00 63.28 595 ALA A C 1
ATOM 4482 O O . ALA A 1 595 ? -20.533 -8.740 43.780 1.00 63.28 595 ALA A O 1
ATOM 4483 N N . THR A 1 596 ? -19.307 -7.798 45.414 1.00 65.50 596 THR A N 1
ATOM 4484 C CA . THR A 1 596 ? -20.175 -8.227 46.530 1.00 65.50 596 THR A CA 1
ATOM 4485 C C . THR A 1 596 ? -20.835 -7.061 47.265 1.00 65.50 596 THR A C 1
ATOM 4487 O O . THR A 1 596 ? -21.591 -7.281 48.208 1.00 65.50 596 THR A O 1
ATOM 4490 N N . ASN A 1 597 ? -20.541 -5.820 46.868 1.00 64.25 597 ASN A N 1
ATOM 4491 C CA . ASN A 1 597 ? -21.088 -4.595 47.447 1.00 64.25 597 ASN A CA 1
ATOM 4492 C C . ASN A 1 597 ? -20.954 -3.408 46.476 1.00 64.25 597 ASN A C 1
ATOM 4494 O O . ASN A 1 597 ? -20.193 -3.456 45.510 1.00 64.25 597 ASN A O 1
ATOM 4498 N N . GLU A 1 598 ? -21.679 -2.336 46.784 1.00 65.25 598 GLU A N 1
ATOM 4499 C CA . GLU A 1 598 ? -21.769 -1.088 46.018 1.00 65.25 598 GLU A CA 1
ATOM 4500 C C . GLU A 1 598 ? -20.413 -0.418 45.757 1.00 65.25 598 GLU A C 1
ATOM 4502 O O . GLU A 1 598 ? -20.078 -0.117 44.611 1.00 65.25 598 GLU A O 1
ATOM 4507 N N . MET A 1 599 ? -19.578 -0.280 46.792 1.00 68.00 599 MET A N 1
ATOM 4508 C CA . MET A 1 599 ? -18.249 0.330 46.676 1.00 68.00 599 MET A CA 1
ATOM 4509 C C . MET A 1 599 ? -17.326 -0.465 45.740 1.00 68.00 599 MET A C 1
ATOM 4511 O O . MET A 1 599 ? -16.547 0.124 44.993 1.00 68.00 599 MET A O 1
ATOM 4515 N N . GLN A 1 600 ? -17.403 -1.799 45.744 1.00 71.44 600 GLN A N 1
ATOM 4516 C CA . GLN A 1 600 ? -16.676 -2.618 44.770 1.00 71.44 600 GLN A CA 1
ATOM 4517 C C . GLN A 1 600 ? -17.218 -2.440 43.351 1.00 71.44 600 GLN A C 1
ATOM 4519 O O . GLN A 1 600 ? -16.417 -2.369 42.422 1.00 71.44 600 GLN A O 1
ATOM 4524 N N . LEU A 1 601 ? -18.541 -2.352 43.179 1.00 71.19 601 LEU A N 1
ATOM 4525 C CA . LEU A 1 601 ? -19.150 -2.215 41.858 1.00 71.19 601 LEU A CA 1
ATOM 4526 C C . LEU A 1 601 ? -18.780 -0.872 41.210 1.00 71.19 601 LEU A C 1
ATOM 4528 O O . LEU A 1 601 ? -18.245 -0.881 40.106 1.00 71.19 601 LEU A O 1
ATOM 4532 N N . SER A 1 602 ? -18.959 0.259 41.903 1.00 70.94 602 SER A N 1
ATOM 4533 C CA . SER A 1 602 ? -18.621 1.590 41.362 1.00 70.94 602 SER A CA 1
ATOM 4534 C C . SER A 1 602 ? -17.125 1.707 41.000 1.00 70.94 602 SER A C 1
ATOM 4536 O O . SER A 1 602 ? -16.773 2.120 39.893 1.00 70.94 602 SER A O 1
ATOM 4538 N N . ASN A 1 603 ? -16.220 1.194 41.847 1.00 74.62 603 ASN A N 1
ATOM 4539 C CA . ASN A 1 603 ? -14.784 1.131 41.525 1.00 74.62 603 ASN A CA 1
ATOM 4540 C C . ASN A 1 603 ? -14.476 0.268 40.283 1.00 74.62 603 ASN A C 1
ATOM 4542 O O . ASN A 1 603 ? -13.643 0.644 39.457 1.00 74.62 603 ASN A O 1
ATOM 4546 N N . GLN A 1 604 ? -15.147 -0.877 40.120 1.00 76.19 604 GLN A N 1
ATOM 4547 C CA . GLN A 1 604 ? -15.008 -1.719 38.924 1.00 76.19 604 GLN A CA 1
ATOM 4548 C C . GLN A 1 604 ? -15.583 -1.028 37.679 1.00 76.19 604 GLN A C 1
ATOM 4550 O O . GLN A 1 604 ? -15.027 -1.156 36.591 1.00 76.19 604 GLN A O 1
ATOM 4555 N N . PHE A 1 605 ? -16.633 -0.223 37.835 1.00 76.19 605 PHE A N 1
ATOM 4556 C CA . PHE A 1 605 ? -17.201 0.586 36.760 1.00 76.19 605 PHE A CA 1
ATOM 4557 C C . PHE A 1 605 ? -16.272 1.701 36.286 1.00 76.19 605 PHE A C 1
ATOM 4559 O O . PHE A 1 605 ? -16.103 1.870 35.077 1.00 76.19 605 PHE A O 1
ATOM 4566 N N . HIS A 1 606 ? -15.576 2.386 37.195 1.00 77.75 606 HIS A N 1
ATOM 4567 C CA . HIS A 1 606 ? -14.504 3.307 36.813 1.00 77.75 606 HIS A CA 1
ATOM 4568 C C . HIS A 1 606 ? -13.369 2.587 36.055 1.00 77.75 606 HIS A C 1
ATOM 4570 O O . HIS A 1 606 ? -12.886 3.112 35.051 1.00 77.75 606 HIS A O 1
ATOM 4576 N N . GLN A 1 607 ? -13.008 1.352 36.436 1.00 77.19 607 GLN A N 1
ATOM 4577 C CA . GLN A 1 607 ? -12.046 0.531 35.678 1.00 77.19 607 GLN A CA 1
ATOM 4578 C C . GLN A 1 607 ? -12.562 0.102 34.289 1.00 77.19 607 GLN A C 1
ATOM 4580 O O . GLN A 1 607 ? -11.764 -0.012 33.355 1.00 77.19 607 GLN A O 1
ATOM 4585 N N . VAL A 1 608 ? -13.871 -0.101 34.109 1.00 79.44 608 VAL A N 1
ATOM 4586 C CA . VAL A 1 608 ? -14.476 -0.340 32.784 1.00 79.44 608 VAL A CA 1
ATOM 4587 C C . VAL A 1 608 ? -14.427 0.927 31.925 1.00 79.44 608 VAL A C 1
ATOM 4589 O O . VAL A 1 608 ? -13.973 0.865 30.783 1.00 79.44 608 VAL A O 1
ATOM 4592 N N . VAL A 1 609 ? -14.846 2.079 32.460 1.00 79.00 609 VAL A N 1
ATOM 4593 C CA . VAL A 1 609 ? -14.871 3.353 31.719 1.00 79.00 609 VAL A CA 1
ATOM 4594 C C . VAL A 1 609 ? -13.462 3.781 31.303 1.00 79.00 609 VAL A C 1
ATOM 4596 O O . VAL A 1 609 ? -13.241 4.084 30.129 1.00 79.00 609 VAL A O 1
ATOM 4599 N N . GLU A 1 610 ? -12.479 3.728 32.207 1.00 77.44 610 GLU A N 1
ATOM 4600 C CA . GLU A 1 610 ? -11.082 3.998 31.845 1.00 77.44 610 GLU A CA 1
ATOM 4601 C C . GLU A 1 610 ? -10.534 2.970 30.841 1.00 77.44 610 GLU A C 1
ATOM 4603 O O . GLU A 1 610 ? -9.763 3.349 29.968 1.00 77.44 610 GLU A O 1
ATOM 4608 N N . GLY A 1 611 ? -10.995 1.714 30.851 1.00 77.00 611 GLY A N 1
ATOM 4609 C CA . GLY A 1 611 ? -10.615 0.702 29.851 1.00 77.00 611 GLY A CA 1
ATOM 4610 C C . GLY A 1 611 ? -11.182 0.921 28.448 1.00 77.00 611 GLY A C 1
ATOM 4611 O O . GLY A 1 611 ? -10.590 0.479 27.461 1.00 77.00 611 GLY A O 1
ATOM 4612 N N . LEU A 1 612 ? -12.309 1.626 28.334 1.00 77.44 612 LEU A N 1
ATOM 4613 C CA . LEU A 1 612 ? -12.846 2.091 27.052 1.00 77.44 612 LEU A CA 1
ATOM 4614 C C . LEU A 1 612 ? -12.109 3.351 26.561 1.00 77.44 612 LEU A C 1
ATOM 4616 O O . LEU A 1 612 ? -11.922 3.537 25.355 1.00 77.44 612 LEU A O 1
ATOM 4620 N N . ARG A 1 613 ? -11.634 4.191 27.489 1.00 74.00 613 ARG A N 1
ATOM 4621 C CA . ARG A 1 613 ? -10.893 5.433 27.208 1.00 74.00 613 ARG A CA 1
ATOM 4622 C C . ARG A 1 613 ? -9.412 5.210 26.871 1.00 74.00 613 ARG A C 1
ATOM 4624 O O . ARG A 1 613 ? -8.933 5.829 25.927 1.00 74.00 613 ARG A O 1
ATOM 4631 N N . ARG A 1 614 ? -8.709 4.354 27.623 1.00 76.38 614 ARG A N 1
ATOM 4632 C CA . ARG A 1 614 ? -7.255 4.106 27.577 1.00 76.38 614 ARG A CA 1
ATOM 4633 C C . ARG A 1 614 ? -6.934 2.777 26.893 1.00 76.38 614 ARG A C 1
ATOM 4635 O O . ARG A 1 614 ? -6.605 1.775 27.530 1.00 76.38 614 ARG A O 1
ATOM 4642 N N . ARG A 1 615 ? -7.032 2.774 25.567 1.00 81.25 615 ARG A N 1
ATOM 4643 C CA . ARG A 1 615 ? -6.503 1.708 24.702 1.00 81.25 615 ARG A CA 1
ATOM 4644 C C . ARG A 1 615 ? -5.368 2.285 23.867 1.00 81.25 615 ARG A C 1
ATOM 4646 O O . ARG A 1 615 ? -5.367 3.475 23.578 1.00 81.25 615 ARG A O 1
ATOM 4653 N N . TYR A 1 616 ? -4.443 1.434 23.457 1.00 83.75 616 TYR A N 1
ATOM 4654 C CA . TYR A 1 616 ? -3.373 1.756 22.524 1.00 83.75 616 TYR A CA 1
ATOM 4655 C C . TYR A 1 616 ? -3.570 0.980 21.226 1.00 83.75 616 TYR A C 1
ATOM 4657 O O . TYR A 1 616 ? -3.971 -0.185 21.247 1.00 83.75 616 TYR A O 1
ATOM 4665 N N . VAL A 1 617 ? -3.265 1.632 20.111 1.00 84.00 617 VAL A N 1
ATOM 4666 C CA . VAL A 1 617 ? -3.173 1.066 18.769 1.00 84.00 617 VAL A CA 1
ATOM 4667 C C . VAL A 1 617 ? -1.695 0.987 18.410 1.00 84.00 617 VAL A C 1
ATOM 4669 O O . VAL A 1 617 ? -0.989 1.990 18.499 1.00 84.00 617 VAL A O 1
ATOM 4672 N N . LEU A 1 618 ? -1.224 -0.177 17.970 1.00 87.00 618 LEU A N 1
ATOM 4673 C CA . LEU A 1 618 ? 0.067 -0.292 17.294 1.00 87.00 618 LEU A CA 1
ATOM 4674 C C . LEU A 1 618 ? -0.090 -0.940 15.922 1.00 87.00 618 LEU A C 1
ATOM 4676 O O . LEU A 1 618 ? -1.023 -1.714 15.703 1.00 87.00 618 LEU A O 1
ATOM 4680 N N . SER A 1 619 ? 0.837 -0.658 15.014 1.00 86.38 619 SER A N 1
ATOM 4681 C CA . SER A 1 619 ? 1.005 -1.420 13.776 1.00 86.38 619 SER A CA 1
ATOM 4682 C C . SER A 1 619 ? 2.478 -1.732 13.523 1.00 86.38 619 SER A C 1
ATOM 4684 O O . SER A 1 619 ? 3.368 -1.129 14.127 1.00 86.38 619 SER A O 1
ATOM 4686 N N . TYR A 1 620 ? 2.738 -2.723 12.676 1.00 88.69 620 TYR A N 1
ATOM 4687 C CA . TYR A 1 620 ? 4.075 -3.116 12.232 1.00 88.69 620 TYR A CA 1
ATOM 4688 C C . TYR A 1 620 ? 3.999 -3.759 10.844 1.00 88.69 620 TYR A C 1
ATOM 4690 O O . TYR A 1 620 ? 2.926 -4.180 10.420 1.00 88.69 620 TYR A O 1
ATOM 4698 N N . VAL A 1 621 ? 5.129 -3.878 10.143 1.00 89.50 621 VAL A N 1
ATOM 4699 C CA . VAL A 1 621 ? 5.244 -4.760 8.968 1.00 89.50 621 VAL A CA 1
ATOM 4700 C C . VAL A 1 621 ? 5.606 -6.157 9.458 1.00 89.50 621 VAL A C 1
ATOM 4702 O O . VAL A 1 621 ? 6.650 -6.329 10.084 1.00 89.50 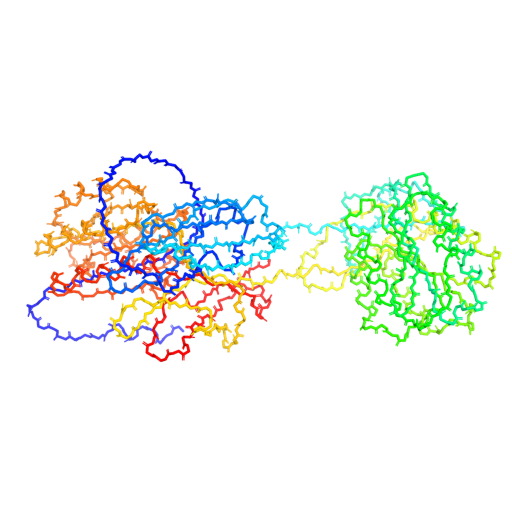621 VAL A O 1
ATOM 4705 N N . SER A 1 622 ? 4.767 -7.156 9.180 1.00 92.50 622 SER A N 1
ATOM 4706 C CA . SER A 1 622 ? 5.074 -8.542 9.539 1.00 92.50 622 SER A CA 1
ATOM 4707 C C . SER A 1 622 ? 6.271 -9.073 8.745 1.00 92.50 622 SER A C 1
ATOM 4709 O O . SER A 1 622 ? 6.316 -8.987 7.517 1.00 92.50 622 SER A O 1
ATOM 4711 N N . THR A 1 623 ? 7.200 -9.733 9.442 1.00 92.56 623 THR A N 1
ATOM 4712 C CA . THR A 1 623 ? 8.300 -10.505 8.834 1.00 92.56 623 THR A CA 1
ATOM 4713 C C . THR A 1 623 ? 7.839 -11.740 8.041 1.00 92.56 623 THR A C 1
ATOM 4715 O O . THR A 1 623 ? 8.659 -12.403 7.411 1.00 92.56 623 THR A O 1
ATOM 4718 N N . ASN A 1 624 ? 6.551 -12.091 8.083 1.00 90.81 624 ASN A N 1
ATOM 4719 C CA . ASN A 1 624 ? 5.957 -13.235 7.396 1.00 90.81 624 ASN A CA 1
ATOM 4720 C C . ASN A 1 624 ? 5.037 -12.744 6.260 1.00 90.81 624 ASN A C 1
ATOM 4722 O O . ASN A 1 624 ? 3.918 -12.290 6.493 1.00 90.81 624 ASN A O 1
ATOM 4726 N N . SER A 1 625 ? 5.480 -12.871 5.010 1.00 87.56 625 SER A N 1
ATOM 4727 C CA . SER A 1 625 ? 4.762 -12.384 3.818 1.00 87.56 625 SER A CA 1
ATOM 4728 C C . SER A 1 625 ? 3.649 -13.311 3.299 1.00 87.56 625 SER A C 1
ATOM 4730 O O . SER A 1 625 ? 3.036 -13.014 2.277 1.00 87.56 625 SER A O 1
ATOM 4732 N N . ASN A 1 626 ? 3.357 -14.433 3.970 1.00 86.75 626 ASN A N 1
ATOM 4733 C CA . ASN A 1 626 ? 2.379 -15.409 3.477 1.00 86.75 626 ASN A CA 1
ATOM 4734 C C . ASN A 1 626 ? 0.923 -14.938 3.657 1.00 86.75 626 ASN A C 1
ATOM 4736 O O . ASN A 1 626 ? 0.377 -15.010 4.760 1.00 86.75 626 ASN A O 1
ATOM 4740 N N . HIS A 1 627 ? 0.287 -14.522 2.561 1.00 85.62 627 HIS A N 1
ATOM 4741 C CA . HIS A 1 627 ? -1.162 -14.294 2.462 1.00 85.62 627 HIS A CA 1
ATOM 4742 C C . HIS A 1 627 ? -1.880 -15.642 2.280 1.00 85.62 627 HIS A C 1
ATOM 4744 O O . HIS A 1 627 ? -1.970 -16.172 1.171 1.00 85.62 627 HIS A O 1
ATOM 4750 N N . ASN A 1 628 ? -2.284 -16.254 3.394 1.00 85.50 628 ASN A N 1
ATOM 4751 C CA . ASN A 1 628 ? -2.778 -17.631 3.455 1.00 85.50 628 ASN A CA 1
ATOM 4752 C C . ASN A 1 628 ? -3.962 -17.849 4.420 1.00 85.50 628 ASN A C 1
ATOM 4754 O O . ASN A 1 628 ? -4.202 -18.993 4.807 1.00 85.50 628 ASN A O 1
ATOM 4758 N N . GLY A 1 629 ? -4.631 -16.786 4.882 1.00 83.44 629 GLY A N 1
ATOM 4759 C CA . GLY A 1 629 ? -5.767 -16.889 5.812 1.00 83.44 629 GLY A CA 1
ATOM 4760 C C . GLY A 1 629 ? -5.428 -17.404 7.220 1.00 83.44 629 GLY A C 1
ATOM 4761 O O . GLY A 1 629 ? -6.314 -17.545 8.061 1.00 83.44 629 GLY A O 1
ATOM 4762 N N . ALA A 1 630 ? -4.161 -17.715 7.521 1.00 87.19 630 ALA A N 1
ATOM 4763 C CA . ALA A 1 630 ? -3.791 -18.359 8.778 1.00 87.19 630 ALA A CA 1
ATOM 4764 C C . ALA A 1 630 ? -3.845 -17.389 9.967 1.00 87.19 630 ALA A C 1
ATOM 4766 O O . ALA A 1 630 ? -3.449 -16.226 9.863 1.00 87.19 630 ALA A O 1
ATOM 4767 N N . TRP A 1 631 ? -4.274 -17.890 11.130 1.00 87.00 631 TRP A N 1
ATOM 4768 C CA . TRP A 1 631 ? -4.145 -17.158 12.389 1.00 87.00 631 TRP A CA 1
ATOM 4769 C C . TRP A 1 631 ? -2.676 -17.050 12.800 1.00 87.00 631 TRP A C 1
ATOM 4771 O O . TRP A 1 631 ? -1.989 -18.065 12.925 1.00 87.00 631 TRP A O 1
ATOM 4781 N N . ARG A 1 632 ? -2.237 -15.824 13.074 1.00 90.06 632 ARG A N 1
ATOM 4782 C CA . ARG A 1 632 ? -0.911 -15.470 13.578 1.00 90.06 632 ARG A CA 1
ATOM 4783 C C . ARG A 1 632 ? -1.050 -14.923 14.986 1.00 90.06 632 ARG A C 1
ATOM 4785 O O . ARG A 1 632 ? -1.848 -14.013 15.230 1.00 90.06 632 ARG A O 1
ATOM 4792 N N . LYS A 1 633 ? -0.306 -15.484 15.934 1.00 92.69 633 LYS A N 1
ATOM 4793 C CA . LYS A 1 633 ? -0.356 -15.088 17.341 1.00 92.69 633 LYS A CA 1
ATOM 4794 C C . LYS A 1 633 ? 0.517 -13.858 17.559 1.00 92.69 633 LYS A C 1
ATOM 4796 O O . LYS A 1 633 ? 1.691 -13.869 17.205 1.00 92.69 633 LYS A O 1
ATOM 4801 N N . VAL A 1 634 ? -0.027 -12.837 18.216 1.00 93.31 634 VAL A N 1
ATOM 4802 C CA . VAL A 1 634 ? 0.716 -11.626 18.587 1.00 93.31 634 VAL A CA 1
ATOM 4803 C C . VAL A 1 634 ? 0.747 -11.477 20.101 1.00 93.31 634 VAL A C 1
ATOM 4805 O O . VAL A 1 634 ? -0.290 -11.370 20.753 1.00 93.31 634 VAL A O 1
ATOM 4808 N N . GLU A 1 635 ? 1.951 -11.452 20.662 1.00 93.81 635 GLU A N 1
ATOM 4809 C CA . GLU A 1 635 ? 2.208 -11.173 22.071 1.00 93.81 635 GLU A CA 1
ATOM 4810 C C . GLU A 1 635 ? 2.823 -9.775 22.207 1.00 93.81 635 GLU A C 1
ATOM 4812 O O . GLU A 1 635 ? 3.830 -9.469 21.572 1.00 93.81 635 GLU A O 1
ATOM 4817 N N . ILE A 1 636 ? 2.233 -8.935 23.058 1.00 94.12 636 ILE A N 1
ATOM 4818 C CA . ILE A 1 636 ? 2.771 -7.621 23.429 1.00 94.12 636 ILE A CA 1
ATOM 4819 C C . ILE A 1 636 ? 3.291 -7.752 24.860 1.00 94.12 636 ILE A C 1
ATOM 4821 O O . ILE A 1 636 ? 2.506 -7.933 25.792 1.00 94.12 636 ILE A O 1
ATOM 4825 N N . LYS A 1 637 ? 4.615 -7.719 25.034 1.00 94.12 637 LYS A N 1
ATOM 4826 C CA . LYS A 1 637 ? 5.280 -7.950 26.323 1.00 94.12 637 LYS A CA 1
ATOM 4827 C C . LYS A 1 637 ? 5.831 -6.648 26.895 1.00 94.12 637 LYS A C 1
ATOM 4829 O O . LYS A 1 637 ? 6.711 -6.055 26.275 1.00 94.12 637 LYS A O 1
ATOM 4834 N N . PRO A 1 638 ? 5.375 -6.209 28.079 1.00 94.12 638 PRO A N 1
ATOM 4835 C CA . PRO A 1 638 ? 6.019 -5.117 28.793 1.00 94.12 638 PRO A CA 1
ATOM 4836 C C . PRO A 1 638 ? 7.436 -5.502 29.221 1.00 94.12 638 PRO A C 1
ATOM 4838 O O . PRO A 1 638 ? 7.657 -6.601 29.727 1.00 94.12 638 PRO A O 1
ATOM 4841 N N . ARG A 1 639 ? 8.387 -4.578 29.066 1.00 92.19 639 ARG A N 1
ATOM 4842 C CA . ARG A 1 639 ? 9.772 -4.745 29.541 1.00 92.19 639 ARG A CA 1
ATOM 4843 C C . ARG A 1 639 ? 9.893 -4.620 31.063 1.00 92.19 639 ARG A C 1
ATOM 4845 O O . ARG A 1 639 ? 10.829 -5.151 31.652 1.00 92.19 639 ARG A O 1
ATOM 4852 N N . ALA A 1 640 ? 8.943 -3.935 31.702 1.00 88.56 640 ALA A N 1
ATOM 4853 C CA . ALA A 1 640 ? 8.853 -3.807 33.154 1.00 88.56 640 ALA A CA 1
ATOM 4854 C C . ALA A 1 640 ? 7.936 -4.883 33.764 1.00 88.56 640 ALA A C 1
ATOM 4856 O O . ALA A 1 640 ? 6.801 -5.078 33.323 1.00 88.56 640 ALA A O 1
ATOM 4857 N N . ASN A 1 641 ? 8.428 -5.546 34.813 1.00 86.19 641 ASN A N 1
ATOM 4858 C CA . ASN A 1 641 ? 7.713 -6.596 35.542 1.00 86.19 641 ASN A CA 1
ATOM 4859 C C . ASN A 1 641 ? 6.426 -6.082 36.211 1.00 86.19 641 ASN A C 1
ATOM 4861 O O . ASN A 1 641 ? 6.310 -4.911 36.561 1.00 86.19 641 ASN A O 1
ATOM 4865 N N . GLY A 1 642 ? 5.467 -6.985 36.437 1.00 85.31 642 GLY A N 1
ATOM 4866 C CA . GLY A 1 642 ? 4.212 -6.684 37.139 1.00 85.31 642 GLY A CA 1
ATOM 4867 C C . GLY A 1 642 ? 3.158 -5.942 36.308 1.00 85.31 642 GLY A C 1
ATOM 4868 O O . GLY A 1 642 ? 2.038 -5.778 36.784 1.00 85.31 642 GLY A O 1
ATOM 4869 N N . ARG A 1 643 ? 3.480 -5.538 35.072 1.00 90.81 643 ARG A N 1
ATOM 4870 C CA . ARG A 1 643 ? 2.514 -4.978 34.121 1.00 90.81 643 ARG A CA 1
ATOM 4871 C C . ARG A 1 643 ? 1.746 -6.089 33.391 1.00 90.81 643 ARG A C 1
ATOM 4873 O O . ARG A 1 643 ? 2.339 -7.090 32.992 1.00 90.81 643 ARG A O 1
ATOM 4880 N N . VAL A 1 644 ? 0.446 -5.896 33.170 1.00 87.31 644 VAL A N 1
ATOM 4881 C CA . VAL A 1 644 ? -0.448 -6.855 32.493 1.00 87.31 644 VAL A CA 1
ATOM 4882 C C . VAL A 1 644 ? -1.023 -6.224 31.229 1.00 87.31 644 VAL A C 1
ATOM 4884 O O . VAL A 1 644 ? -1.559 -5.122 31.286 1.00 87.31 644 VAL A O 1
ATOM 4887 N N . VAL A 1 645 ? -0.943 -6.925 30.095 1.00 88.62 645 VAL A N 1
ATOM 4888 C CA . VAL A 1 645 ? -1.520 -6.486 28.813 1.00 88.62 645 VAL A CA 1
ATOM 4889 C C . VAL A 1 645 ? -2.748 -7.325 28.466 1.00 88.62 645 VAL A C 1
ATOM 4891 O O . VAL A 1 645 ? -2.692 -8.552 28.531 1.00 88.62 645 VAL A O 1
ATOM 4894 N N . SER A 1 646 ? -3.832 -6.670 28.043 1.00 83.75 646 SER A N 1
ATOM 4895 C CA . SER A 1 646 ? -4.984 -7.318 27.402 1.00 83.75 646 SER A CA 1
ATOM 4896 C C . SER A 1 646 ? -5.067 -6.901 25.937 1.00 83.75 646 SER A C 1
ATOM 4898 O O . SER A 1 646 ? -4.962 -5.720 25.618 1.00 83.75 646 SER A O 1
ATOM 4900 N N . THR A 1 647 ? -5.242 -7.861 25.034 1.00 81.31 647 THR A N 1
ATOM 4901 C CA . THR A 1 647 ? -5.303 -7.655 23.580 1.00 81.31 647 THR A CA 1
ATOM 4902 C C . THR A 1 647 ? -6.064 -8.813 22.927 1.00 81.31 647 THR A C 1
ATOM 4904 O O . THR A 1 647 ? -6.345 -9.821 23.577 1.00 81.31 647 THR A O 1
ATOM 4907 N N . ARG A 1 648 ? -6.366 -8.706 21.627 1.00 72.62 648 ARG A N 1
ATOM 4908 C CA . ARG A 1 648 ? -6.867 -9.833 20.827 1.00 72.62 648 ARG A CA 1
ATOM 4909 C C . ARG A 1 648 ? -5.850 -10.963 20.635 1.00 72.62 648 ARG A C 1
ATOM 4911 O O . ARG A 1 648 ? -6.231 -12.064 20.268 1.00 72.62 648 ARG A O 1
ATOM 4918 N N . GLY A 1 649 ? -4.561 -10.728 20.889 1.00 79.19 649 GLY A N 1
ATOM 4919 C CA . GLY A 1 649 ? -3.551 -11.796 20.924 1.00 79.19 649 GLY A CA 1
ATOM 4920 C C . GLY A 1 649 ? -3.188 -12.397 19.559 1.00 79.19 649 GLY A C 1
ATOM 4921 O O . GLY A 1 649 ? -2.549 -13.449 19.501 1.00 79.19 649 GLY A O 1
ATOM 4922 N N . GLY A 1 650 ? -3.605 -11.761 18.463 1.00 85.69 650 GLY A N 1
ATOM 4923 C CA . GLY A 1 650 ? -3.330 -12.200 17.099 1.00 85.69 650 GLY A CA 1
ATOM 4924 C C . GLY A 1 650 ? -4.250 -11.580 16.048 1.00 85.69 650 GLY A C 1
ATOM 4925 O O . GLY A 1 650 ? -5.059 -10.697 16.347 1.00 85.69 650 GLY A O 1
ATOM 4926 N N . TYR A 1 651 ? -4.097 -12.040 14.811 1.00 83.81 651 TYR A N 1
ATOM 4927 C CA . TYR A 1 651 ? -4.906 -11.668 13.649 1.00 83.81 651 TYR A CA 1
ATOM 4928 C C . TYR A 1 651 ? -4.875 -12.800 12.609 1.00 83.81 651 TYR A C 1
ATOM 4930 O O . TYR A 1 651 ? -4.007 -13.668 12.662 1.00 83.81 651 TYR A O 1
ATOM 4938 N N . PHE A 1 652 ? -5.806 -12.796 11.656 1.00 83.19 652 PHE A N 1
ATOM 4939 C CA . PHE A 1 652 ? -5.714 -13.650 10.469 1.00 83.19 652 PHE A CA 1
ATOM 4940 C C . PHE A 1 652 ? -4.926 -12.926 9.375 1.00 83.19 652 PHE A C 1
ATOM 4942 O O . PHE A 1 652 ? -5.187 -11.750 9.112 1.00 83.19 652 PHE A O 1
ATOM 4949 N N . ALA A 1 653 ? -3.975 -13.615 8.743 1.00 84.69 653 ALA A N 1
ATOM 4950 C CA . ALA A 1 653 ? -3.340 -13.133 7.519 1.00 84.69 653 ALA A CA 1
ATOM 4951 C C . ALA A 1 653 ? -4.400 -12.914 6.419 1.00 84.69 653 ALA A C 1
ATOM 4953 O O . ALA A 1 653 ? -5.399 -13.637 6.414 1.00 84.69 653 ALA A O 1
ATOM 4954 N N . PRO A 1 654 ? -4.198 -11.986 5.467 1.00 79.44 654 PRO A N 1
ATOM 4955 C CA . PRO A 1 654 ? -5.080 -11.889 4.309 1.00 79.44 654 PRO A CA 1
ATOM 4956 C C . PRO A 1 654 ? -5.015 -13.160 3.444 1.00 79.44 654 PRO A C 1
ATOM 4958 O O . PRO A 1 654 ? -4.114 -13.991 3.592 1.00 79.44 654 PRO A O 1
ATOM 4961 N N . GLU A 1 655 ? -5.963 -13.295 2.524 1.00 78.00 655 GLU A N 1
ATOM 4962 C CA . GLU A 1 655 ? -5.976 -14.312 1.467 1.00 78.00 655 GLU A CA 1
ATOM 4963 C C . GLU A 1 655 ? -5.722 -13.629 0.108 1.00 78.00 655 GLU A C 1
ATOM 4965 O O . GLU A 1 655 ? -6.020 -12.442 -0.042 1.00 78.00 655 GLU A O 1
ATOM 4970 N N . ASN A 1 656 ? -5.110 -14.354 -0.840 1.00 63.78 656 ASN A N 1
ATOM 4971 C CA . ASN A 1 656 ? -4.764 -13.863 -2.190 1.00 63.78 656 ASN A CA 1
ATOM 4972 C C . ASN A 1 656 ? -5.925 -14.000 -3.183 1.00 63.78 656 ASN A C 1
ATOM 4974 O O . ASN A 1 656 ? -6.546 -15.087 -3.181 1.00 63.78 656 ASN A O 1
#

Foldseek 3Di:
DPPPPPPPPPPPPDDDDFQWWKWWKFWFADFDDDDDDDDDDDDDDDDFWDWDAKDWFPWQEDDPPQQKGKTWIDTHIDDGGAWQWKFKDKPRHTQDIDRDDVGGIGIDGNPALQQKIKIKIWIAIPVRDIHIDIHIYHGDDPPDDPDQDKDKWWKFKAFLVRDTDFDDDPVQKWKDWVNHTFDWPDKDKDQWAEEEEEEAEQAQVCQVVLVLRLLLQLLLLVLHDDRHWYWYWYDFLHTDDIDQTDNDSVVSSVSSVPRHRYHHHAPLRSLLVSLVSLPPDPTAYEYEYEELQDHDNHPDDLVSSLVSCVVSLYQYEYENEQPPVRRDPVSVVSNQVSNQQRQHYYDHDPDSVVSNVVSNSNSSSRRTTIIIMTRDPPLDQPQDWIAMDMGGDPRMDMTIRRTDTRHHDDFFKDKWKKWKAFLVLDTDDDDPVQKWKAKQRHTFDWPIKRWQAWAEQEEEEAEQAQVCQVVLVLSLVLQLVLLVLGDLNHWYWYWYDALAIDTLGATDSDSVSSNVVSVVRHRYHHAQPLRSLQVQLVSLAPDHIMYMYTYIDSPDFPCDPPDDHGHPDDPVVSQVSQVVSPDHSQLSLMDMAMDRDSVRSNVVSVSVSVVSRGMMMIMGRDPDSDQDQDWMFMDMDGPDPRMDMGISRTDTRHHD

Secondary structure (DSSP, 8-state):
--SSSTTS-----PPSS---EEEEEEEEEE--------------------EEEEEEEE-SS--SS--EEEEEEEEEE-TT---SEEEEEETTEEEEEESS-SSEEEEEE-S-TTS-EEEEEEEE-SS-PEEEEEEEE-------------EEEEEEEE-TTS-B-----GGG-EEEETTEEE-EEEEEEE---EEEEEEEE-SSGGGGGHHHHHHHHHHHHTTPPTT-EEEEEEESSSB--PPPSB--HHHHHHHHHT----S---HHHHHHHHHHTTTT--SEEEEEEEE-S---S-SS-HHHHHHHHHHHTEEEEEEETT-TTTS-HHHHHHHHHHHHHTT--EE--SSGGGHHHHHHHHHHHHH-EEEEEE--S----B--EEEEEEE--TT-EEE--SEEEPPBPPP---EEEEEEE-TT--B----STTEEEEETTEEE-EEEEEE--S-EEEEEEEE-SGGGGGTHHHHHHHHHHHHHHS-TT-EEEEEEESSSEEEEEEEES-SHHHHHHHHH----S---HHHHHHHHHHHTTT--EEEEEEEEE-S-----BTBPPS-SS-HHHHHHHHHHHT--TTTS--EEEEESSHHHHHHHHHHHHHHHH--EEEEE--S----B--EEEEEEEESSTT-EEEE--EEEPPB-